Protein AF-A0A9E3TSF6-F1 (afdb_monomer)

Sequence (398 aa):
MAKPGIYRTSDSKWVHYSANKKTAKLFWYQQDEHTLREEKLNLSDSDDKQRHDEFVSDAVKYTIGEVASLGDTLPFDVTRLKRDHHRDEWCDVFLRLTELDRAGQLAIDGRRQEAAAMPSAAVVSDLIPQTRLRRFYETLRMLDAQSLGEAISDYLTNPKRAERLHVLFGESLRHFSRYENPNEPFCPPRKKHSIDAYYGKSQPFAKCLQAFLRRNMTGHQLSLPDDAAAGFSFVDYEISPFRTTGGAAFEDGKVGASGGGGVDLLLRDDGSGLPVVGEIKADTDRDLFLAFVQALTYAVELATPHQLLRLVTHYDALNCHDYGGPVVDIYIIFESGPELPRLYKQTTRLADHLMANAARPIARTIGCVRFIAADYATGRFSFSCRHTAERKDVSEIS

Mean predicted aligned error: 12.46 Å

Solvent-accessible surface area (backbone atoms only — not comparable to full-atom values): 22223 Å² total; per-residue (Å²): 130,87,74,67,46,38,30,37,36,84,89,69,45,54,31,43,38,46,66,62,98,50,37,35,38,42,37,34,62,42,76,96,76,75,38,69,46,76,48,80,32,44,52,81,41,72,65,39,33,48,53,49,51,54,51,60,72,58,30,49,77,41,51,70,67,55,54,58,71,67,51,85,57,51,98,52,46,64,78,54,68,77,43,102,80,52,65,69,55,55,37,55,45,44,50,51,56,52,47,38,50,74,68,45,71,76,52,98,70,90,86,88,86,83,88,80,86,76,79,72,78,88,70,55,50,64,34,40,63,78,31,62,37,48,50,43,38,53,18,60,61,50,42,70,42,70,71,54,56,51,52,50,44,59,54,35,50,38,66,83,50,37,48,53,54,35,52,35,47,44,54,22,29,65,50,39,52,57,39,68,56,50,87,46,64,47,53,76,92,71,71,97,54,73,52,58,77,28,47,73,46,78,70,62,47,63,50,17,48,53,20,44,40,57,74,69,14,65,93,34,81,42,76,46,80,52,104,83,52,64,24,42,29,49,73,51,61,58,32,20,81,81,48,58,82,90,56,38,30,30,73,86,68,48,64,54,59,98,76,82,66,53,42,50,24,36,31,29,35,64,69,82,48,33,43,22,44,27,41,73,31,41,79,88,54,33,56,44,46,61,52,48,48,45,43,53,36,50,44,35,49,45,62,18,70,42,39,45,53,21,43,38,72,77,32,79,90,44,74,68,91,70,75,93,51,44,56,28,31,39,35,44,36,29,48,59,62,102,58,80,55,46,54,44,71,49,36,54,51,31,45,35,58,54,13,58,40,36,89,38,54,51,18,37,39,31,47,38,40,37,38,30,38,35,38,83,55,98,72,41,79,48,60,38,79,77,47,73,27,54,45,33,57,77,85,80,77,118

Foldseek 3Di:
DDDFAWWAFPVGWIWGWDDDPFKIKIWTADDVVLAIDIDIAGCVDPVSVVVVVVRVVRIDGDHPLRLCVLDDAQQAEPVCVNDPPPRVSVSSSRVVSVVSVVVCSNDPDDDDDDDDDDPDPPPPQQAQEDAPLNRRLNRVVRHPDPVNLVSVLVQCLPLVNLVVVLVSLVRRLVRLLSHADLPFFQADDDDPPPLCVLQLPPPPPLSNVQNQLVVPFAPHWDDAPDPPAATKGFFDAFGHLRDDPPFGHHPVRHTDDNPPGGQGTFMARRPQRATEREFEAEPVRQSVSSSLSVSSSNLSSCLHPNNLSSCVVNTVSRPDDDLQAARYAYEYEYEDDPDHGPCPVSNLSSLLSQQAACVGNCVRHYAKYWYKYWYDDPSHIHIHTPHMRGHDYPVVPD

Radius of gyration: 23.92 Å; Cα contacts (8 Å, |Δi|>4): 680; chains: 1; bounding box: 62×60×57 Å

Secondary structure (DSSP, 8-state):
-PPSEEEE-TT--EEEEEE-SSEEEEEEEEGGGTEEEEEEEETTSHHHHHHHHHHHHHPEEE-HHHHHHTSS--SS-TTTTTSTT-HHHHHHHHHHHHHHHHTT-S--S-----PPPPP-TTSGGGSBP--HHHHHHHHHHHH--HHHHHHHHHHHTSHHHHHHHHHHHHHHHHHHTT---TTS-SS----TTTTGGGTT--SSHHHHHHHHHHHHHTT--B--SSTT---EEEEEEEE-TT--TT-PBBTTS-B--TTS--EEEEEEETTT--EEEEEEE-TT---HHHHHHHHHHHHHHHTSHHHHHHHHHH-GGG-----SS--EEEEEEEE--SSPPTTHHHHHHHHHHHHS-TTSHHHHHEEEEEEEEEEEETTEEEEEEEEEEEPPPGGG--

Structure (mmCIF, N/CA/C/O backbone):
data_AF-A0A9E3TSF6-F1
#
_entry.id   AF-A0A9E3TSF6-F1
#
loop_
_atom_site.group_PDB
_atom_site.id
_atom_site.type_symbol
_atom_site.label_atom_id
_atom_site.label_alt_id
_atom_site.label_comp_id
_atom_site.label_asym_id
_atom_site.label_entity_id
_atom_site.label_seq_id
_atom_site.pdbx_PDB_ins_code
_atom_site.Cartn_x
_atom_site.Cartn_y
_atom_site.Cartn_z
_atom_site.occupancy
_atom_site.B_iso_or_equiv
_atom_site.auth_seq_id
_atom_site.auth_comp_id
_atom_site.auth_asym_id
_atom_site.auth_atom_id
_atom_site.pdbx_PDB_model_num
ATOM 1 N N . MET A 1 1 ? -18.489 29.885 25.965 1.00 64.31 1 MET A N 1
ATOM 2 C CA . MET A 1 1 ? -19.031 29.319 24.711 1.00 64.31 1 MET A CA 1
ATOM 3 C C . MET A 1 1 ? -18.305 28.026 24.412 1.00 64.31 1 MET A C 1
ATOM 5 O O . MET A 1 1 ? -17.075 28.023 24.431 1.00 64.31 1 MET A O 1
ATOM 9 N N . ALA A 1 2 ? -19.050 26.947 24.170 1.00 66.00 2 ALA A N 1
ATOM 10 C CA . ALA A 1 2 ? -18.477 25.698 23.692 1.00 66.00 2 ALA A CA 1
A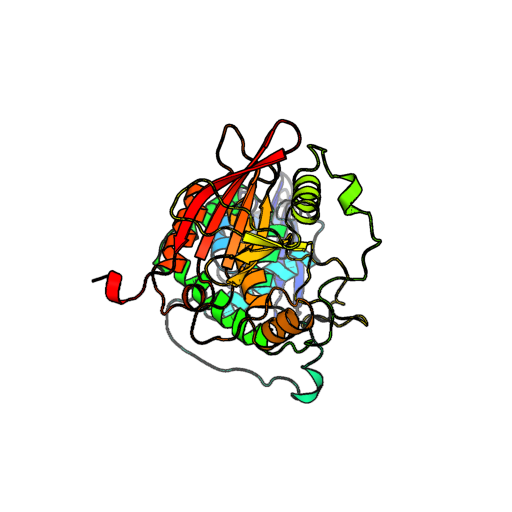TOM 11 C C . ALA A 1 2 ? -17.718 25.930 22.380 1.00 66.00 2 ALA A C 1
ATOM 13 O O . ALA A 1 2 ? -18.134 26.724 21.533 1.00 66.00 2 ALA A O 1
ATOM 14 N N . LYS A 1 3 ? -16.575 25.261 22.228 1.00 73.88 3 LYS A N 1
ATOM 15 C CA . LYS A 1 3 ? -15.804 25.288 20.981 1.00 73.88 3 LYS A CA 1
ATOM 16 C C . LYS A 1 3 ? -16.451 24.306 19.996 1.00 73.88 3 LYS A C 1
ATOM 18 O O . LYS A 1 3 ? -16.708 23.188 20.435 1.00 73.88 3 LYS A O 1
ATOM 23 N N . PRO A 1 4 ? -16.596 24.629 18.700 1.00 71.75 4 PRO A N 1
ATOM 24 C CA . PRO A 1 4 ? -17.055 23.670 17.694 1.00 71.75 4 PRO A CA 1
ATOM 25 C C . PRO A 1 4 ? -16.336 22.317 17.800 1.00 71.75 4 PRO A C 1
ATOM 27 O O . PRO A 1 4 ? -15.145 22.266 18.150 1.00 71.75 4 PRO A O 1
ATOM 30 N N . GLY A 1 5 ? -17.055 21.223 17.573 1.00 73.19 5 GLY A N 1
ATOM 31 C CA . GLY A 1 5 ? -16.511 19.876 17.715 1.00 73.19 5 GLY A CA 1
ATOM 32 C C . GLY A 1 5 ? -17.573 18.792 17.833 1.00 73.19 5 GLY A C 1
ATOM 33 O O . GLY A 1 5 ? -18.757 19.044 17.634 1.00 73.19 5 GLY A O 1
ATOM 34 N N . ILE A 1 6 ? -17.121 17.582 18.148 1.00 72.19 6 ILE A N 1
ATOM 35 C CA . ILE A 1 6 ? -17.973 16.408 18.316 1.00 72.19 6 ILE A CA 1
ATOM 36 C C . ILE A 1 6 ? -18.172 16.178 19.810 1.00 72.19 6 ILE A C 1
ATOM 38 O O . ILE A 1 6 ? -17.249 16.347 20.605 1.00 72.19 6 ILE A O 1
ATOM 42 N N . TYR A 1 7 ? -19.388 15.827 20.185 1.00 80.56 7 TYR A N 1
ATOM 43 C CA . TYR A 1 7 ? -19.824 15.674 21.559 1.00 80.56 7 TYR A CA 1
ATOM 44 C C . TYR A 1 7 ? -20.576 14.353 21.707 1.00 80.56 7 TYR A C 1
ATOM 46 O O . TYR A 1 7 ? -21.242 13.920 20.767 1.00 80.56 7 TYR A O 1
ATOM 54 N N . ARG A 1 8 ? -20.480 13.722 22.878 1.00 78.75 8 ARG A N 1
ATOM 55 C CA . ARG A 1 8 ? -21.340 12.601 23.274 1.00 78.75 8 ARG A CA 1
ATOM 56 C C . ARG A 1 8 ? -22.138 13.019 24.503 1.00 78.75 8 ARG A C 1
ATOM 58 O O . ARG A 1 8 ? -21.544 13.454 25.487 1.00 78.75 8 ARG A O 1
ATOM 65 N N . THR A 1 9 ? -23.457 12.938 24.424 1.00 79.81 9 THR A N 1
ATOM 66 C CA . THR A 1 9 ? -24.378 13.244 25.530 1.00 79.81 9 THR A CA 1
ATOM 67 C C . THR A 1 9 ? -24.485 12.064 26.500 1.00 79.81 9 THR A C 1
ATOM 69 O O . THR A 1 9 ? -24.082 10.943 26.169 1.00 79.81 9 THR A O 1
ATOM 72 N N . SER A 1 10 ? -25.037 12.293 27.696 1.00 77.75 10 SER A N 1
ATOM 73 C CA . SER A 1 10 ? -25.232 11.243 28.711 1.00 77.75 10 SER A CA 1
ATOM 74 C C . SER A 1 10 ? -26.150 10.103 28.243 1.00 77.75 10 SER A C 1
ATOM 76 O O . SER A 1 10 ? -25.940 8.947 28.608 1.00 77.75 10 SER A O 1
ATOM 78 N N . ASP A 1 11 ? -27.100 10.391 27.348 1.00 76.56 11 ASP A N 1
ATOM 79 C CA . ASP A 1 11 ? -27.954 9.404 26.672 1.00 76.56 11 ASP A CA 1
ATOM 80 C C . ASP A 1 11 ? -27.281 8.737 25.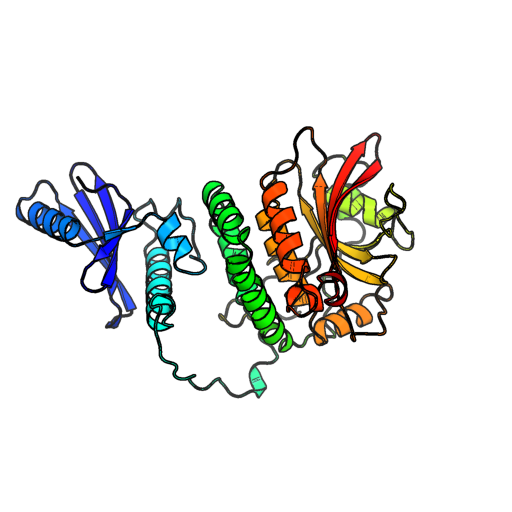453 1.00 76.56 11 ASP A C 1
ATOM 82 O O . ASP A 1 11 ? -27.940 8.088 24.643 1.00 76.56 11 ASP A O 1
ATOM 86 N N . SER A 1 12 ? -25.955 8.865 25.334 1.00 68.56 12 SER A N 1
ATOM 87 C CA . SER A 1 12 ? -25.116 8.250 24.298 1.00 68.56 12 SER A CA 1
ATOM 88 C C . SER A 1 12 ? -25.374 8.719 22.864 1.00 68.56 12 SER A C 1
ATOM 90 O O . SER A 1 12 ? -24.923 8.061 21.922 1.00 68.56 12 SER A O 1
ATOM 92 N N . LYS A 1 13 ? -26.017 9.873 22.659 1.00 72.50 13 LYS A N 1
ATOM 93 C CA . LYS A 1 13 ? -26.123 10.473 21.325 1.00 72.50 13 LYS A CA 1
ATOM 94 C C . LYS A 1 13 ? -24.823 11.166 20.952 1.00 72.50 13 LYS A C 1
ATOM 96 O O . LYS A 1 13 ? -24.240 11.928 21.724 1.00 72.50 13 LYS A O 1
ATOM 101 N N . TRP A 1 14 ? -24.384 10.923 19.726 1.00 67.00 14 TRP A N 1
ATOM 102 C CA . TRP A 1 14 ? -23.298 11.677 19.127 1.00 67.00 14 TRP A CA 1
ATOM 103 C C . TRP A 1 14 ? -23.848 12.936 18.475 1.00 67.00 14 TRP A C 1
ATOM 105 O O . TRP A 1 14 ? -24.805 12.875 17.701 1.00 67.00 14 TRP A O 1
ATOM 115 N N . VAL A 1 15 ? -23.232 14.069 18.797 1.00 73.62 15 VAL A N 1
ATOM 116 C CA . VAL A 1 15 ? -23.669 15.380 18.340 1.00 73.62 15 VAL A CA 1
ATOM 117 C C . VAL A 1 15 ? -22.497 16.147 17.754 1.00 73.62 15 VAL A C 1
ATOM 119 O O . VAL A 1 15 ? -21.480 16.359 18.415 1.00 73.62 15 VAL A O 1
ATOM 122 N N . HIS A 1 16 ? -22.634 16.605 16.515 1.00 74.12 16 HIS A N 1
ATOM 123 C CA . HIS A 1 16 ? -21.747 17.636 15.996 1.00 74.12 16 HIS A CA 1
ATOM 124 C C . HIS A 1 16 ? -22.299 19.000 16.381 1.00 74.12 16 HIS A C 1
ATOM 126 O O . HIS A 1 16 ? -23.444 19.335 16.073 1.00 74.12 16 HIS A O 1
ATOM 132 N N . TYR A 1 17 ? -21.458 19.779 17.045 1.00 73.62 17 TYR A N 1
ATOM 133 C CA . TYR A 1 17 ? -21.767 21.120 17.490 1.00 73.62 17 TYR A CA 1
ATOM 134 C C . TYR A 1 17 ? -20.946 22.132 16.691 1.00 73.62 17 TYR A C 1
ATOM 136 O O . TYR A 1 17 ? -19.710 22.113 16.697 1.00 73.62 17 TYR A O 1
ATOM 144 N N . SER A 1 18 ? -21.650 23.060 16.051 1.00 75.94 18 SER A N 1
ATOM 145 C CA . SER A 1 18 ? -21.078 24.226 15.383 1.00 75.94 18 SER A CA 1
ATOM 146 C C . SER A 1 18 ? -21.784 25.474 15.891 1.00 75.94 18 SER A C 1
ATOM 148 O O . SER A 1 18 ? -23.009 25.501 15.981 1.00 75.94 18 SER A O 1
ATOM 150 N N . ALA A 1 19 ? -21.036 26.521 16.229 1.00 75.81 19 ALA A N 1
ATOM 151 C CA . ALA A 1 19 ? -21.634 27.769 16.681 1.00 75.81 19 ALA A CA 1
ATOM 152 C C . ALA A 1 19 ? -20.845 28.991 16.240 1.00 75.81 19 ALA A C 1
ATOM 154 O O . ALA A 1 19 ? -19.614 28.984 16.159 1.00 75.81 19 ALA A O 1
ATOM 155 N N . ASN A 1 20 ? -21.586 30.068 16.010 1.00 79.94 20 ASN A N 1
ATOM 156 C CA . ASN A 1 20 ? -21.065 31.419 15.870 1.00 79.94 20 ASN A CA 1
ATOM 157 C C . ASN A 1 20 ? -21.634 32.303 16.998 1.00 79.94 20 ASN A C 1
ATOM 159 O O . ASN A 1 20 ? -22.293 31.817 17.913 1.00 79.94 20 ASN A O 1
ATOM 163 N N . LYS A 1 21 ? -21.392 33.619 16.950 1.00 78.00 21 LYS A N 1
ATOM 164 C CA . LYS A 1 21 ? -21.834 34.545 18.010 1.00 78.00 21 LYS A CA 1
ATOM 165 C C . LYS A 1 21 ? -23.357 34.597 18.225 1.00 78.00 21 LYS A C 1
ATOM 167 O O . LYS A 1 21 ? -23.772 35.100 19.260 1.00 78.00 21 LYS A O 1
ATOM 172 N N . LYS A 1 22 ? -24.167 34.165 17.253 1.00 81.19 22 LYS A N 1
ATOM 173 C CA . LYS A 1 22 ? -25.629 34.339 17.244 1.00 81.19 22 LYS A CA 1
ATOM 174 C C . LYS A 1 22 ? -26.414 33.037 17.117 1.00 81.19 22 LYS A C 1
ATOM 176 O O . LYS A 1 22 ? -27.576 33.018 17.491 1.00 81.19 22 LYS A O 1
ATOM 181 N N . THR A 1 23 ? -25.822 31.970 16.591 1.00 82.25 23 THR A N 1
ATOM 182 C CA . THR A 1 23 ? -26.527 30.709 16.332 1.00 82.25 23 THR A CA 1
ATOM 183 C C . THR A 1 23 ? -25.648 29.509 16.653 1.00 82.25 23 THR A C 1
ATOM 185 O O . THR A 1 23 ? -24.459 29.528 16.321 1.00 82.25 23 THR A O 1
ATOM 188 N N . ALA A 1 24 ? -26.249 28.456 17.198 1.00 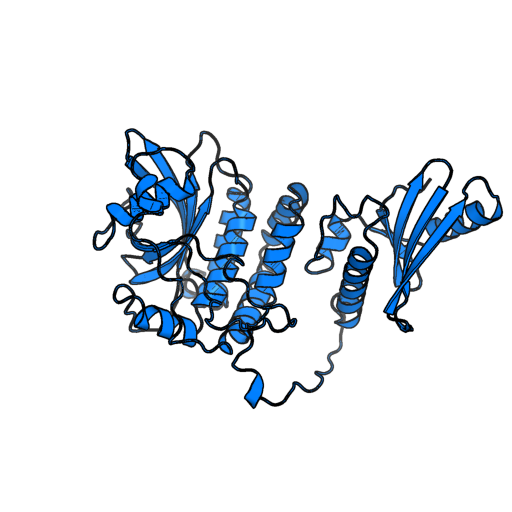80.88 24 ALA A N 1
ATOM 189 C CA . ALA A 1 24 ? -25.665 27.124 17.295 1.00 80.88 24 ALA A CA 1
ATOM 190 C C . ALA A 1 24 ? -26.458 26.135 16.434 1.00 80.88 24 ALA A C 1
ATOM 192 O O . ALA A 1 24 ? -27.665 26.284 16.246 1.00 80.88 24 ALA A O 1
ATOM 193 N N . LYS A 1 25 ? -25.767 25.134 15.897 1.00 78.62 25 LYS A N 1
ATOM 194 C CA . LYS A 1 25 ? -26.355 24.003 15.188 1.00 78.62 25 LYS A CA 1
ATOM 195 C C . LYS A 1 25 ? -25.923 22.713 15.854 1.00 78.62 25 LYS A C 1
ATOM 197 O O . LYS A 1 25 ? -24.734 22.531 16.130 1.00 78.62 25 LYS A O 1
ATOM 202 N N . LEU A 1 26 ? -26.895 21.843 16.075 1.00 78.25 26 LEU A N 1
ATOM 203 C CA . LEU A 1 26 ? -26.724 20.511 16.630 1.00 78.25 26 LEU A CA 1
ATOM 204 C C . LEU A 1 26 ? -27.145 19.507 15.559 1.00 78.25 26 LEU A C 1
ATOM 206 O O . LEU A 1 26 ? -28.268 19.574 15.062 1.00 78.25 26 LEU A O 1
ATOM 210 N N . PHE A 1 27 ? -26.249 18.590 15.204 1.00 72.88 27 PHE A N 1
ATOM 211 C CA . PHE A 1 27 ? -26.556 17.470 14.313 1.00 72.88 27 PHE A CA 1
ATOM 212 C C . PHE A 1 27 ? -26.413 16.170 15.079 1.00 72.88 27 PHE A C 1
ATOM 214 O O . PHE A 1 27 ? -25.345 15.935 15.640 1.00 72.88 27 PHE A O 1
ATOM 221 N N . TRP A 1 28 ? -27.437 15.323 15.068 1.00 72.31 28 TRP A N 1
ATOM 222 C CA . TRP A 1 28 ? -27.373 14.001 15.689 1.00 72.31 28 TRP A CA 1
ATOM 223 C C . TRP A 1 28 ? -28.164 12.974 14.891 1.00 72.31 28 TRP A C 1
ATOM 225 O O . TRP A 1 28 ? -29.066 13.303 14.117 1.00 72.31 28 TRP A O 1
ATOM 235 N N . TYR A 1 29 ? -27.816 11.710 15.083 1.00 65.94 29 TYR A N 1
ATOM 236 C CA . TYR A 1 29 ? -28.483 10.597 14.428 1.00 65.94 29 TYR A CA 1
ATOM 237 C C . TYR A 1 29 ? -29.594 10.029 15.311 1.00 65.94 29 TYR A C 1
ATOM 239 O O . TYR A 1 29 ? -29.354 9.684 16.469 1.00 65.94 29 TYR A O 1
ATOM 247 N N . GLN A 1 30 ? -30.811 9.936 14.773 1.00 70.88 30 GLN A N 1
ATOM 248 C CA . GLN A 1 30 ? -31.932 9.278 15.434 1.00 70.88 30 GLN A CA 1
ATOM 249 C C . GLN A 1 30 ? -32.044 7.844 14.920 1.00 70.88 30 GLN A C 1
ATOM 251 O O . GLN A 1 30 ? -32.425 7.593 13.777 1.00 70.88 30 GLN A O 1
ATOM 256 N N . GLN A 1 31 ? -31.686 6.908 15.793 1.00 58.94 31 GLN A N 1
ATOM 257 C CA . GLN A 1 31 ? -31.453 5.512 15.446 1.00 58.94 31 GLN A CA 1
ATOM 258 C C . GLN A 1 31 ? -32.714 4.784 14.963 1.00 58.94 31 GLN A C 1
ATOM 260 O O . GLN A 1 31 ? -32.642 4.070 13.970 1.00 58.94 31 GLN A O 1
ATOM 265 N N . ASP A 1 32 ? -33.856 5.011 15.615 1.00 70.44 32 ASP A N 1
ATOM 266 C CA . ASP A 1 32 ? -35.116 4.305 15.321 1.00 70.44 32 ASP A CA 1
ATOM 267 C C . ASP A 1 32 ? -35.700 4.656 13.948 1.00 70.44 32 ASP A C 1
ATOM 269 O O . ASP A 1 32 ? -36.424 3.870 13.343 1.00 70.44 32 ASP A O 1
ATOM 273 N N . GLU A 1 33 ? -35.378 5.844 13.442 1.00 67.75 33 GLU A N 1
ATOM 274 C CA . GLU A 1 33 ? -35.895 6.352 12.171 1.00 67.75 33 GLU A CA 1
ATOM 275 C C . GLU A 1 33 ? -34.837 6.349 11.068 1.00 67.75 33 GLU A C 1
ATOM 277 O O . GLU A 1 33 ? -35.127 6.698 9.927 1.00 67.75 33 GLU A O 1
ATOM 282 N N . HIS A 1 34 ? -33.600 5.995 11.410 1.00 59.72 34 HIS A N 1
ATOM 283 C CA . HIS A 1 34 ? -32.439 6.107 10.542 1.00 59.72 34 HIS A CA 1
ATOM 284 C C . HIS A 1 34 ? -32.250 7.496 9.903 1.00 59.72 34 HIS A C 1
ATOM 286 O O . HIS A 1 34 ? -31.766 7.608 8.777 1.00 59.72 34 HIS A O 1
ATOM 292 N N . THR A 1 35 ? -32.603 8.573 10.613 1.00 62.81 35 THR A N 1
ATOM 293 C CA . THR A 1 35 ? -32.528 9.942 10.078 1.00 62.81 35 THR A CA 1
ATOM 294 C C . THR A 1 35 ? -31.538 10.823 10.838 1.00 62.81 35 THR A C 1
ATOM 296 O O . THR A 1 35 ? -31.447 10.779 12.066 1.00 62.81 35 THR A O 1
ATOM 299 N N . LEU A 1 36 ? -30.810 11.684 10.111 1.00 61.88 36 LEU A N 1
ATOM 300 C CA . LEU A 1 36 ? -30.105 12.805 10.735 1.00 61.88 36 LEU A CA 1
ATOM 301 C C . LEU A 1 36 ? -31.114 13.886 11.113 1.00 61.88 36 LEU A C 1
ATOM 303 O O . LEU A 1 36 ? -31.841 14.398 10.249 1.00 61.88 36 LEU A O 1
ATOM 307 N N . ARG A 1 37 ? -31.096 14.285 12.378 1.00 74.88 37 ARG A N 1
ATOM 308 C CA . ARG A 1 37 ? -31.821 15.443 12.886 1.00 74.88 37 ARG A CA 1
ATOM 309 C C . ARG A 1 37 ? -30.869 16.634 12.977 1.00 74.88 37 ARG A C 1
ATOM 311 O O . ARG A 1 37 ? -29.701 16.491 13.337 1.00 74.88 37 ARG A O 1
ATOM 318 N N . GLU A 1 38 ? -31.380 17.799 12.599 1.00 81.00 38 GLU A N 1
ATOM 319 C CA . GLU A 1 38 ? -30.703 19.085 12.747 1.00 81.00 38 GLU A CA 1
ATOM 320 C C . GLU A 1 38 ? -31.587 19.972 13.615 1.00 81.00 38 GLU A C 1
ATOM 322 O O . GLU A 1 38 ? -32.783 20.113 13.349 1.00 81.00 38 GLU A O 1
ATOM 327 N N . GLU A 1 39 ? -30.982 20.609 14.607 1.00 84.81 39 GLU A N 1
ATOM 328 C CA . GLU A 1 39 ? -31.611 21.677 15.366 1.00 84.81 39 GLU A CA 1
ATOM 329 C C . GLU A 1 39 ? -30.769 22.944 15.295 1.00 84.81 39 GLU A C 1
ATOM 331 O O . GLU A 1 39 ? -29.548 22.919 15.475 1.00 84.81 39 GLU A O 1
ATOM 336 N N . LYS A 1 40 ? -31.439 24.064 15.018 1.00 85.50 40 LYS A N 1
ATOM 337 C CA . LYS A 1 40 ? -30.838 25.395 14.996 1.00 85.50 40 LYS A CA 1
ATOM 338 C C . LYS A 1 40 ? -31.317 26.156 16.217 1.00 85.50 40 LYS A C 1
ATOM 340 O O . LYS A 1 40 ? -32.509 26.399 16.341 1.00 85.50 40 LYS A O 1
ATOM 345 N N . LEU A 1 41 ? -30.373 26.567 17.051 1.00 85.25 41 LEU A N 1
ATOM 346 C CA . LEU A 1 41 ? -30.616 27.379 18.2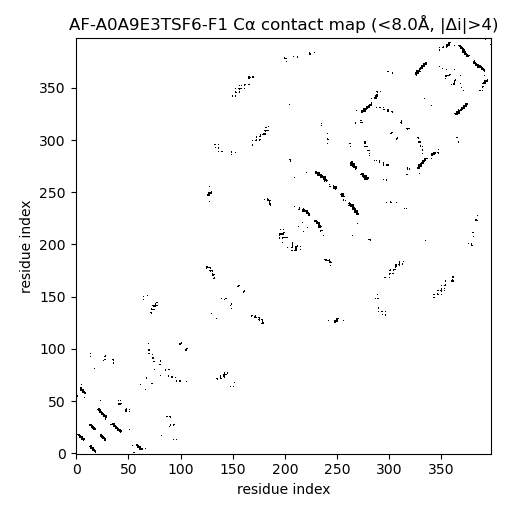34 1.00 85.25 41 LEU A CA 1
ATOM 347 C C . LEU A 1 41 ? -30.173 28.816 17.952 1.00 85.25 41 LEU A C 1
ATOM 349 O O . LEU A 1 41 ? -29.044 29.056 17.507 1.00 85.25 41 LEU A O 1
ATOM 353 N N . ASN A 1 42 ? -31.041 29.785 18.208 1.00 88.44 42 ASN A N 1
ATOM 354 C CA . ASN A 1 42 ? -30.711 31.201 18.204 1.00 88.44 42 ASN A CA 1
ATOM 355 C C . ASN A 1 42 ? -30.170 31.605 19.580 1.00 88.44 42 ASN A C 1
ATOM 357 O O . ASN A 1 42 ? -30.917 31.833 20.516 1.00 88.44 42 ASN A O 1
ATOM 361 N N . LEU A 1 43 ? -28.857 31.792 19.700 1.00 86.69 43 LEU A N 1
ATOM 362 C CA . LEU A 1 43 ? -28.205 32.113 20.979 1.00 86.69 43 LEU A CA 1
ATOM 363 C C . LEU A 1 43 ? -28.514 33.529 21.500 1.00 86.69 43 LEU A C 1
ATOM 365 O O . LEU A 1 43 ? -28.034 33.911 22.569 1.00 86.69 43 LEU A O 1
ATOM 369 N N . SER A 1 44 ? -29.255 34.325 20.723 1.00 87.25 44 SER A N 1
ATOM 370 C CA . SER A 1 44 ? -29.788 35.622 21.159 1.00 87.25 44 SER A CA 1
ATOM 371 C C . SER A 1 44 ? -31.142 35.485 21.863 1.00 87.25 44 SER A C 1
ATOM 373 O O . SER A 1 44 ? -31.561 36.427 22.529 1.00 87.25 44 SER A O 1
ATOM 375 N N . ASP A 1 45 ? -31.813 34.345 21.696 1.00 94.12 45 ASP A N 1
ATOM 376 C CA . ASP A 1 45 ? -33.041 33.976 22.391 1.00 94.12 45 ASP A CA 1
ATOM 377 C C . ASP A 1 45 ? -32.700 33.285 23.724 1.00 94.12 45 ASP A C 1
ATOM 379 O O . ASP A 1 45 ? -31.724 32.534 23.814 1.00 94.12 45 ASP A O 1
ATOM 383 N N . SER A 1 46 ? -33.441 33.600 24.790 1.00 88.25 46 SER A N 1
ATOM 384 C CA . SER A 1 46 ? -33.129 33.110 26.139 1.00 88.25 46 SER A CA 1
ATOM 385 C C . SER A 1 46 ? -33.317 31.606 26.276 1.00 88.25 46 SER A C 1
ATOM 387 O O . SER A 1 46 ? -32.511 30.962 26.950 1.00 88.25 46 SER A O 1
ATOM 389 N N . ASP A 1 47 ? -34.332 31.053 25.617 1.00 90.56 47 ASP A N 1
ATOM 390 C CA . ASP A 1 47 ? -34.728 29.658 25.773 1.00 90.56 47 ASP A CA 1
ATOM 391 C C . ASP A 1 47 ? -33.768 28.773 24.974 1.00 90.56 47 ASP A C 1
ATOM 393 O O . ASP A 1 47 ? -33.213 27.805 25.495 1.00 90.56 47 ASP A O 1
ATOM 397 N N . ASP A 1 48 ? -33.454 29.170 23.739 1.00 88.44 48 ASP A N 1
ATOM 398 C CA . ASP A 1 48 ? -32.450 28.492 22.913 1.00 88.44 48 ASP A CA 1
ATOM 399 C C . ASP A 1 48 ? -31.047 28.550 23.530 1.00 88.44 48 ASP A C 1
ATOM 401 O O . ASP A 1 48 ? -30.276 27.589 23.437 1.00 88.44 48 ASP A O 1
ATOM 405 N N . LYS A 1 49 ? -30.697 29.660 24.190 1.00 84.75 49 LYS A N 1
ATOM 406 C CA . LYS A 1 49 ? -29.429 29.778 24.916 1.00 84.75 49 LYS A CA 1
ATOM 407 C C . LYS A 1 49 ? -29.387 28.865 26.142 1.00 84.75 49 LYS A C 1
ATOM 409 O O . LYS A 1 49 ? -28.357 28.235 26.374 1.00 84.75 49 LYS A O 1
ATOM 414 N N . GLN A 1 50 ? -30.483 28.763 26.894 1.00 87.94 50 GLN A N 1
ATOM 415 C CA . GLN A 1 50 ? -30.575 27.836 28.020 1.00 87.94 50 GLN A CA 1
ATOM 416 C C . GLN A 1 50 ? -30.413 26.384 27.547 1.00 87.94 50 GLN A C 1
ATOM 418 O O . GLN A 1 50 ? -29.581 25.661 28.087 1.00 87.94 50 GLN A O 1
ATOM 423 N N . ARG A 1 51 ? -31.118 25.983 26.483 1.00 84.94 51 ARG A N 1
ATOM 424 C CA . ARG A 1 51 ? -31.010 24.635 25.893 1.00 84.94 51 ARG A CA 1
ATOM 425 C C . ARG A 1 51 ? -29.605 24.332 25.376 1.00 84.94 51 ARG A C 1
ATOM 427 O O . ARG A 1 51 ? -29.100 23.223 25.541 1.00 84.94 51 ARG A O 1
ATOM 434 N N . HIS A 1 52 ? -28.951 25.324 24.771 1.00 86.88 52 HIS A N 1
ATOM 435 C CA . HIS A 1 52 ? -27.544 25.232 24.393 1.00 86.88 52 HIS A CA 1
ATOM 436 C C . HIS A 1 52 ? -26.646 24.977 25.615 1.00 86.88 52 HIS A C 1
ATOM 438 O O . HIS A 1 52 ? -25.784 24.100 25.571 1.00 86.88 52 HIS A O 1
ATOM 444 N N . ASP A 1 53 ? -26.818 25.751 26.687 1.00 83.62 53 ASP A N 1
ATOM 445 C CA . ASP A 1 53 ? -25.971 25.657 27.877 1.00 83.62 53 ASP A CA 1
ATOM 446 C C . ASP A 1 53 ? -26.187 24.320 28.615 1.00 83.62 53 ASP A C 1
ATOM 448 O O . ASP A 1 53 ? -25.210 23.694 29.028 1.00 83.62 53 ASP A O 1
ATOM 452 N N . GLU A 1 54 ? -27.430 23.831 28.681 1.00 85.69 54 GLU A N 1
ATOM 453 C CA . GLU A 1 54 ? -27.786 22.489 29.167 1.00 85.69 54 GLU A CA 1
ATOM 454 C C . GLU A 1 54 ? -27.091 21.386 28.353 1.00 85.69 54 GLU A C 1
ATOM 456 O O . GLU A 1 54 ? -26.385 20.559 28.936 1.00 85.69 54 GLU A O 1
ATOM 461 N N . PHE A 1 55 ? -27.189 21.421 27.016 1.00 83.25 55 PHE A N 1
ATOM 462 C CA . PHE A 1 55 ? -26.491 20.480 26.130 1.00 83.25 55 PHE A CA 1
ATOM 463 C C . PHE A 1 55 ? -24.977 20.478 26.370 1.00 83.25 55 PHE A C 1
ATOM 465 O O . PHE A 1 55 ? -24.364 19.424 26.523 1.00 83.25 55 PHE A O 1
ATOM 472 N N . VAL A 1 56 ? -24.357 21.659 26.419 1.00 79.94 56 VAL A N 1
ATOM 473 C CA . VAL A 1 56 ? -22.906 21.781 26.608 1.00 79.94 56 VAL A CA 1
ATOM 474 C C . VAL A 1 56 ? -22.474 21.273 27.984 1.00 79.94 56 VAL A C 1
ATOM 476 O O . VAL A 1 56 ? -21.374 20.736 28.099 1.00 79.94 56 VAL A O 1
ATOM 479 N N . SER A 1 57 ? -23.304 21.455 29.015 1.00 82.75 57 SER A N 1
ATOM 480 C CA . SER A 1 57 ? -22.987 21.019 30.379 1.00 82.75 57 SER A CA 1
ATOM 481 C C . SER A 1 57 ? -23.009 19.500 30.561 1.00 82.75 57 SER A C 1
ATOM 483 O O . SER A 1 57 ? -22.202 18.982 31.330 1.00 82.75 57 SER A O 1
ATOM 485 N N . ASP A 1 58 ? -23.884 18.799 29.837 1.00 84.12 58 ASP A N 1
ATOM 486 C CA . ASP A 1 58 ? -24.066 17.348 29.954 1.00 84.12 58 ASP A CA 1
ATOM 487 C C . ASP A 1 58 ? -23.207 16.557 28.950 1.00 84.12 58 ASP A C 1
ATOM 489 O O . ASP A 1 58 ? -22.964 15.360 29.108 1.00 84.12 58 ASP A O 1
ATOM 493 N N . ALA A 1 59 ? -22.714 17.223 27.904 1.00 82.25 59 ALA A N 1
ATOM 494 C CA . ALA A 1 59 ? -21.999 16.565 26.826 1.00 82.25 59 ALA A CA 1
ATOM 495 C C . ALA A 1 59 ? -20.476 16.537 27.027 1.00 82.25 59 ALA A C 1
ATOM 497 O O . ALA A 1 59 ? -19.810 17.556 27.230 1.00 82.25 59 ALA A O 1
ATOM 498 N N . VAL A 1 60 ? -19.886 15.356 26.850 1.00 82.12 60 VAL A N 1
ATOM 499 C CA . VAL A 1 60 ? -18.433 15.177 26.824 1.00 82.12 60 VAL A CA 1
ATOM 500 C C . VAL A 1 60 ? -17.921 15.530 25.435 1.00 82.12 60 VAL A C 1
ATOM 502 O O . VAL A 1 60 ? -18.358 14.962 24.432 1.00 82.12 60 VAL A O 1
ATOM 505 N N . LYS A 1 61 ? -16.984 16.478 25.359 1.00 79.25 61 LYS A N 1
ATOM 506 C CA . LYS A 1 61 ? -16.351 16.858 24.096 1.00 79.25 61 LYS A CA 1
ATOM 507 C C . LYS A 1 61 ? -15.296 15.831 23.691 1.00 79.25 61 LYS A C 1
ATOM 509 O O . LYS A 1 61 ? -14.395 15.548 24.471 1.00 79.25 61 LYS A O 1
ATOM 514 N N . TYR A 1 62 ? -15.342 15.407 22.434 1.00 68.94 62 TYR A N 1
ATOM 515 C CA . TYR A 1 62 ? -14.306 14.619 21.784 1.00 68.94 62 TYR A CA 1
ATOM 516 C C . TYR A 1 62 ? -13.634 15.443 20.683 1.00 68.94 62 TYR A C 1
ATOM 518 O O . TYR A 1 62 ? -14.261 16.159 19.892 1.00 68.94 62 TYR A O 1
ATOM 526 N N . THR A 1 63 ? -12.316 15.358 20.622 1.00 64.75 63 THR A N 1
ATOM 527 C CA . THR A 1 63 ? -11.537 15.779 19.465 1.00 64.75 63 THR A CA 1
ATOM 528 C C . THR A 1 63 ? -11.757 14.799 18.319 1.00 64.75 63 THR A C 1
ATOM 530 O O . THR A 1 63 ? -12.065 13.630 18.521 1.00 64.75 63 THR A O 1
ATOM 533 N N . ILE A 1 64 ? -11.555 15.258 17.087 1.00 53.72 64 ILE A N 1
ATOM 534 C CA . ILE A 1 64 ? -11.635 14.379 15.914 1.00 53.72 64 ILE A CA 1
ATOM 535 C C . ILE A 1 64 ? -10.589 13.258 16.001 1.00 53.72 64 ILE A C 1
ATOM 537 O O . ILE A 1 64 ? -10.865 12.150 15.568 1.00 53.72 64 ILE A O 1
ATOM 541 N N . GLY A 1 65 ? -9.428 13.519 16.615 1.00 51.53 65 GLY A N 1
ATOM 542 C CA . GLY A 1 65 ? -8.426 12.491 16.903 1.00 51.53 65 GLY A CA 1
ATOM 543 C C . GLY A 1 65 ? -8.910 11.456 17.921 1.00 51.53 65 GLY A C 1
ATOM 544 O O . GLY A 1 65 ? -8.692 10.269 17.715 1.00 51.53 65 GLY A O 1
ATOM 545 N N . GLU A 1 66 ? -9.628 11.874 18.968 1.00 61.53 66 GLU A N 1
ATOM 546 C CA . GLU A 1 66 ? -10.266 10.948 19.909 1.00 61.53 66 GLU A CA 1
ATOM 547 C C . GLU A 1 66 ? -11.360 10.135 19.212 1.00 61.53 66 GLU A C 1
ATOM 549 O O . GLU A 1 66 ? -11.335 8.917 19.306 1.00 61.53 66 GLU A O 1
ATOM 554 N N . VAL A 1 67 ? -12.235 10.757 18.417 1.00 56.50 67 VAL A N 1
ATOM 555 C CA . VAL A 1 67 ? -13.264 10.044 17.633 1.00 56.50 67 VAL A CA 1
ATOM 556 C C . VAL A 1 67 ? -12.639 9.059 16.639 1.00 56.50 67 VAL A C 1
ATOM 558 O O . VAL A 1 67 ? -13.057 7.908 16.574 1.00 56.50 67 VAL A O 1
ATOM 561 N N . ALA A 1 68 ? -11.592 9.467 15.922 1.00 51.09 68 ALA A N 1
ATOM 562 C CA . ALA A 1 68 ? -10.857 8.602 15.000 1.00 51.09 68 ALA A CA 1
ATOM 563 C C . ALA A 1 68 ? -10.083 7.478 15.715 1.00 51.09 68 ALA A C 1
ATOM 565 O O . ALA A 1 68 ? -9.847 6.425 15.131 1.00 51.09 68 ALA A O 1
ATOM 566 N N . SER A 1 69 ? -9.707 7.670 16.984 1.00 49.88 69 SER A N 1
ATOM 567 C CA . SER A 1 69 ? -9.055 6.645 17.811 1.00 49.88 69 SER A CA 1
ATOM 568 C C . SER A 1 69 ? -10.026 5.614 18.409 1.00 49.88 69 SER A C 1
ATOM 570 O O . SER A 1 69 ? -9.577 4.587 18.925 1.00 49.88 69 SER A O 1
ATOM 572 N N . LEU A 1 70 ? -11.341 5.866 18.325 1.00 52.56 70 LEU A N 1
ATOM 573 C CA . LEU A 1 70 ? -12.401 4.997 18.848 1.00 52.56 70 LEU A CA 1
ATOM 574 C C . LEU A 1 70 ? -12.858 3.907 17.859 1.00 52.56 70 LEU A C 1
ATOM 576 O O . LEU A 1 70 ? -13.518 2.963 18.284 1.00 52.56 70 LEU A O 1
ATOM 580 N N . GLY A 1 71 ? -12.468 3.966 16.581 1.00 40.88 71 GLY A N 1
ATOM 581 C CA . GLY A 1 71 ? -12.678 2.881 15.619 1.00 40.88 71 GLY A CA 1
ATOM 582 C C . GLY A 1 71 ? -12.699 3.340 14.164 1.00 40.88 71 GLY A C 1
ATOM 583 O O . GLY A 1 71 ? -12.869 4.519 13.860 1.00 40.88 71 GLY A O 1
ATOM 584 N N . ASP A 1 72 ? -12.468 2.380 13.272 1.00 42.19 72 ASP A N 1
ATOM 585 C CA . ASP A 1 72 ? -12.071 2.618 11.893 1.00 42.19 72 ASP A CA 1
ATOM 586 C C . ASP A 1 72 ? -13.117 3.402 11.085 1.00 42.19 72 ASP A C 1
ATOM 588 O O . ASP A 1 72 ? -14.207 2.924 10.775 1.00 42.19 72 ASP A O 1
ATOM 592 N N . THR A 1 73 ? -12.630 4.528 10.556 1.00 48.91 73 THR A N 1
ATOM 593 C CA . THR A 1 73 ? -12.844 4.921 9.167 1.00 48.91 73 THR A CA 1
ATOM 594 C C . THR A 1 73 ? -14.159 5.669 8.880 1.00 48.91 73 THR A C 1
ATOM 596 O O . THR A 1 73 ? -15.206 5.083 8.672 1.00 48.91 73 THR A O 1
ATOM 599 N N . LEU A 1 74 ? -14.112 7.008 8.868 1.00 41.41 74 LEU A N 1
ATOM 600 C CA . LEU A 1 74 ? -15.182 7.910 8.426 1.00 41.41 74 LEU A CA 1
ATOM 601 C C . LEU A 1 74 ? -15.066 8.224 6.913 1.00 41.41 74 LEU A C 1
ATOM 603 O O . LEU A 1 74 ? -14.006 8.675 6.482 1.00 41.41 74 LEU A O 1
ATOM 607 N N . PRO A 1 75 ? -16.111 7.999 6.093 1.00 39.09 75 PRO A N 1
ATOM 608 C CA . PRO A 1 75 ? -16.008 7.981 4.631 1.00 39.09 75 PRO A CA 1
ATOM 609 C C . PRO A 1 75 ? -16.027 9.358 3.936 1.00 39.09 75 PRO A C 1
ATOM 611 O O . PRO A 1 75 ? -16.432 9.462 2.781 1.00 39.09 75 PRO A O 1
ATOM 614 N N . PHE A 1 76 ? -15.618 10.430 4.615 1.00 41.69 76 PHE A N 1
ATOM 615 C CA . PHE A 1 76 ? -15.687 11.788 4.072 1.00 41.69 76 PHE A CA 1
ATOM 616 C C . PHE A 1 76 ? -14.662 12.739 4.686 1.00 41.69 76 PHE A C 1
ATOM 618 O O . PHE A 1 76 ? -14.125 12.528 5.772 1.00 41.69 76 PHE A O 1
ATOM 625 N N . ASP A 1 77 ? -14.417 13.818 3.951 1.00 42.53 77 ASP A N 1
ATOM 626 C CA . ASP A 1 77 ? -13.440 14.863 4.235 1.00 42.53 77 ASP A CA 1
ATOM 627 C C . ASP A 1 77 ? -13.775 15.626 5.538 1.00 42.53 77 ASP A C 1
ATOM 629 O O . ASP A 1 77 ? -14.796 16.306 5.680 1.00 42.53 77 ASP A O 1
ATOM 633 N N . VAL A 1 78 ? -12.859 15.560 6.506 1.00 42.03 78 VAL A N 1
ATOM 634 C CA . VAL A 1 78 ? -12.978 16.193 7.833 1.00 42.03 78 VAL A CA 1
ATOM 635 C C . VAL A 1 78 ? -13.027 17.724 7.757 1.00 42.03 78 VAL A C 1
ATOM 637 O O . VAL A 1 78 ? -13.597 18.405 8.614 1.00 42.03 78 VAL A O 1
ATOM 640 N N . THR A 1 79 ? -12.419 18.303 6.728 1.00 37.94 79 THR A N 1
ATOM 641 C CA . THR A 1 79 ? -12.475 19.734 6.422 1.00 37.94 79 THR A CA 1
ATOM 642 C C . THR A 1 79 ? -13.789 20.138 5.749 1.00 37.94 79 THR A C 1
ATOM 644 O O . THR A 1 79 ? -14.213 21.285 5.929 1.00 37.94 79 THR A O 1
ATOM 647 N N . ARG A 1 80 ? -14.485 19.215 5.069 1.00 41.03 80 ARG A N 1
ATOM 648 C CA . ARG A 1 80 ? -15.864 19.386 4.564 1.00 41.03 80 ARG A CA 1
ATOM 649 C C . ARG A 1 80 ? -16.927 19.274 5.653 1.00 41.03 80 ARG A C 1
ATOM 651 O O . ARG A 1 80 ? -17.881 20.045 5.619 1.00 41.03 80 ARG A O 1
ATOM 658 N N . LEU A 1 81 ? -16.707 18.461 6.687 1.00 45.53 81 LEU A N 1
ATOM 659 C CA . LEU A 1 81 ? -17.582 18.390 7.871 1.00 45.53 81 LEU A CA 1
ATOM 660 C C . LEU A 1 81 ? -17.725 19.695 8.650 1.00 45.53 81 LEU A C 1
ATOM 662 O O . LEU A 1 81 ? -18.716 19.908 9.348 1.00 45.53 81 LEU A O 1
ATOM 666 N N . LYS A 1 82 ? -16.733 20.582 8.531 1.00 43.81 82 LYS A N 1
ATOM 667 C CA . LYS A 1 82 ? -16.767 21.923 9.127 1.00 43.81 82 LYS A CA 1
ATOM 668 C C . LYS A 1 82 ? -17.787 22.847 8.447 1.00 43.81 82 LYS A C 1
ATOM 670 O O . LYS A 1 82 ? -18.007 23.950 8.942 1.00 43.81 82 LYS A O 1
ATOM 675 N N . ARG A 1 83 ? -18.369 22.446 7.310 1.00 49.16 83 ARG A N 1
ATOM 676 C CA . ARG A 1 83 ? -19.378 23.204 6.558 1.00 49.16 83 ARG A CA 1
ATOM 677 C C . ARG A 1 83 ? -20.743 22.528 6.715 1.00 49.16 83 ARG A C 1
ATOM 679 O O . ARG A 1 83 ? -20.867 21.326 6.520 1.00 49.16 83 ARG A O 1
ATOM 686 N N . ASP A 1 84 ? -21.777 23.315 7.008 1.00 50.12 84 ASP A N 1
ATOM 687 C CA . ASP A 1 84 ? -23.141 22.878 7.372 1.00 50.12 84 ASP A CA 1
ATOM 688 C C . ASP A 1 84 ? -23.943 22.134 6.268 1.00 50.12 84 ASP A C 1
ATOM 690 O O . ASP A 1 84 ? -25.168 22.060 6.347 1.00 50.12 84 ASP A O 1
ATOM 694 N N . HIS A 1 85 ? -23.311 21.629 5.203 1.00 48.56 85 HIS A N 1
ATOM 695 C CA . HIS A 1 85 ? -23.997 21.182 3.977 1.00 48.56 85 HIS A CA 1
ATOM 696 C C . HIS A 1 85 ? -23.826 19.698 3.621 1.00 48.56 85 HIS A C 1
ATOM 698 O O . HIS A 1 85 ? -24.310 19.274 2.578 1.00 48.56 85 HIS A O 1
ATOM 704 N N . HIS A 1 86 ? -23.207 18.894 4.486 1.00 58.38 86 HIS A N 1
ATOM 705 C CA . HIS A 1 86 ? -22.933 17.475 4.227 1.00 58.38 86 HIS A CA 1
ATOM 706 C C . HIS A 1 86 ? -23.728 16.563 5.181 1.00 58.38 86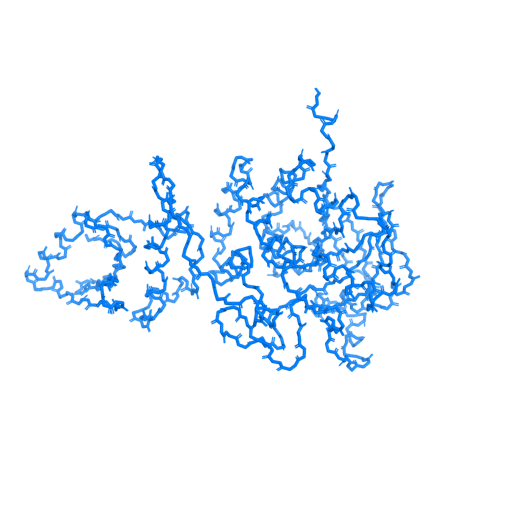 HIS A C 1
ATOM 708 O O . HIS A 1 86 ? -23.174 15.899 6.054 1.00 58.38 86 HIS A O 1
ATOM 714 N N . ARG A 1 87 ? -25.062 16.593 5.053 1.00 52.09 87 ARG A N 1
ATOM 715 C CA . ARG A 1 87 ? -26.008 15.875 5.932 1.00 52.09 87 ARG A CA 1
ATOM 716 C C . ARG A 1 87 ? -25.817 14.353 5.886 1.00 52.09 87 ARG A C 1
ATOM 718 O O . ARG A 1 87 ? -25.746 13.715 6.931 1.00 52.09 87 ARG A O 1
ATOM 725 N N . ASP A 1 88 ? -25.703 13.796 4.687 1.00 51.44 88 ASP A N 1
ATOM 726 C CA . ASP A 1 88 ? -25.618 12.343 4.486 1.00 51.44 88 ASP A CA 1
ATOM 727 C C . ASP A 1 88 ? -24.271 11.785 4.976 1.00 51.44 88 ASP A C 1
ATOM 729 O O . ASP A 1 88 ? -24.211 10.702 5.548 1.00 51.44 88 ASP A O 1
ATOM 733 N N . GLU A 1 89 ? -23.209 12.590 4.877 1.00 56.34 89 GLU A N 1
ATOM 734 C CA . GLU A 1 89 ? -21.891 12.287 5.433 1.00 56.34 89 GLU A CA 1
ATOM 735 C C . GLU A 1 89 ? -21.969 12.194 6.972 1.00 56.34 89 GLU A C 1
ATOM 737 O O . GLU A 1 89 ? -21.685 11.145 7.540 1.00 56.34 89 GLU A O 1
ATOM 742 N N . TRP A 1 90 ? -22.478 13.207 7.687 1.00 56.12 90 TRP A N 1
ATOM 743 C CA . TRP A 1 90 ? -22.638 13.112 9.154 1.00 56.12 90 TRP A CA 1
ATOM 744 C C . TRP A 1 90 ? -23.436 11.877 9.609 1.00 56.12 90 TRP A C 1
ATOM 746 O O . TRP A 1 90 ? -23.098 11.269 10.626 1.00 56.12 90 TRP A O 1
ATOM 756 N N . CYS A 1 91 ? -24.449 11.479 8.836 1.00 51.75 91 CYS A N 1
ATOM 757 C CA . CYS A 1 91 ? -25.218 10.254 9.053 1.00 51.75 91 CYS A CA 1
ATOM 758 C C . CYS A 1 91 ? -24.328 9.000 9.101 1.00 51.75 91 CYS A C 1
ATOM 760 O O . CYS A 1 91 ? -24.435 8.216 10.044 1.00 51.75 91 CYS A O 1
ATOM 762 N N . ASP A 1 92 ? -23.412 8.852 8.143 1.00 52.25 92 ASP A N 1
ATOM 763 C CA . ASP A 1 92 ? -22.487 7.718 8.049 1.00 52.25 92 ASP A CA 1
ATOM 764 C C . ASP A 1 92 ? -21.447 7.696 9.184 1.00 52.25 92 ASP A C 1
ATOM 766 O O . ASP A 1 92 ? -21.102 6.621 9.677 1.00 52.25 92 ASP A O 1
ATOM 770 N N . VAL A 1 93 ? -20.969 8.861 9.652 1.00 56.03 93 VAL A N 1
ATOM 771 C CA . VAL A 1 93 ? -20.124 8.938 10.867 1.00 56.03 93 VAL A CA 1
ATOM 772 C C . VAL A 1 93 ? -20.861 8.396 12.073 1.00 56.03 93 VAL A C 1
ATOM 774 O O . VAL A 1 93 ? -20.323 7.567 12.807 1.00 56.03 93 VAL A O 1
ATOM 777 N N . PHE A 1 94 ? -22.077 8.884 12.302 1.00 53.66 94 PHE A N 1
ATOM 778 C CA . PHE A 1 94 ? -22.807 8.552 13.515 1.00 53.66 94 PHE A CA 1
ATOM 779 C C . PHE A 1 94 ? -23.266 7.098 13.508 1.00 53.66 94 PHE A C 1
ATOM 781 O O . PHE A 1 94 ? -23.130 6.429 14.528 1.00 53.66 94 PHE A O 1
ATOM 788 N N . LEU A 1 95 ? -23.690 6.578 12.354 1.00 55.16 95 LEU A N 1
ATOM 789 C CA . LEU A 1 95 ? -23.963 5.157 12.161 1.00 55.16 95 LEU A CA 1
ATOM 790 C C . LEU A 1 95 ? -22.764 4.286 12.543 1.00 55.16 95 LEU A C 1
ATOM 792 O O . LEU A 1 95 ? -22.916 3.375 13.354 1.00 55.16 95 LEU A O 1
ATOM 796 N N . ARG A 1 96 ? -21.561 4.610 12.055 1.00 55.69 96 ARG A N 1
ATOM 797 C CA . ARG A 1 96 ? -20.341 3.848 12.371 1.00 55.69 96 ARG A CA 1
ATOM 798 C C . ARG A 1 96 ? -19.956 3.930 13.844 1.00 55.69 96 ARG A C 1
ATOM 800 O O . ARG A 1 96 ? -19.595 2.920 14.438 1.00 55.69 96 ARG A O 1
ATOM 807 N N . LEU A 1 97 ? -20.067 5.104 14.464 1.00 51.91 97 LEU A N 1
ATOM 808 C CA . LEU A 1 97 ? -19.804 5.261 15.898 1.00 51.91 97 LEU A CA 1
ATOM 809 C C . LEU A 1 97 ? -20.790 4.455 16.754 1.00 51.91 97 LEU A C 1
ATOM 811 O O . LEU A 1 97 ? -20.398 3.859 17.755 1.00 51.91 97 LEU A O 1
ATOM 815 N N . THR A 1 98 ? -22.054 4.391 16.342 1.00 52.47 98 THR A N 1
ATOM 816 C CA . THR A 1 98 ? -23.085 3.571 16.982 1.00 52.47 98 THR A CA 1
ATOM 817 C C . THR A 1 98 ? -22.884 2.070 16.729 1.00 52.47 98 THR A C 1
ATOM 819 O O . THR A 1 98 ? -23.144 1.257 17.614 1.00 52.47 98 THR A O 1
ATOM 822 N N . GLU A 1 99 ? -22.390 1.673 15.556 1.00 53.34 99 GLU A N 1
ATOM 823 C CA . GLU A 1 99 ? -22.014 0.287 15.248 1.00 53.34 99 GLU A CA 1
ATOM 824 C C . GLU A 1 99 ? -20.797 -0.183 16.054 1.00 53.34 99 GLU A C 1
ATOM 826 O O . GLU A 1 99 ? -20.794 -1.315 16.527 1.00 53.34 99 GLU A O 1
ATOM 831 N N . LEU A 1 100 ? -19.803 0.680 16.282 1.00 49.22 100 LEU A N 1
ATOM 832 C CA . LEU A 1 100 ? -18.650 0.402 17.151 1.00 49.22 100 LEU A CA 1
ATOM 833 C C . LEU A 1 100 ? -19.063 0.199 18.620 1.00 49.22 100 LEU A C 1
ATOM 835 O O . LEU A 1 100 ? -18.505 -0.656 19.314 1.00 49.22 100 LEU A O 1
ATOM 839 N N . ASP A 1 101 ? -20.078 0.941 19.072 1.00 46.91 101 ASP A N 1
ATOM 840 C CA . ASP A 1 101 ? -20.711 0.788 20.388 1.00 46.91 101 ASP A CA 1
ATOM 841 C C . ASP A 1 101 ? -21.468 -0.553 20.483 1.00 46.91 101 ASP A C 1
ATOM 843 O O . ASP A 1 101 ? -21.241 -1.338 21.403 1.00 46.91 101 ASP A O 1
ATOM 847 N N . ARG A 1 102 ? -22.286 -0.884 19.468 1.00 47.97 102 ARG A N 1
ATOM 848 C CA . ARG A 1 102 ? -23.030 -2.160 19.364 1.00 47.97 102 ARG A CA 1
ATOM 849 C C . ARG A 1 102 ? -22.125 -3.385 19.213 1.00 47.97 102 ARG A C 1
ATOM 851 O O . ARG A 1 102 ? -22.451 -4.447 19.733 1.00 47.97 102 ARG A O 1
ATOM 858 N N . ALA A 1 103 ? -20.991 -3.247 18.529 1.00 45.16 103 ALA A N 1
ATOM 859 C CA . ALA A 1 103 ? -19.981 -4.294 18.383 1.00 45.16 103 ALA A CA 1
ATOM 860 C C . ALA A 1 103 ? -19.187 -4.546 19.681 1.00 45.16 103 ALA A C 1
ATOM 862 O O . ALA A 1 103 ? -18.262 -5.361 19.683 1.00 45.16 103 ALA A O 1
ATOM 863 N N . GLY A 1 104 ? -19.514 -3.842 20.773 1.00 38.62 104 GLY A N 1
ATOM 864 C CA . GLY A 1 104 ? -18.876 -3.999 22.078 1.00 38.62 104 GLY A CA 1
ATOM 865 C C . GLY A 1 104 ? -17.423 -3.526 22.109 1.00 38.62 104 GLY A C 1
ATOM 866 O O . GLY A 1 104 ? -16.694 -3.862 23.035 1.00 38.62 104 GLY A O 1
ATOM 867 N N . GLN A 1 105 ? -16.968 -2.762 21.110 1.00 47.44 105 GLN A N 1
ATOM 868 C CA . GLN A 1 105 ? -15.564 -2.343 20.998 1.00 47.44 105 GLN A CA 1
ATOM 869 C C . GLN A 1 105 ? -15.235 -1.115 21.859 1.00 47.44 105 GLN A C 1
ATOM 871 O O . GLN A 1 105 ? -14.062 -0.851 22.120 1.00 47.44 105 GLN A O 1
ATOM 876 N N . LEU A 1 106 ? -16.258 -0.406 22.350 1.00 41.34 106 LEU A N 1
ATOM 877 C CA . LEU A 1 106 ? -16.123 0.705 23.298 1.00 41.34 106 LEU A CA 1
ATOM 878 C C . LEU A 1 106 ? -16.184 0.273 24.773 1.00 41.34 106 LEU A C 1
ATOM 880 O O . LEU A 1 106 ? -15.828 1.060 25.648 1.00 41.34 106 LEU A O 1
ATOM 884 N N . ALA A 1 107 ? -16.553 -0.980 25.053 1.00 31.94 107 ALA A N 1
ATOM 885 C CA . ALA A 1 107 ? -16.569 -1.548 26.394 1.00 31.94 107 ALA A CA 1
ATOM 886 C C . ALA A 1 107 ? -15.472 -2.616 26.531 1.00 31.94 107 ALA A C 1
ATOM 888 O O . ALA A 1 107 ? -15.610 -3.749 26.072 1.00 31.94 107 ALA A O 1
ATOM 889 N N . ILE A 1 108 ? -14.380 -2.278 27.220 1.00 36.72 108 ILE A N 1
ATOM 890 C CA . ILE A 1 108 ? -13.590 -3.293 27.924 1.00 36.72 108 ILE A CA 1
ATOM 891 C C . ILE A 1 108 ? -14.477 -3.802 29.070 1.00 36.72 108 ILE A C 1
ATOM 893 O O . ILE A 1 108 ? -14.497 -3.196 30.131 1.00 36.72 108 ILE A O 1
ATOM 897 N N . ASP A 1 109 ? -15.307 -4.812 28.794 1.00 32.06 109 ASP A N 1
ATOM 898 C CA . ASP A 1 109 ? -15.450 -6.047 29.581 1.00 32.06 109 ASP A CA 1
ATOM 899 C C . ASP A 1 109 ? -16.655 -6.889 29.114 1.00 32.06 109 ASP A C 1
ATOM 901 O O . ASP A 1 109 ? -17.806 -6.468 29.142 1.00 32.06 109 ASP A O 1
ATOM 905 N N . GLY A 1 110 ? -16.342 -8.125 28.711 1.00 33.47 110 GLY A N 1
ATOM 906 C CA . GLY A 1 110 ? -17.171 -9.334 28.780 1.00 33.47 110 GLY A CA 1
ATOM 907 C C . GLY A 1 110 ? -18.631 -9.313 28.302 1.00 33.47 110 GLY A C 1
ATOM 908 O O . GLY A 1 110 ? -19.534 -9.164 29.116 1.00 33.47 110 GLY A O 1
ATOM 909 N N . ARG A 1 111 ? -18.879 -9.754 27.059 1.00 30.92 111 ARG A N 1
ATOM 910 C CA . ARG A 1 111 ? -19.571 -11.022 26.697 1.00 30.92 111 ARG A CA 1
ATOM 911 C C . ARG A 1 111 ? -19.961 -11.030 25.215 1.00 30.92 111 ARG A C 1
ATOM 913 O O . ARG A 1 111 ? -20.252 -10.015 24.604 1.00 30.92 111 ARG A O 1
ATOM 920 N N . ARG A 1 112 ? -19.902 -12.237 24.660 1.00 44.72 112 ARG A N 1
ATOM 921 C CA . ARG A 1 112 ? -19.972 -12.625 23.247 1.00 44.72 112 ARG A CA 1
ATOM 922 C C . ARG A 1 112 ? -21.407 -13.015 22.869 1.00 44.72 112 ARG A C 1
ATOM 924 O O . ARG A 1 112 ? -21.996 -13.747 23.653 1.00 44.72 112 ARG A O 1
ATOM 931 N N . GLN A 1 113 ? -21.893 -12.618 21.686 1.00 38.12 113 GLN A N 1
ATOM 932 C CA . GLN A 1 113 ? -22.997 -13.218 20.890 1.00 38.12 113 GLN A CA 1
ATOM 933 C C . GLN A 1 113 ? -23.242 -12.336 19.644 1.00 38.12 113 GLN A C 1
ATOM 935 O O . GLN A 1 113 ? -22.976 -11.145 19.718 1.00 38.12 113 GLN A O 1
ATOM 940 N N . GLU A 1 114 ? -23.759 -12.747 18.485 1.00 32.22 114 GLU A N 1
ATOM 941 C CA . GLU A 1 114 ? -23.935 -14.004 17.736 1.00 32.22 114 GLU A CA 1
ATOM 942 C C . GLU A 1 114 ? -24.288 -13.537 16.295 1.00 32.22 114 GLU A C 1
ATOM 944 O O . GLU A 1 114 ? -24.928 -12.498 16.126 1.00 32.22 114 GLU A O 1
ATOM 949 N N . ALA A 1 115 ? -23.808 -14.219 15.250 1.00 34.19 115 ALA A N 1
ATOM 950 C CA . ALA A 1 115 ? -23.873 -13.742 13.861 1.00 34.19 115 ALA A CA 1
ATOM 951 C C . ALA A 1 115 ? -25.202 -14.091 13.162 1.00 34.19 115 ALA A C 1
ATOM 953 O O . ALA A 1 115 ? -25.630 -15.243 13.181 1.00 34.19 115 ALA A O 1
ATOM 954 N N . ALA A 1 116 ? -25.810 -13.110 12.487 1.00 34.75 116 ALA A N 1
ATOM 955 C CA . ALA A 1 116 ? -26.987 -13.301 11.640 1.00 34.75 116 ALA A CA 1
ATOM 956 C C . ALA A 1 116 ? -26.623 -13.874 10.255 1.00 34.75 116 ALA A C 1
ATOM 958 O O . ALA A 1 116 ? -25.549 -13.611 9.711 1.00 34.75 116 ALA A O 1
ATOM 959 N N . ALA A 1 117 ? -27.539 -14.678 9.710 1.00 37.44 117 ALA A N 1
ATOM 960 C CA . ALA A 1 117 ? -27.351 -15.537 8.545 1.00 37.44 117 ALA A CA 1
ATOM 961 C C . ALA A 1 117 ? -27.021 -14.777 7.247 1.00 37.44 117 ALA A C 1
ATOM 963 O O . ALA A 1 117 ? -27.728 -13.853 6.846 1.00 37.44 117 ALA A O 1
ATOM 964 N N . MET A 1 118 ? -25.954 -15.228 6.580 1.00 37.84 118 MET A N 1
ATOM 965 C CA . MET A 1 118 ? -25.528 -14.751 5.265 1.00 37.84 118 MET A CA 1
ATOM 966 C C . MET A 1 118 ? -26.409 -15.312 4.133 1.00 37.84 118 MET A C 1
ATOM 968 O O . MET A 1 118 ? -26.978 -16.398 4.282 1.00 37.84 118 MET A O 1
ATOM 972 N N . PRO A 1 119 ? -26.507 -14.604 2.991 1.00 37.09 119 PRO A N 1
ATOM 973 C CA . PRO A 1 119 ? -27.225 -15.091 1.819 1.00 37.09 119 PRO A CA 1
ATOM 974 C C . PRO A 1 119 ? -26.619 -16.391 1.263 1.00 37.09 119 PRO A C 1
ATOM 976 O O . PRO A 1 119 ? -25.443 -16.691 1.467 1.00 37.09 119 PRO A O 1
ATOM 979 N N . SER A 1 120 ? -27.449 -17.149 0.541 1.00 38.31 120 SER A N 1
ATOM 980 C CA . SER A 1 120 ? -27.111 -18.415 -0.126 1.00 38.31 120 SER A CA 1
ATOM 981 C C . SER A 1 120 ? -25.785 -18.352 -0.903 1.00 38.31 120 SER A C 1
ATOM 983 O O . SER A 1 120 ? -25.585 -17.473 -1.741 1.00 38.31 120 SER A O 1
ATOM 985 N N . ALA A 1 121 ? -24.905 -19.327 -0.652 1.00 46.34 121 ALA A N 1
ATOM 986 C CA . ALA A 1 121 ? -23.511 -19.383 -1.107 1.00 46.34 121 ALA A CA 1
ATOM 987 C C . ALA A 1 121 ? -23.299 -19.373 -2.637 1.00 46.34 121 ALA A C 1
ATOM 989 O O . ALA A 1 121 ? -22.178 -19.172 -3.089 1.00 46.34 121 ALA A O 1
ATOM 990 N N . ALA A 1 122 ? -24.347 -19.572 -3.440 1.00 42.31 122 ALA A N 1
ATOM 991 C CA . ALA A 1 122 ? -24.227 -19.746 -4.890 1.00 42.31 122 ALA A CA 1
ATOM 992 C C . ALA A 1 122 ? -24.149 -18.435 -5.704 1.00 42.31 122 ALA A C 1
ATOM 994 O O . ALA A 1 122 ? -23.879 -18.498 -6.896 1.00 42.31 122 ALA A O 1
ATOM 995 N N . VAL A 1 123 ? -24.387 -17.264 -5.095 1.00 50.19 123 VAL A N 1
ATOM 996 C CA . VAL A 1 123 ? -24.346 -15.945 -5.781 1.00 50.19 123 VAL A CA 1
ATOM 997 C C . VAL A 1 123 ? -23.164 -15.081 -5.303 1.00 50.19 123 VAL A C 1
ATOM 999 O O . VAL A 1 123 ? -22.925 -13.991 -5.809 1.00 50.19 123 VAL A O 1
ATOM 1002 N N . VAL A 1 124 ? -22.396 -15.556 -4.317 1.00 53.78 124 VAL A N 1
ATOM 1003 C CA . VAL A 1 124 ? -21.366 -14.756 -3.627 1.00 53.78 124 VAL A CA 1
ATOM 1004 C C . VAL A 1 124 ? -20.010 -14.773 -4.354 1.00 53.78 124 VAL A C 1
ATOM 1006 O O . VAL A 1 124 ? -19.175 -13.921 -4.067 1.00 53.78 124 VAL A O 1
ATOM 1009 N N . SER A 1 125 ? -19.784 -15.681 -5.315 1.00 59.53 125 SER A N 1
ATOM 1010 C CA . SER A 1 125 ? -18.493 -15.801 -6.023 1.00 59.53 125 SER A CA 1
ATOM 1011 C C . SER A 1 125 ? -18.139 -14.591 -6.889 1.00 59.53 125 SER A C 1
ATOM 1013 O O . SER A 1 125 ? -16.961 -14.346 -7.135 1.00 59.53 125 SER A O 1
ATOM 1015 N N . ASP A 1 126 ? -19.139 -13.822 -7.324 1.00 73.19 126 ASP A N 1
ATOM 1016 C CA . ASP A 1 126 ? -18.951 -12.776 -8.337 1.00 73.19 126 ASP A CA 1
ATOM 1017 C C . ASP A 1 126 ? -18.769 -11.378 -7.725 1.00 73.19 126 ASP A C 1
ATOM 1019 O O . ASP A 1 126 ? -18.493 -10.410 -8.439 1.00 73.19 126 ASP A O 1
ATOM 1023 N N . LEU A 1 127 ? -18.929 -11.249 -6.402 1.00 89.12 127 LEU A N 1
ATOM 1024 C CA . LEU A 1 127 ? -18.778 -9.972 -5.712 1.00 89.12 127 LEU A CA 1
ATOM 1025 C C . LEU A 1 127 ? -17.331 -9.745 -5.287 1.00 89.12 127 LEU A C 1
ATOM 1027 O O . LEU A 1 127 ? -16.699 -10.607 -4.680 1.00 89.12 127 LEU A O 1
ATOM 1031 N N . ILE A 1 128 ? -16.832 -8.537 -5.543 1.00 89.75 128 ILE A N 1
ATOM 1032 C CA . ILE A 1 128 ? -15.516 -8.107 -5.075 1.00 89.75 128 ILE A CA 1
ATOM 1033 C C . ILE A 1 128 ? -15.586 -7.874 -3.555 1.00 89.75 128 ILE A C 1
ATOM 1035 O O . ILE A 1 128 ? -16.318 -6.972 -3.118 1.00 89.75 128 ILE A O 1
ATOM 1039 N N . PRO A 1 129 ? -14.809 -8.609 -2.733 1.00 91.56 129 PRO A N 1
ATOM 1040 C CA . PRO A 1 129 ? -14.860 -8.453 -1.287 1.00 91.56 129 PRO A CA 1
ATOM 1041 C C . PRO A 1 129 ? -14.381 -7.076 -0.840 1.00 91.56 129 PRO A C 1
ATOM 1043 O O . PRO A 1 129 ? -13.303 -6.616 -1.225 1.00 91.56 129 PRO A O 1
ATOM 1046 N N . GLN A 1 130 ? -15.148 -6.434 0.040 1.00 88.62 130 GLN A N 1
ATOM 1047 C CA . GLN A 1 130 ? -14.718 -5.208 0.699 1.00 88.62 130 GLN A CA 1
ATOM 1048 C C . GLN A 1 130 ? -14.113 -5.518 2.059 1.00 88.62 130 GLN A C 1
ATOM 1050 O O . GLN A 1 130 ? -14.777 -5.482 3.099 1.00 88.62 130 GLN A O 1
ATOM 1055 N N . THR A 1 131 ? -12.815 -5.792 2.039 1.00 90.19 131 THR A N 1
ATOM 1056 C CA . THR A 1 131 ? -12.084 -6.162 3.245 1.00 90.19 131 THR A CA 1
ATOM 1057 C C . THR A 1 131 ? -11.979 -5.006 4.238 1.00 90.19 131 THR A C 1
ATOM 1059 O O . THR A 1 131 ? -11.970 -3.822 3.879 1.00 90.19 131 THR A O 1
ATOM 1062 N N . ARG A 1 132 ? -11.843 -5.345 5.525 1.00 88.00 132 ARG A N 1
ATOM 1063 C CA . ARG A 1 132 ? -11.645 -4.349 6.586 1.00 88.00 132 ARG A CA 1
ATOM 1064 C C . ARG A 1 132 ? -10.363 -3.545 6.382 1.00 88.00 132 ARG A C 1
ATOM 1066 O O . ARG A 1 132 ? -10.387 -2.340 6.599 1.00 88.00 132 ARG A O 1
ATOM 1073 N N . LEU A 1 133 ? -9.277 -4.179 5.932 1.00 91.31 133 LEU A N 1
ATOM 1074 C CA . LEU A 1 133 ? -8.010 -3.492 5.684 1.00 91.31 133 LEU A CA 1
ATOM 1075 C C . LEU A 1 133 ? -8.115 -2.508 4.512 1.00 91.31 133 LEU A C 1
ATOM 1077 O O . LEU A 1 133 ? -7.611 -1.394 4.628 1.00 91.31 133 LEU A O 1
ATOM 1081 N N . ARG A 1 134 ? -8.845 -2.842 3.437 1.00 90.88 134 ARG A N 1
ATOM 1082 C CA . ARG A 1 134 ? -9.114 -1.860 2.377 1.00 90.88 134 ARG A CA 1
ATOM 1083 C C . ARG A 1 134 ? -9.940 -0.695 2.894 1.00 90.88 134 ARG A C 1
ATOM 1085 O O . ARG A 1 134 ? -9.585 0.448 2.644 1.00 90.88 134 ARG A O 1
ATOM 1092 N N . ARG A 1 135 ? -11.004 -0.951 3.659 1.00 85.56 135 ARG A N 1
ATOM 1093 C CA . ARG A 1 135 ? -11.787 0.133 4.277 1.00 85.56 135 ARG A CA 1
ATOM 1094 C C . ARG A 1 135 ? -10.941 0.989 5.217 1.00 85.56 135 ARG A C 1
ATOM 1096 O O . ARG A 1 135 ? -11.182 2.191 5.275 1.00 85.56 135 ARG A O 1
ATOM 1103 N N . PHE A 1 136 ? -9.979 0.385 5.925 1.00 83.31 136 PHE A N 1
ATOM 1104 C CA . PHE A 1 136 ? -8.982 1.083 6.738 1.00 83.31 136 PHE A CA 1
ATOM 1105 C C . PHE A 1 136 ? -8.144 2.040 5.881 1.00 83.31 136 PHE A C 1
ATOM 1107 O O . PHE A 1 136 ? -8.178 3.252 6.093 1.00 83.31 136 PHE A O 1
ATOM 1114 N N . TYR A 1 137 ? -7.481 1.501 4.855 1.00 89.69 137 TYR A N 1
ATOM 1115 C CA . TYR A 1 137 ? -6.685 2.257 3.888 1.00 89.69 137 TYR A CA 1
ATOM 1116 C C . TYR A 1 137 ? -7.471 3.391 3.219 1.00 89.69 137 TYR A C 1
ATOM 1118 O O . TYR A 1 137 ? -7.029 4.538 3.248 1.00 89.69 137 TYR A O 1
ATOM 1126 N N . GLU A 1 138 ? -8.637 3.090 2.641 1.00 83.75 138 GLU A N 1
ATOM 1127 C CA . GLU A 1 138 ? -9.425 4.064 1.879 1.00 83.75 138 GLU A CA 1
ATOM 1128 C C . GLU A 1 138 ? -9.774 5.277 2.718 1.00 83.75 138 GLU A C 1
ATOM 1130 O O . GLU A 1 138 ? -9.806 6.396 2.220 1.00 83.75 138 GLU A O 1
ATOM 1135 N N . THR A 1 139 ? -9.987 5.089 4.010 1.00 75.94 139 THR A N 1
ATOM 1136 C CA . THR A 1 139 ? -10.274 6.226 4.862 1.00 75.94 139 THR A CA 1
ATOM 1137 C C . THR A 1 139 ? -9.043 6.952 5.338 1.00 75.94 139 THR A C 1
ATOM 1139 O O . THR A 1 139 ? -9.093 8.174 5.412 1.00 75.94 139 THR A O 1
ATOM 1142 N N . LEU A 1 140 ? -7.921 6.277 5.598 1.00 76.12 140 LEU A N 1
ATOM 1143 C CA . LEU A 1 140 ? -6.670 7.018 5.777 1.00 76.12 140 LEU A CA 1
ATOM 1144 C C . LEU A 1 140 ? -6.414 7.930 4.566 1.00 76.12 140 LEU A C 1
ATOM 1146 O O . LEU A 1 140 ? -6.082 9.099 4.741 1.00 76.12 140 LEU A O 1
ATOM 1150 N N . ARG A 1 141 ? -6.677 7.417 3.357 1.00 80.25 141 ARG A N 1
ATOM 1151 C CA . ARG A 1 141 ? -6.601 8.165 2.101 1.00 80.25 141 ARG A CA 1
ATOM 1152 C C . ARG A 1 141 ? -7.627 9.300 2.013 1.00 80.25 141 ARG A C 1
ATOM 1154 O O . ARG A 1 141 ? -7.265 10.398 1.614 1.00 80.25 141 ARG A O 1
ATOM 1161 N N . MET A 1 142 ? -8.891 9.066 2.372 1.00 69.06 142 MET A N 1
ATOM 1162 C CA . MET A 1 142 ? -9.951 10.088 2.300 1.00 69.06 142 MET A CA 1
ATOM 1163 C C . MET A 1 142 ? -9.779 11.214 3.314 1.00 69.06 142 MET A C 1
ATOM 1165 O O . MET A 1 142 ? -10.193 12.340 3.045 1.00 69.06 142 MET A O 1
ATOM 1169 N N . LEU A 1 143 ? -9.233 10.916 4.493 1.00 59.38 143 LEU A N 1
ATOM 1170 C CA . LEU A 1 143 ? -9.110 11.921 5.540 1.00 59.38 143 LEU A CA 1
ATOM 1171 C C . LEU A 1 143 ? -8.008 12.928 5.215 1.00 59.38 143 LEU A C 1
ATOM 1173 O O . LEU A 1 143 ? -8.108 14.041 5.726 1.00 59.38 143 LEU A O 1
ATOM 1177 N N . ASP A 1 144 ? -7.006 12.543 4.403 1.00 64.81 144 ASP A N 1
ATOM 1178 C CA . ASP A 1 144 ? -5.867 13.351 3.908 1.00 64.81 144 ASP A CA 1
ATOM 1179 C C . ASP A 1 144 ? -5.333 14.367 4.938 1.00 64.81 144 ASP A C 1
ATOM 1181 O O . ASP A 1 144 ? -4.900 15.485 4.657 1.00 64.81 144 ASP A O 1
ATOM 1185 N N . ALA A 1 145 ? -5.438 13.990 6.210 1.00 63.44 145 ALA A N 1
ATOM 1186 C CA . ALA A 1 145 ? -5.161 14.854 7.329 1.00 63.44 145 ALA A CA 1
ATOM 1187 C C . ALA A 1 145 ? -3.781 14.462 7.807 1.00 63.44 145 ALA A C 1
ATOM 1189 O O . ALA A 1 145 ? -3.617 13.493 8.546 1.00 63.44 145 ALA A O 1
ATOM 1190 N N . GLN A 1 146 ? -2.792 15.247 7.392 1.00 69.75 146 GLN A N 1
ATOM 1191 C CA . GLN A 1 146 ? -1.398 15.106 7.801 1.00 69.75 146 GLN A CA 1
ATOM 1192 C C . GLN A 1 146 ? -1.263 14.769 9.299 1.00 69.75 146 GLN A C 1
ATOM 1194 O O . GLN A 1 146 ? -0.599 13.794 9.646 1.00 69.75 146 GLN A O 1
ATOM 1199 N N . SER A 1 147 ? -1.938 15.509 10.179 1.00 67.06 147 SER A N 1
ATOM 1200 C CA . SER A 1 147 ? -1.890 15.279 11.630 1.00 67.06 147 SER A CA 1
ATOM 1201 C C . SER A 1 147 ? -2.525 13.959 12.080 1.00 67.06 147 SER A C 1
ATOM 1203 O O . SER A 1 147 ? -2.135 13.408 13.107 1.00 67.06 147 SER A O 1
ATOM 1205 N N . LEU A 1 148 ? -3.494 13.433 11.329 1.00 67.88 148 LEU A N 1
ATOM 1206 C CA . LEU A 1 148 ? -4.111 12.145 11.615 1.00 67.88 148 LEU A CA 1
ATOM 1207 C C . LEU A 1 148 ? -3.188 10.985 11.232 1.00 67.88 148 LEU A C 1
ATOM 1209 O O . LEU A 1 148 ? -3.045 10.060 12.026 1.00 67.88 148 LEU A O 1
ATOM 1213 N N . GLY A 1 149 ? -2.535 11.050 10.067 1.00 68.75 149 GLY A N 1
ATOM 1214 C CA . GLY A 1 149 ? -1.534 10.055 9.662 1.00 68.75 149 GLY A CA 1
ATOM 1215 C C . GLY A 1 149 ? -0.403 9.941 10.688 1.00 68.75 149 GLY A C 1
ATOM 1216 O O . GLY A 1 149 ? -0.059 8.841 11.111 1.00 68.75 149 GLY A O 1
ATOM 1217 N N . GLU A 1 150 ? 0.084 11.082 11.189 1.00 76.44 150 GLU A N 1
ATOM 1218 C CA . GLU A 1 150 ? 1.043 11.149 12.302 1.00 76.44 150 GLU A CA 1
ATOM 1219 C C . GLU A 1 150 ? 0.516 10.471 13.569 1.00 76.44 150 GLU A C 1
ATOM 1221 O O . GLU A 1 150 ? 1.159 9.562 14.093 1.00 76.44 150 GLU A O 1
ATOM 1226 N N . ALA A 1 151 ? -0.676 10.856 14.034 1.00 73.00 151 ALA A N 1
ATOM 1227 C CA . ALA A 1 151 ? -1.251 10.309 15.259 1.00 73.00 151 ALA A CA 1
ATOM 1228 C C . ALA A 1 151 ? -1.498 8.793 15.174 1.00 73.00 151 ALA A C 1
ATOM 1230 O O . ALA A 1 151 ? -1.239 8.069 16.138 1.00 73.00 151 ALA A O 1
ATOM 1231 N N . ILE A 1 152 ? -1.985 8.301 14.031 1.00 73.12 152 ILE A N 1
ATOM 1232 C CA . ILE A 1 152 ? -2.237 6.872 13.807 1.00 73.12 152 ILE A CA 1
ATOM 1233 C C . ILE A 1 152 ? -0.917 6.110 13.697 1.00 73.12 152 ILE A C 1
ATOM 1235 O O . ILE A 1 152 ? -0.769 5.064 14.329 1.00 73.12 152 ILE A O 1
ATOM 1239 N N . SER A 1 153 ? 0.054 6.636 12.950 1.00 78.69 153 SER A N 1
ATOM 1240 C CA . SER A 1 153 ? 1.381 6.035 12.837 1.00 78.69 153 SER A CA 1
ATOM 1241 C C . SER A 1 153 ? 2.042 5.921 14.213 1.00 78.69 153 SER A C 1
ATOM 1243 O O . SER A 1 153 ? 2.473 4.836 14.604 1.00 78.69 153 SER A O 1
ATOM 1245 N N . ASP A 1 154 ? 2.050 7.000 15.000 1.00 77.50 154 ASP A N 1
ATOM 1246 C CA . ASP A 1 154 ? 2.578 7.001 16.366 1.00 77.50 154 ASP A CA 1
ATOM 1247 C C . ASP A 1 154 ? 1.817 6.013 17.263 1.00 77.50 154 ASP A C 1
ATOM 1249 O O . ASP A 1 154 ? 2.437 5.231 17.992 1.00 77.50 154 ASP A O 1
ATOM 1253 N N . TYR A 1 155 ? 0.482 5.973 17.172 1.00 76.44 155 TYR A N 1
ATOM 1254 C CA . TYR A 1 155 ? -0.349 5.016 17.902 1.00 76.44 155 TYR A CA 1
ATOM 1255 C C . TYR A 1 155 ? 0.032 3.565 17.583 1.00 76.44 155 TYR A C 1
ATOM 1257 O O . TYR A 1 155 ? 0.179 2.758 18.507 1.00 76.44 155 TYR A O 1
ATOM 1265 N N . LEU A 1 156 ? 0.210 3.235 16.302 1.00 80.62 156 LEU A N 1
ATOM 1266 C CA . LEU A 1 156 ? 0.512 1.884 15.831 1.00 80.62 156 LEU A CA 1
ATOM 1267 C C . LEU A 1 156 ? 1.972 1.482 16.049 1.00 80.62 156 LEU A C 1
ATOM 1269 O O . LEU A 1 156 ? 2.243 0.289 16.149 1.00 80.62 156 LEU A O 1
ATOM 1273 N N . THR A 1 157 ? 2.905 2.425 16.229 1.00 84.81 157 THR A N 1
ATOM 1274 C CA . THR A 1 157 ? 4.300 2.080 16.568 1.00 84.81 157 THR A CA 1
ATOM 1275 C C . THR A 1 157 ? 4.444 1.362 17.914 1.00 84.81 157 THR A C 1
ATOM 1277 O O . THR A 1 157 ? 5.489 0.776 18.183 1.00 84.81 157 THR A O 1
ATOM 1280 N N . ASN A 1 158 ? 3.423 1.352 18.774 1.00 83.56 158 ASN A N 1
ATOM 1281 C CA . ASN A 1 158 ? 3.415 0.506 19.965 1.00 83.56 158 ASN A CA 1
ATOM 1282 C C . ASN A 1 158 ? 3.151 -0.968 19.581 1.00 83.56 158 ASN A C 1
ATOM 1284 O O . ASN A 1 158 ? 2.087 -1.247 19.027 1.00 83.56 158 ASN A O 1
ATOM 1288 N N . PRO A 1 159 ? 4.014 -1.935 19.956 1.00 87.00 159 PRO A N 1
ATOM 1289 C CA . PRO A 1 159 ? 3.850 -3.343 19.570 1.00 87.00 159 PRO A CA 1
ATOM 1290 C C . PRO A 1 159 ? 2.484 -3.954 19.915 1.00 87.00 159 PRO A C 1
ATOM 1292 O O . PRO A 1 159 ? 1.910 -4.690 19.117 1.00 87.00 159 PRO A O 1
ATOM 1295 N N . LYS A 1 160 ? 1.906 -3.614 21.079 1.00 79.06 160 LYS A N 1
ATOM 1296 C CA . LYS A 1 160 ? 0.583 -4.128 21.481 1.00 79.06 160 LYS A CA 1
ATOM 1297 C C . LYS A 1 160 ? -0.539 -3.600 20.587 1.00 79.06 160 LYS A C 1
ATOM 1299 O O . LYS A 1 160 ? -1.567 -4.252 20.449 1.00 79.06 160 LYS A O 1
ATOM 1304 N N . ARG A 1 161 ? -0.366 -2.405 20.019 1.00 79.25 161 ARG A N 1
ATOM 1305 C CA . ARG A 1 161 ? -1.342 -1.761 19.131 1.00 79.25 161 ARG A CA 1
ATOM 1306 C C . ARG A 1 161 ? -1.136 -2.181 17.678 1.00 79.25 161 ARG A C 1
ATOM 1308 O O . ARG A 1 161 ? -2.133 -2.376 16.989 1.00 79.25 161 ARG A O 1
ATOM 1315 N N . ALA A 1 162 ? 0.110 -2.410 17.256 1.00 85.94 162 ALA A N 1
ATOM 1316 C CA . ALA A 1 162 ? 0.448 -3.006 15.961 1.00 85.94 162 ALA A CA 1
ATOM 1317 C C . ALA A 1 162 ? -0.256 -4.359 15.740 1.00 85.94 162 ALA A C 1
ATOM 1319 O O . ALA A 1 162 ? -0.639 -4.676 14.619 1.00 85.94 162 ALA A O 1
ATOM 1320 N N . GLU A 1 163 ? -0.538 -5.108 16.814 1.00 85.75 163 GLU A N 1
ATOM 1321 C CA . GLU A 1 163 ? -1.330 -6.346 16.759 1.00 85.75 163 GLU A CA 1
ATOM 1322 C C . GLU A 1 163 ? -2.695 -6.169 16.072 1.00 85.75 163 GLU A C 1
ATOM 1324 O O . GLU A 1 163 ? -3.186 -7.083 15.411 1.00 85.75 163 GLU A O 1
ATOM 1329 N N . ARG A 1 164 ? -3.304 -4.980 16.155 1.00 85.69 164 ARG A N 1
ATOM 1330 C CA . ARG A 1 164 ? -4.564 -4.702 15.453 1.00 85.69 164 ARG A CA 1
ATOM 1331 C C . ARG A 1 164 ? -4.412 -4.832 13.936 1.00 85.69 164 ARG A C 1
ATOM 1333 O O . ARG A 1 164 ? -5.327 -5.338 13.293 1.00 85.69 164 ARG A O 1
ATOM 1340 N N . LEU A 1 165 ? -3.260 -4.457 13.373 1.00 88.69 165 LEU A N 1
ATOM 1341 C CA . LEU A 1 165 ? -2.985 -4.646 11.947 1.00 88.69 165 LEU A CA 1
ATOM 1342 C C . LEU A 1 165 ? -2.834 -6.124 11.584 1.00 88.69 165 LEU A C 1
ATOM 1344 O O . LEU A 1 165 ? -3.304 -6.519 10.524 1.00 88.69 165 LEU A O 1
ATOM 1348 N N . HIS A 1 166 ? -2.267 -6.966 12.453 1.00 93.88 166 HIS A N 1
ATOM 1349 C CA . HIS A 1 166 ? -2.252 -8.414 12.221 1.00 93.88 166 HIS A CA 1
ATOM 1350 C C . HIS A 1 166 ? -3.659 -9.008 12.154 1.00 93.88 166 HIS A C 1
ATOM 1352 O O . HIS A 1 166 ? -3.938 -9.822 11.270 1.00 93.88 166 HIS A O 1
ATOM 1358 N N . VAL A 1 167 ? -4.543 -8.594 13.066 1.00 88.44 167 VAL A N 1
ATOM 1359 C CA . VAL A 1 167 ? -5.946 -9.029 13.078 1.00 88.44 167 VAL A CA 1
ATOM 1360 C C . VAL A 1 167 ? -6.656 -8.566 11.807 1.00 88.44 167 VAL A C 1
ATOM 1362 O O . VAL A 1 167 ? -7.216 -9.399 11.095 1.00 88.44 167 VAL A O 1
ATOM 1365 N N . LEU A 1 168 ? -6.565 -7.271 11.476 1.00 89.50 168 LEU A N 1
ATOM 1366 C CA . LEU A 1 168 ? -7.162 -6.705 10.263 1.00 89.50 168 LEU A CA 1
ATOM 1367 C C . LEU A 1 168 ? -6.646 -7.396 8.998 1.00 89.50 168 LEU A C 1
ATOM 1369 O O . LEU A 1 168 ? -7.446 -7.754 8.136 1.00 89.50 168 LEU A O 1
ATOM 1373 N N . PHE A 1 169 ? -5.337 -7.626 8.898 1.00 97.06 169 PHE A N 1
ATOM 1374 C CA . PHE A 1 169 ? -4.713 -8.310 7.767 1.00 97.06 169 PHE A CA 1
ATOM 1375 C C . PHE A 1 169 ? -5.219 -9.749 7.637 1.00 97.06 169 PHE A C 1
ATOM 1377 O O . PHE A 1 169 ? -5.683 -10.144 6.572 1.00 97.06 169 PHE A O 1
ATOM 1384 N N . GLY A 1 170 ? -5.198 -10.529 8.723 1.00 96.25 170 GLY A N 1
ATOM 1385 C CA . GLY A 1 170 ? -5.629 -11.928 8.702 1.00 96.25 170 GLY A CA 1
ATOM 1386 C C . GLY A 1 170 ? -7.121 -12.105 8.400 1.00 96.25 170 GLY A C 1
ATOM 1387 O O . GLY A 1 170 ? -7.501 -13.029 7.682 1.00 96.25 170 GLY A O 1
ATOM 1388 N N . GLU A 1 171 ? -7.979 -11.225 8.921 1.00 93.62 171 GLU A N 1
ATOM 1389 C CA . GLU A 1 171 ? -9.404 -11.200 8.569 1.00 93.62 171 GLU A CA 1
ATOM 1390 C C . GLU A 1 171 ? -9.620 -10.826 7.105 1.00 93.62 171 GLU A C 1
ATOM 1392 O O . GLU A 1 171 ? -10.393 -11.487 6.415 1.00 93.62 171 GLU A O 1
ATOM 1397 N N . SER A 1 172 ? -8.901 -9.811 6.627 1.00 95.62 172 SER A N 1
ATOM 1398 C CA . SER A 1 172 ? -9.005 -9.332 5.250 1.00 95.62 172 SER A CA 1
ATOM 1399 C C . SER A 1 172 ? -8.527 -10.379 4.247 1.00 95.62 172 SER A C 1
ATOM 1401 O O . SER A 1 172 ? -9.198 -10.588 3.244 1.00 95.62 172 SER A O 1
ATOM 1403 N N . LEU A 1 173 ? -7.449 -11.107 4.552 1.00 97.12 173 LEU A N 1
ATOM 1404 C CA . LEU A 1 173 ? -6.954 -12.217 3.734 1.00 97.12 173 LEU A CA 1
ATOM 1405 C C . LEU A 1 173 ? -7.981 -13.349 3.624 1.00 97.12 173 LEU A C 1
ATOM 1407 O O . LEU A 1 173 ? -8.282 -13.798 2.521 1.00 97.12 173 LEU A O 1
ATOM 1411 N N . ARG A 1 174 ? -8.582 -13.770 4.746 1.00 95.94 174 ARG A N 1
ATOM 1412 C CA . ARG A 1 174 ? -9.651 -14.790 4.747 1.00 95.94 174 ARG A CA 1
ATOM 1413 C C . ARG A 1 174 ? -10.922 -14.337 4.031 1.00 95.94 174 ARG A C 1
ATOM 1415 O O . ARG A 1 174 ? -11.683 -15.165 3.540 1.00 95.94 174 ARG A O 1
ATOM 1422 N N . HIS A 1 175 ? -11.211 -13.041 4.052 1.00 94.81 175 HIS A N 1
ATOM 1423 C CA . HIS A 1 175 ? -12.378 -12.485 3.377 1.00 94.81 175 HIS A CA 1
ATOM 1424 C C . HIS A 1 175 ? -12.138 -12.407 1.869 1.00 94.81 175 HIS A C 1
ATOM 1426 O O . HIS A 1 175 ? -12.955 -12.909 1.101 1.00 94.81 175 HIS A O 1
ATOM 1432 N N . PHE A 1 176 ? -10.986 -11.875 1.452 1.00 95.06 176 PHE A N 1
ATOM 1433 C CA . PHE A 1 176 ? -10.627 -11.754 0.041 1.00 95.06 176 PHE A CA 1
ATOM 1434 C C . PHE A 1 176 ? -10.382 -13.108 -0.631 1.00 95.06 176 PHE A C 1
ATOM 1436 O O . PHE A 1 176 ? -10.601 -13.235 -1.828 1.00 95.06 176 PHE A O 1
ATOM 1443 N N . SER A 1 177 ? -10.006 -14.151 0.119 1.00 94.75 177 SER A N 1
ATOM 1444 C CA . SER A 1 177 ? -9.790 -15.493 -0.441 1.00 94.75 177 SER A CA 1
ATOM 1445 C C . SER A 1 177 ? -11.046 -16.147 -1.019 1.00 94.75 177 SER A C 1
ATOM 1447 O O . SER A 1 177 ? -10.940 -17.218 -1.597 1.00 94.75 177 SER A O 1
ATOM 1449 N N . ARG A 1 178 ? -12.225 -15.545 -0.831 1.00 93.50 178 ARG A N 1
ATOM 1450 C CA . ARG A 1 178 ? -13.489 -15.975 -1.449 1.00 93.50 178 ARG A CA 1
ATOM 1451 C C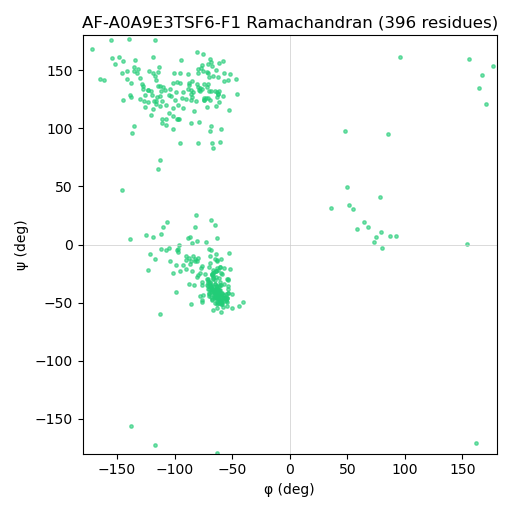 . ARG A 1 178 ? -13.653 -15.460 -2.879 1.00 93.50 178 ARG A C 1
ATOM 1453 O O . ARG A 1 178 ? -14.577 -15.879 -3.561 1.00 93.50 178 ARG A O 1
ATOM 1460 N N . TYR A 1 179 ? -12.816 -14.509 -3.290 1.00 92.19 179 TYR A N 1
ATOM 1461 C CA . TYR A 1 179 ? -12.888 -13.903 -4.606 1.00 92.19 179 TYR A CA 1
ATOM 1462 C C . TYR A 1 179 ? -12.168 -14.767 -5.632 1.00 92.19 179 TYR A C 1
ATOM 1464 O O . TYR A 1 179 ? -10.945 -14.936 -5.577 1.00 92.19 179 TYR A O 1
ATOM 1472 N N . GLU A 1 180 ? -12.934 -15.295 -6.580 1.00 91.62 180 GLU A N 1
ATOM 1473 C CA . GLU A 1 180 ? -12.439 -16.206 -7.602 1.00 91.62 180 GLU A CA 1
ATOM 1474 C C . GLU A 1 180 ? -12.462 -15.534 -8.974 1.00 91.62 180 GLU A C 1
ATOM 1476 O O . GLU A 1 180 ? -13.508 -15.340 -9.583 1.00 91.62 180 GLU A O 1
ATOM 1481 N N . ASN A 1 181 ? -11.287 -15.193 -9.495 1.00 91.19 181 ASN A N 1
ATOM 1482 C CA . ASN A 1 181 ? -11.145 -14.651 -10.848 1.00 91.19 181 ASN A CA 1
ATOM 1483 C C . ASN A 1 181 ? -9.832 -15.094 -11.536 1.00 91.19 181 ASN A C 1
ATOM 1485 O O . ASN A 1 181 ? -9.138 -14.266 -12.131 1.00 91.19 181 ASN A O 1
ATOM 1489 N N . PRO A 1 182 ? -9.464 -16.391 -11.491 1.00 90.88 182 PRO A N 1
ATOM 1490 C CA . PRO A 1 182 ? -8.148 -16.861 -11.938 1.00 90.88 182 PRO A CA 1
ATOM 1491 C C . PRO A 1 182 ? -7.863 -16.630 -13.430 1.00 90.88 182 PRO A C 1
ATOM 1493 O O . PRO A 1 182 ? -6.702 -16.586 -13.818 1.00 90.88 182 PRO A O 1
ATOM 1496 N N . ASN A 1 183 ? -8.904 -16.461 -14.252 1.00 91.44 183 ASN A N 1
ATOM 1497 C CA . ASN A 1 183 ? -8.789 -16.272 -15.703 1.00 91.44 183 ASN A CA 1
ATOM 1498 C C . ASN A 1 183 ? -8.829 -14.796 -16.140 1.00 91.44 183 ASN A C 1
ATOM 1500 O O . ASN A 1 183 ? -8.735 -14.494 -17.330 1.00 91.44 183 ASN A O 1
ATOM 1504 N N . GLU A 1 184 ? -9.046 -13.871 -15.205 1.00 90.44 184 GLU A N 1
ATOM 1505 C CA . GLU A 1 184 ? -9.155 -12.446 -15.509 1.00 90.44 184 GLU A CA 1
ATOM 1506 C C . GLU A 1 184 ? -7.767 -11.807 -15.577 1.00 90.44 184 GLU A C 1
ATOM 1508 O O . GLU A 1 184 ? -7.014 -11.916 -14.618 1.00 90.44 184 GLU A O 1
ATOM 1513 N N . PRO A 1 185 ? -7.395 -11.023 -16.597 1.00 91.75 185 PRO A N 1
ATOM 1514 C CA . PRO A 1 185 ? -6.118 -10.321 -16.552 1.00 91.75 185 PRO A CA 1
ATOM 1515 C C . PRO A 1 185 ? -6.151 -9.199 -15.501 1.00 91.75 185 PRO A C 1
ATOM 1517 O O . PRO A 1 185 ? -7.174 -8.527 -15.322 1.00 91.75 185 PRO A O 1
ATOM 1520 N N . PHE A 1 186 ? -5.030 -8.958 -14.815 1.00 92.06 186 PHE A N 1
ATOM 1521 C CA . PHE A 1 186 ? -4.937 -7.910 -13.786 1.00 92.06 186 PHE A CA 1
ATOM 1522 C C . PHE A 1 186 ? -4.975 -6.482 -14.347 1.00 92.06 186 PHE A C 1
ATOM 1524 O O . PHE A 1 186 ? -5.268 -5.532 -13.620 1.00 92.06 186 PHE A O 1
ATOM 1531 N N . CYS A 1 187 ? -4.699 -6.312 -15.638 1.00 89.00 187 CYS A N 1
ATOM 1532 C CA . CYS A 1 187 ? -4.703 -5.028 -16.324 1.00 89.00 187 CYS A CA 1
ATOM 1533 C C . CYS A 1 187 ? -5.495 -5.121 -17.642 1.00 89.00 187 CYS A C 1
ATOM 1535 O O . CYS A 1 187 ? -5.606 -6.196 -18.239 1.00 89.00 187 CYS A O 1
ATOM 1537 N N . PRO A 1 188 ? -6.107 -4.018 -18.114 1.00 84.75 188 PRO A N 1
ATOM 1538 C CA . PRO A 1 188 ? -6.680 -3.988 -19.453 1.00 84.75 188 PRO A CA 1
ATOM 1539 C C . PRO A 1 188 ? -5.568 -4.043 -20.515 1.00 84.75 188 PRO A C 1
ATOM 1541 O O . PRO A 1 188 ? -4.448 -3.599 -20.247 1.00 84.75 188 PRO A O 1
ATOM 1544 N N . PRO A 1 189 ? -5.869 -4.493 -21.748 1.00 84.25 189 PRO A N 1
ATOM 1545 C CA . PRO A 1 189 ? -4.919 -4.418 -22.853 1.00 84.25 189 PRO A CA 1
ATOM 1546 C C . PRO A 1 189 ? -4.372 -2.992 -23.020 1.00 84.25 189 PRO A C 1
ATOM 1548 O O . PRO A 1 189 ? -5.117 -2.053 -23.315 1.00 84.25 189 PRO A O 1
ATOM 1551 N N . ARG A 1 190 ? -3.062 -2.807 -22.813 1.00 82.81 190 ARG A N 1
ATOM 1552 C CA . ARG A 1 190 ? -2.423 -1.487 -22.910 1.00 82.81 190 ARG A CA 1
ATOM 1553 C C . ARG A 1 190 ? -2.043 -1.175 -24.356 1.00 82.81 190 ARG A C 1
ATOM 1555 O O . ARG A 1 190 ? -1.525 -2.025 -25.080 1.00 82.81 190 ARG A O 1
ATOM 1562 N N . LYS A 1 191 ? -2.225 0.080 -24.781 1.00 77.62 191 LYS A N 1
ATOM 1563 C CA . LYS A 1 191 ? -1.625 0.567 -26.036 1.00 77.62 191 LYS A CA 1
ATOM 1564 C C . LYS A 1 191 ? -0.102 0.486 -25.890 1.00 77.62 191 LYS A C 1
ATOM 1566 O O . LYS A 1 191 ? 0.426 1.002 -24.909 1.00 77.62 191 LYS A O 1
ATOM 1571 N N . LYS A 1 192 ? 0.596 -0.119 -26.862 1.00 64.88 192 LYS A N 1
ATOM 1572 C CA . LYS A 1 192 ? 2.016 -0.538 -26.779 1.00 64.88 192 LYS A CA 1
ATOM 1573 C C . LYS A 1 192 ? 3.051 0.524 -26.340 1.00 64.88 192 LYS A C 1
ATOM 1575 O O . LYS A 1 192 ? 4.186 0.136 -26.083 1.00 64.88 192 LYS A O 1
ATOM 1580 N N . HIS A 1 193 ? 2.702 1.807 -26.188 1.00 63.91 193 HIS A N 1
ATOM 1581 C CA . HIS A 1 193 ? 3.666 2.911 -26.068 1.00 63.91 193 HIS A CA 1
ATOM 1582 C C . HIS A 1 193 ? 3.347 4.007 -25.035 1.00 63.91 193 HIS A C 1
ATOM 1584 O O . HIS A 1 193 ? 4.075 4.995 -24.987 1.00 63.91 193 HIS A O 1
ATOM 1590 N N . SER A 1 194 ? 2.288 3.904 -24.221 1.00 82.94 194 SER A N 1
ATOM 1591 C CA . SER A 1 194 ? 1.888 5.053 -23.382 1.00 82.94 194 SER A CA 1
ATOM 1592 C C . SER A 1 194 ? 2.927 5.415 -22.314 1.00 82.94 194 SER A C 1
ATOM 1594 O O . SER A 1 194 ? 3.235 6.591 -22.142 1.00 82.94 194 SER A O 1
ATOM 1596 N N . ILE A 1 195 ? 3.501 4.418 -21.634 1.00 89.56 195 ILE A N 1
ATOM 1597 C CA . ILE A 1 195 ? 4.500 4.657 -20.584 1.00 89.56 195 ILE A CA 1
ATOM 1598 C C . ILE A 1 195 ? 5.901 4.927 -21.153 1.00 89.56 195 ILE A C 1
ATOM 1600 O O . ILE A 1 195 ? 6.671 5.681 -20.572 1.00 89.56 195 ILE A O 1
ATOM 1604 N N . ASP A 1 196 ? 6.220 4.400 -22.339 1.00 90.19 196 ASP A N 1
ATOM 1605 C CA . ASP A 1 196 ? 7.547 4.563 -22.956 1.00 90.19 196 ASP A CA 1
ATOM 1606 C C . ASP A 1 196 ? 7.866 6.020 -23.306 1.00 90.19 196 ASP A C 1
ATOM 1608 O O . ASP A 1 196 ? 9.033 6.398 -23.395 1.00 90.19 196 ASP A O 1
ATOM 1612 N N . ALA A 1 197 ? 6.835 6.856 -23.463 1.00 93.12 197 ALA A N 1
ATOM 1613 C CA . ALA A 1 197 ? 6.978 8.294 -23.652 1.00 93.12 197 ALA A CA 1
ATOM 1614 C C . ALA A 1 197 ? 7.615 9.007 -22.444 1.00 93.12 197 ALA A C 1
ATOM 1616 O O . ALA A 1 197 ? 7.994 10.174 -22.568 1.00 93.12 197 ALA A O 1
ATOM 1617 N N . TYR A 1 198 ? 7.722 8.344 -21.289 1.00 93.81 198 TYR A N 1
ATOM 1618 C CA . TYR A 1 198 ? 8.372 8.859 -20.082 1.00 93.81 198 TYR A CA 1
ATOM 1619 C C . TYR A 1 198 ? 9.816 8.371 -19.913 1.00 93.81 198 TYR A C 1
ATOM 1621 O O . TYR A 1 198 ? 10.516 8.830 -19.015 1.00 93.81 198 TYR A O 1
ATOM 1629 N N . TYR A 1 199 ? 10.300 7.488 -20.791 1.00 92.81 199 TYR A N 1
ATOM 1630 C CA . TYR A 1 199 ? 11.675 7.007 -20.728 1.00 92.81 199 TYR A CA 1
ATOM 1631 C C . TYR A 1 199 ? 12.682 8.146 -20.943 1.00 92.81 199 TYR A C 1
ATOM 1633 O O . TYR A 1 199 ? 12.567 8.906 -21.905 1.00 92.81 199 TYR A O 1
ATOM 1641 N N . GLY A 1 200 ? 13.682 8.249 -20.064 1.00 91.00 200 GLY A N 1
ATOM 1642 C CA . GLY A 1 200 ? 14.695 9.310 -20.112 1.00 91.00 200 GLY A CA 1
ATOM 1643 C C . GLY A 1 200 ? 14.200 10.685 -19.640 1.00 91.00 200 GLY A C 1
ATOM 1644 O O . GLY A 1 200 ? 14.945 11.662 -19.731 1.00 91.00 200 GLY A O 1
ATOM 1645 N N . LYS A 1 201 ? 12.972 10.783 -19.115 1.00 93.06 201 LYS A N 1
ATOM 1646 C CA . LYS A 1 201 ? 12.460 11.987 -18.446 1.00 93.06 201 LYS A CA 1
ATOM 1647 C C . LYS A 1 201 ? 12.668 11.893 -16.934 1.00 93.06 201 LYS A C 1
ATOM 1649 O O . LYS A 1 201 ? 12.806 10.804 -16.393 1.00 93.06 201 LYS A O 1
ATOM 1654 N N . SER A 1 202 ? 12.656 13.042 -16.261 1.00 89.44 202 SER A N 1
ATOM 1655 C CA . SER A 1 202 ? 12.733 13.128 -14.796 1.00 89.44 202 SER A CA 1
ATOM 1656 C C . SER A 1 202 ? 11.366 13.234 -14.118 1.00 89.44 202 SER A C 1
ATOM 1658 O O . SER A 1 202 ? 11.251 12.872 -12.957 1.00 89.44 202 SER A O 1
ATOM 1660 N N . GLN A 1 203 ? 10.317 13.690 -14.817 1.00 91.31 203 GLN A N 1
ATOM 1661 C CA . GLN A 1 203 ? 8.986 13.888 -14.231 1.00 91.31 203 GLN A CA 1
ATOM 1662 C C . GLN A 1 203 ? 7.835 13.491 -15.186 1.00 91.31 203 GLN A C 1
ATOM 1664 O O . GLN A 1 203 ? 7.978 13.635 -16.408 1.00 91.31 203 GLN A O 1
ATOM 1669 N N . PRO A 1 204 ? 6.681 13.029 -14.652 1.00 93.88 204 PRO A N 1
ATOM 1670 C CA . PRO A 1 204 ? 6.425 12.739 -13.239 1.00 93.88 204 PRO A CA 1
ATOM 1671 C C . PRO A 1 204 ? 7.165 11.472 -12.778 1.00 93.88 204 PRO A C 1
ATOM 1673 O O . PRO A 1 204 ? 7.145 10.462 -13.487 1.00 93.88 204 PRO A O 1
ATOM 1676 N N . PHE A 1 205 ? 7.800 11.532 -11.601 1.00 94.38 205 PHE A N 1
ATOM 1677 C CA . PHE A 1 205 ? 8.717 10.510 -11.074 1.00 94.38 205 PHE A CA 1
ATOM 1678 C C . PHE A 1 205 ? 8.204 9.073 -11.247 1.00 94.38 205 PHE A C 1
ATOM 1680 O O . PHE A 1 205 ? 8.875 8.251 -11.870 1.00 94.38 205 PHE A O 1
ATOM 1687 N N . ALA A 1 206 ? 6.976 8.787 -10.799 1.00 94.31 206 ALA A N 1
ATOM 1688 C CA . ALA A 1 206 ? 6.402 7.443 -10.869 1.00 94.31 206 ALA A CA 1
ATOM 1689 C C . ALA A 1 206 ? 6.313 6.894 -12.304 1.00 94.31 206 ALA A C 1
ATOM 1691 O O . ALA A 1 206 ? 6.666 5.741 -12.554 1.00 94.31 206 ALA A O 1
ATOM 1692 N N . LYS A 1 207 ? 5.914 7.725 -13.277 1.00 94.88 207 LYS A N 1
ATOM 1693 C CA . LYS A 1 207 ? 5.831 7.311 -14.687 1.00 94.88 207 LYS A CA 1
ATOM 1694 C C . LYS A 1 207 ? 7.213 7.113 -15.301 1.00 94.88 207 LYS A C 1
ATOM 1696 O O . LYS A 1 207 ? 7.406 6.179 -16.077 1.00 94.88 207 LYS A O 1
ATOM 1701 N N . CYS A 1 208 ? 8.172 7.965 -14.947 1.00 95.19 208 CYS A N 1
ATOM 1702 C CA . CYS A 1 208 ? 9.560 7.836 -15.386 1.00 95.19 208 CYS A CA 1
ATOM 1703 C C . CYS A 1 208 ? 10.198 6.552 -14.845 1.00 95.19 208 CYS A C 1
ATOM 1705 O O . CYS A 1 208 ? 10.832 5.822 -15.608 1.00 95.19 208 CYS A O 1
ATOM 1707 N N . LEU A 1 209 ? 9.968 6.236 -13.567 1.00 95.25 209 LEU A N 1
ATOM 1708 C CA . LEU A 1 209 ? 10.438 5.007 -12.937 1.00 95.25 209 LEU A CA 1
ATOM 1709 C C . LEU A 1 209 ? 9.807 3.771 -13.592 1.00 95.25 209 LEU A C 1
ATOM 1711 O O . LEU A 1 209 ? 10.532 2.882 -14.029 1.00 95.25 209 LEU A O 1
ATOM 1715 N N . GLN A 1 210 ? 8.480 3.744 -13.761 1.00 95.00 210 GLN A N 1
ATOM 1716 C CA . GLN A 1 210 ? 7.780 2.666 -14.477 1.00 95.00 210 GLN A CA 1
ATOM 1717 C C . GLN A 1 210 ? 8.347 2.455 -15.894 1.00 95.00 210 GLN A C 1
ATOM 1719 O O . GLN A 1 210 ? 8.631 1.324 -16.292 1.00 95.00 210 GLN A O 1
ATOM 1724 N N . ALA A 1 211 ? 8.560 3.538 -16.654 1.00 94.19 211 ALA A N 1
ATOM 1725 C CA . ALA A 1 211 ? 9.136 3.474 -17.997 1.00 94.19 211 ALA A CA 1
ATOM 1726 C C . ALA A 1 211 ? 10.573 2.932 -17.993 1.00 94.19 211 ALA A C 1
ATOM 1728 O O . ALA A 1 211 ? 10.945 2.144 -18.866 1.00 94.19 211 ALA A O 1
ATOM 1729 N N . PHE A 1 212 ? 11.382 3.358 -17.019 1.00 93.88 212 PHE A N 1
ATOM 1730 C CA . PHE A 1 212 ? 12.759 2.908 -16.858 1.00 93.88 212 PHE A CA 1
ATOM 1731 C C . PHE A 1 212 ? 12.834 1.416 -16.530 1.00 93.88 212 PHE A C 1
ATOM 1733 O O . PHE A 1 212 ? 13.557 0.695 -17.220 1.00 93.88 212 PHE A O 1
ATOM 1740 N N . LEU A 1 213 ? 12.072 0.953 -15.533 1.00 92.88 213 LEU A N 1
ATOM 1741 C CA . LEU A 1 213 ? 12.036 -0.451 -15.117 1.00 92.88 213 LEU A CA 1
ATOM 1742 C C . LEU A 1 213 ? 11.562 -1.343 -16.270 1.00 92.88 213 LEU A C 1
ATOM 1744 O O . LEU A 1 213 ? 12.245 -2.298 -16.632 1.00 92.88 213 LEU A O 1
ATOM 1748 N N . ARG A 1 214 ? 10.462 -0.970 -16.939 1.00 91.19 214 ARG A N 1
ATOM 1749 C CA . ARG A 1 214 ? 9.941 -1.712 -18.097 1.00 91.19 214 ARG A CA 1
ATOM 1750 C C . ARG A 1 214 ? 10.994 -1.890 -19.193 1.00 91.19 214 ARG A C 1
ATOM 1752 O O . ARG A 1 214 ? 11.130 -2.982 -19.737 1.00 91.19 214 ARG A O 1
ATOM 1759 N N . ARG A 1 215 ? 11.737 -0.835 -19.545 1.00 88.88 215 ARG A N 1
ATOM 1760 C CA . ARG A 1 215 ? 12.724 -0.911 -20.637 1.00 88.88 215 ARG A CA 1
ATOM 1761 C C . ARG A 1 215 ? 14.014 -1.629 -20.271 1.00 88.88 215 ARG A C 1
ATOM 1763 O O . ARG A 1 215 ? 14.584 -2.267 -21.148 1.00 88.88 215 ARG A O 1
ATOM 1770 N N . ASN A 1 216 ? 14.486 -1.496 -19.034 1.00 83.38 216 ASN A N 1
ATOM 1771 C CA . ASN A 1 216 ? 15.807 -2.001 -18.653 1.00 83.38 216 ASN A CA 1
ATOM 1772 C C . ASN A 1 216 ? 15.771 -3.355 -17.940 1.00 83.38 216 ASN A C 1
ATOM 1774 O O . ASN A 1 216 ? 16.805 -4.006 -17.871 1.00 83.38 216 ASN A O 1
ATOM 1778 N N . MET A 1 217 ? 14.619 -3.778 -17.410 1.00 76.88 217 MET A N 1
ATOM 1779 C CA . MET A 1 217 ? 14.541 -4.926 -16.495 1.00 76.88 217 MET A CA 1
ATOM 1780 C C . MET A 1 217 ? 13.558 -6.011 -16.935 1.00 76.88 217 MET A C 1
ATOM 1782 O O . MET A 1 217 ? 13.325 -6.967 -16.200 1.00 76.88 217 MET A O 1
ATOM 1786 N N . THR A 1 218 ? 12.998 -5.917 -18.146 1.00 67.31 218 THR A N 1
ATOM 1787 C CA . THR A 1 218 ? 12.231 -7.039 -18.707 1.00 67.31 218 THR A CA 1
ATOM 1788 C C . THR A 1 218 ? 13.200 -8.187 -19.011 1.00 67.31 218 THR A C 1
ATOM 1790 O O . THR A 1 218 ? 13.931 -8.132 -19.997 1.00 67.31 218 THR A O 1
ATOM 1793 N N . GLY A 1 219 ? 13.231 -9.205 -18.145 1.00 60.09 219 GLY A N 1
ATOM 1794 C CA . GLY A 1 219 ? 14.130 -10.362 -18.268 1.00 60.09 219 GLY A CA 1
ATOM 1795 C C . GLY A 1 219 ? 15.576 -10.122 -17.814 1.00 60.09 219 GLY A C 1
ATOM 1796 O O . GLY A 1 219 ? 16.430 -10.973 -18.056 1.00 60.09 219 GLY A O 1
ATOM 1797 N N . HIS A 1 220 ? 15.861 -8.991 -17.160 1.00 59.84 220 HIS A N 1
ATOM 1798 C CA . HIS A 1 220 ? 17.184 -8.658 -16.630 1.00 59.84 220 HIS A CA 1
ATOM 1799 C C . HIS A 1 220 ? 17.099 -8.281 -15.147 1.00 59.84 220 HIS A C 1
ATOM 1801 O O . HIS A 1 220 ? 16.220 -7.520 -14.746 1.00 59.84 220 HIS A O 1
ATOM 1807 N N . GLN A 1 221 ? 18.047 -8.799 -14.365 1.00 64.06 221 GLN A N 1
ATOM 1808 C CA . GLN A 1 221 ? 18.177 -8.572 -12.927 1.00 64.06 221 GLN A CA 1
ATOM 1809 C C . GLN A 1 221 ? 18.835 -7.215 -12.639 1.00 64.06 221 GLN A C 1
ATOM 1811 O O . GLN A 1 221 ? 19.850 -6.868 -13.249 1.00 64.06 221 GLN A O 1
ATOM 1816 N N . LEU A 1 222 ? 18.284 -6.465 -11.681 1.00 66.56 222 LEU A N 1
ATOM 1817 C CA . LEU A 1 222 ? 18.942 -5.297 -11.097 1.00 66.56 222 LEU A CA 1
ATOM 1818 C C . LEU A 1 222 ? 19.529 -5.674 -9.740 1.00 66.56 222 LEU A C 1
ATOM 1820 O O . LEU A 1 222 ? 18.794 -5.859 -8.776 1.00 66.56 222 LEU A O 1
ATOM 1824 N N . SER A 1 223 ? 20.854 -5.721 -9.645 1.00 64.06 223 SER A N 1
ATOM 1825 C CA . SER A 1 223 ? 21.538 -5.823 -8.356 1.00 64.06 223 SER A CA 1
ATOM 1826 C C . SER A 1 223 ? 21.442 -4.494 -7.609 1.00 64.06 223 SER A C 1
ATOM 1828 O O . SER A 1 223 ? 21.821 -3.447 -8.141 1.00 64.06 223 SER A O 1
ATOM 1830 N N . LEU A 1 224 ? 20.943 -4.530 -6.374 1.00 63.97 224 LEU A N 1
ATOM 1831 C CA . LEU A 1 224 ? 21.037 -3.388 -5.474 1.00 63.97 224 LEU A CA 1
ATOM 1832 C C . LEU A 1 224 ? 22.489 -3.282 -4.970 1.00 63.97 224 LEU A C 1
ATOM 1834 O O . LEU A 1 224 ? 23.094 -4.313 -4.679 1.00 63.97 224 LEU A O 1
ATOM 1838 N N . PRO A 1 225 ? 23.082 -2.077 -4.891 1.00 52.38 225 PRO A N 1
ATOM 1839 C CA . PRO A 1 225 ? 24.402 -1.905 -4.300 1.00 52.38 225 PRO A CA 1
ATOM 1840 C C . PRO A 1 225 ? 24.301 -2.150 -2.789 1.00 52.38 225 PRO A C 1
ATOM 1842 O O . PRO A 1 225 ? 23.815 -1.281 -2.076 1.00 52.38 225 PRO A O 1
ATOM 1845 N N . ASP A 1 226 ? 24.642 -3.368 -2.365 1.00 54.50 226 ASP A N 1
ATOM 1846 C CA . ASP A 1 226 ? 25.088 -3.825 -1.036 1.00 54.50 226 ASP A CA 1
ATOM 1847 C C . ASP A 1 226 ? 24.958 -5.364 -0.993 1.00 54.50 226 ASP A C 1
ATOM 1849 O O . ASP A 1 226 ? 23.931 -5.915 -1.391 1.00 54.50 226 ASP A O 1
ATOM 1853 N N . ASP A 1 227 ? 25.981 -6.066 -0.488 1.00 46.25 227 ASP A N 1
ATOM 1854 C CA . ASP A 1 227 ? 26.164 -7.536 -0.558 1.00 46.25 227 ASP A CA 1
ATOM 1855 C C . ASP A 1 227 ? 25.093 -8.394 0.171 1.00 46.25 227 ASP A C 1
ATOM 1857 O O . ASP A 1 227 ? 25.222 -9.616 0.244 1.00 46.25 227 ASP A O 1
ATOM 1861 N N . ALA A 1 228 ? 24.024 -7.791 0.705 1.00 47.06 228 ALA A N 1
ATOM 1862 C CA . ALA A 1 228 ? 22.969 -8.481 1.457 1.00 47.06 228 ALA A CA 1
ATOM 1863 C C . ALA A 1 228 ? 21.565 -8.416 0.823 1.00 47.06 228 ALA A C 1
ATOM 1865 O O . ALA A 1 228 ? 20.681 -9.155 1.251 1.00 47.06 228 ALA A O 1
ATOM 1866 N N . ALA A 1 229 ? 21.324 -7.566 -0.183 1.00 55.34 229 ALA A N 1
ATOM 1867 C CA . ALA A 1 229 ? 19.998 -7.440 -0.790 1.00 55.34 229 ALA A CA 1
ATOM 1868 C C . ALA A 1 229 ? 19.960 -8.119 -2.162 1.00 55.34 229 ALA A C 1
ATOM 1870 O O . ALA A 1 229 ? 20.584 -7.658 -3.119 1.00 55.34 229 ALA A O 1
ATOM 1871 N N . ALA A 1 230 ? 19.188 -9.203 -2.267 1.00 65.38 230 ALA A N 1
ATOM 1872 C CA . ALA A 1 230 ? 18.834 -9.759 -3.564 1.00 65.38 230 ALA A CA 1
ATOM 1873 C C . ALA A 1 230 ? 18.208 -8.667 -4.450 1.00 65.38 230 ALA A C 1
ATOM 1875 O O . ALA A 1 230 ? 17.479 -7.791 -3.973 1.00 65.38 230 ALA A O 1
ATOM 1876 N N . GLY A 1 231 ? 18.543 -8.705 -5.739 1.00 86.00 231 GLY A N 1
ATOM 1877 C CA . GLY A 1 231 ? 17.965 -7.813 -6.735 1.00 86.00 231 GLY A CA 1
ATOM 1878 C C . GLY A 1 231 ? 16.461 -8.010 -6.909 1.00 86.00 231 GLY A C 1
ATOM 1879 O O . GLY A 1 231 ? 15.842 -8.865 -6.273 1.00 86.00 231 GLY A O 1
ATOM 1880 N N . PHE A 1 232 ? 15.871 -7.231 -7.807 1.00 92.06 232 PHE A N 1
ATOM 1881 C CA . PHE A 1 232 ? 14.517 -7.498 -8.279 1.00 92.06 232 PHE A CA 1
ATOM 1882 C C . PHE A 1 232 ? 14.422 -7.377 -9.792 1.00 92.06 232 PHE A C 1
ATOM 1884 O O . PHE A 1 232 ? 15.213 -6.680 -10.428 1.00 92.06 232 PHE A O 1
ATOM 1891 N N . SER A 1 233 ? 13.395 -8.011 -10.348 1.00 92.38 233 SER A N 1
ATOM 1892 C CA . SER A 1 233 ? 13.041 -7.966 -11.763 1.00 92.38 233 SER A CA 1
ATOM 1893 C C . SER A 1 233 ? 11.665 -7.328 -11.959 1.00 92.38 233 SER A C 1
ATOM 1895 O O . SER A 1 233 ? 10.755 -7.495 -11.145 1.00 92.38 233 SER A O 1
ATOM 1897 N N . PHE A 1 234 ? 11.494 -6.590 -13.056 1.00 93.81 234 PHE A N 1
ATOM 1898 C CA . PHE A 1 234 ? 10.214 -5.973 -13.403 1.00 93.81 234 PHE A CA 1
ATOM 1899 C C . PHE A 1 234 ? 9.257 -7.006 -14.020 1.00 93.81 234 PHE A C 1
ATOM 1901 O O . PHE A 1 234 ? 9.653 -7.729 -14.935 1.00 93.81 234 PHE A O 1
ATOM 1908 N N . VAL A 1 235 ? 7.997 -7.044 -13.564 1.00 93.81 235 VAL A N 1
ATOM 1909 C CA . VAL A 1 235 ? 6.952 -7.922 -14.125 1.00 93.81 235 VAL A CA 1
ATOM 1910 C C . VAL A 1 235 ? 5.866 -7.100 -14.813 1.00 93.81 235 VAL A C 1
ATOM 1912 O O . VAL A 1 235 ? 5.652 -7.256 -16.015 1.00 93.81 235 VAL A O 1
ATOM 1915 N N . ASP A 1 236 ? 5.194 -6.207 -14.081 1.00 94.19 236 ASP A N 1
ATOM 1916 C CA . ASP A 1 236 ? 4.151 -5.343 -14.641 1.00 94.19 236 ASP A CA 1
ATOM 1917 C C . ASP A 1 236 ? 3.954 -4.035 -13.836 1.00 94.19 236 ASP A C 1
ATOM 1919 O O . ASP A 1 236 ? 4.609 -3.818 -12.820 1.00 94.19 236 ASP A O 1
ATOM 1923 N N . TYR A 1 237 ? 3.082 -3.126 -14.286 1.00 94.38 237 TYR A N 1
ATOM 1924 C CA . TYR A 1 237 ? 2.757 -1.864 -13.600 1.00 94.38 237 TYR A CA 1
ATOM 1925 C C . TYR A 1 237 ? 1.249 -1.578 -13.563 1.00 94.38 237 TYR A C 1
ATOM 1927 O O . TYR A 1 237 ? 0.524 -1.977 -14.469 1.00 94.38 237 TYR A O 1
ATOM 1935 N N . GLU A 1 238 ? 0.766 -0.842 -12.562 1.00 92.75 238 GLU A N 1
ATOM 1936 C CA . GLU A 1 238 ? -0.657 -0.468 -12.412 1.00 92.75 238 GLU A CA 1
ATOM 1937 C C . GLU A 1 238 ? -1.617 -1.669 -12.543 1.00 92.75 238 GLU A C 1
ATOM 1939 O O . GLU A 1 238 ? -2.579 -1.650 -13.321 1.00 92.75 238 GLU A O 1
ATOM 1944 N N . ILE A 1 239 ? -1.329 -2.753 -11.820 1.00 93.06 239 ILE A N 1
ATOM 1945 C CA . ILE A 1 239 ? -2.161 -3.963 -11.828 1.00 93.06 239 ILE A CA 1
ATOM 1946 C C . ILE A 1 239 ? -3.262 -3.867 -10.767 1.00 93.06 239 ILE A C 1
ATOM 1948 O O . ILE A 1 239 ? -3.050 -3.296 -9.704 1.00 93.06 239 ILE A O 1
ATOM 1952 N N . SER A 1 240 ? -4.441 -4.441 -11.007 1.00 92.25 240 SER A N 1
ATOM 1953 C CA . SER A 1 240 ? -5.549 -4.391 -10.043 1.00 92.25 240 SER A CA 1
ATOM 1954 C C . SER A 1 240 ? -5.974 -5.802 -9.609 1.00 92.25 240 SER A C 1
ATOM 1956 O O . SER A 1 240 ? -6.533 -6.551 -10.420 1.00 92.25 240 SER A O 1
ATOM 1958 N N . PRO A 1 241 ? -5.740 -6.185 -8.336 1.00 90.62 241 PRO A N 1
ATOM 1959 C CA . PRO A 1 241 ? -6.121 -7.500 -7.813 1.00 90.62 241 PRO A CA 1
ATOM 1960 C C . PRO A 1 241 ? -7.625 -7.773 -7.888 1.00 90.62 241 PRO A C 1
ATOM 1962 O O . PRO A 1 241 ? -8.048 -8.884 -8.190 1.00 90.62 241 PRO A O 1
ATOM 1965 N N . PHE A 1 242 ? -8.456 -6.751 -7.707 1.00 87.62 242 PHE A N 1
ATOM 1966 C CA . PHE A 1 242 ? -9.907 -6.900 -7.783 1.00 87.62 242 PHE A CA 1
ATOM 1967 C C . PHE A 1 242 ? -10.486 -6.718 -9.194 1.00 87.62 242 PHE A C 1
ATOM 1969 O O . PHE A 1 242 ? -11.703 -6.744 -9.359 1.00 87.62 242 PHE A O 1
ATOM 1976 N N . ARG A 1 243 ? -9.658 -6.564 -10.237 1.00 81.88 243 ARG A N 1
ATOM 1977 C CA . ARG A 1 243 ? -10.156 -6.393 -11.608 1.00 81.88 243 ARG A CA 1
ATOM 1978 C C . ARG A 1 243 ? -10.959 -7.603 -12.083 1.00 81.88 243 ARG A C 1
ATOM 1980 O O . ARG A 1 243 ? -10.469 -8.732 -12.040 1.00 81.88 243 ARG A O 1
ATOM 1987 N N . THR A 1 244 ? -12.117 -7.307 -12.653 1.00 77.56 244 THR A N 1
ATOM 1988 C CA . THR A 1 244 ? -13.016 -8.230 -13.352 1.00 77.56 244 THR A CA 1
ATOM 1989 C C . THR A 1 244 ? -13.532 -7.556 -14.613 1.00 77.56 244 THR A C 1
ATOM 1991 O O . THR A 1 244 ? -13.827 -6.355 -14.623 1.00 77.56 244 THR A O 1
ATOM 1994 N N . THR A 1 245 ? -13.609 -8.302 -15.712 1.00 73.38 245 THR A N 1
ATOM 1995 C CA . THR A 1 245 ? -14.324 -7.833 -16.897 1.00 73.38 245 THR A CA 1
ATOM 1996 C C . THR A 1 245 ? -15.833 -7.948 -16.660 1.00 73.38 245 THR A C 1
ATOM 1998 O O . THR A 1 245 ? -16.290 -8.776 -15.883 1.00 73.38 245 THR A O 1
ATOM 2001 N N . GLY A 1 246 ? -16.631 -7.066 -17.271 1.00 68.56 246 GLY A N 1
ATOM 2002 C CA . GLY A 1 246 ? -18.097 -7.170 -17.204 1.00 68.56 246 GLY A CA 1
ATOM 2003 C C . GLY A 1 246 ? -18.802 -6.401 -16.079 1.00 68.56 246 GLY A C 1
ATOM 2004 O O . GLY A 1 246 ? -20.014 -6.522 -15.959 1.00 68.56 246 GLY A O 1
ATOM 2005 N N . GLY A 1 247 ? -18.099 -5.561 -15.310 1.00 70.75 247 GLY A N 1
ATOM 2006 C CA . GLY A 1 247 ? -18.743 -4.647 -14.354 1.00 70.75 247 GLY A CA 1
ATOM 2007 C C . GLY A 1 247 ? -19.198 -5.312 -13.054 1.00 70.75 247 GLY A C 1
ATOM 2008 O O . GLY A 1 247 ? -20.278 -4.994 -12.559 1.00 70.75 247 GLY A O 1
ATOM 2009 N N . ALA A 1 248 ? -18.381 -6.218 -12.506 1.00 80.88 248 ALA A N 1
ATOM 2010 C CA . ALA A 1 248 ? -18.633 -6.834 -11.204 1.00 80.88 248 ALA A CA 1
ATOM 2011 C C . ALA A 1 248 ? -18.894 -5.778 -10.123 1.00 80.88 248 ALA A C 1
ATOM 2013 O O . ALA A 1 248 ? -18.319 -4.687 -10.150 1.00 80.88 248 ALA A O 1
ATOM 2014 N N . ALA A 1 249 ? -19.753 -6.108 -9.165 1.00 85.31 249 ALA A N 1
ATOM 2015 C CA . ALA A 1 249 ? -20.049 -5.236 -8.041 1.00 85.31 249 ALA A CA 1
ATOM 2016 C C . ALA A 1 249 ? -19.184 -5.599 -6.830 1.00 85.31 249 ALA A C 1
ATOM 2018 O O . ALA A 1 249 ? -18.849 -6.758 -6.595 1.00 85.31 249 ALA A O 1
ATOM 2019 N N . PHE A 1 250 ? -18.845 -4.596 -6.037 1.00 85.12 250 PHE A N 1
ATOM 2020 C CA . PHE A 1 250 ? -18.369 -4.784 -4.679 1.00 85.12 250 PHE A CA 1
ATOM 2021 C C . PHE A 1 250 ? -19.506 -5.284 -3.779 1.00 85.12 250 PHE A C 1
ATOM 2023 O O . PHE A 1 250 ? -20.684 -5.078 -4.069 1.00 85.12 250 PHE A O 1
ATOM 2030 N N . GLU A 1 251 ? -19.159 -5.887 -2.642 1.00 85.38 251 GLU A N 1
ATOM 2031 C CA . GLU A 1 251 ? -20.135 -6.316 -1.623 1.00 85.38 251 GLU A CA 1
ATOM 2032 C C . GLU A 1 251 ? -21.040 -5.188 -1.090 1.00 85.38 251 GLU A C 1
ATOM 2034 O O . GLU A 1 251 ? -22.104 -5.466 -0.546 1.00 85.38 251 GLU A O 1
ATOM 2039 N N . ASP A 1 252 ? -20.644 -3.920 -1.241 1.00 78.44 252 ASP A N 1
ATOM 2040 C CA . ASP A 1 252 ? -21.468 -2.753 -0.893 1.00 78.44 252 ASP A CA 1
ATOM 2041 C C . ASP A 1 252 ? -22.409 -2.308 -2.032 1.00 78.44 252 ASP A C 1
ATOM 2043 O O . ASP A 1 252 ? -23.051 -1.263 -1.939 1.00 78.44 252 ASP A O 1
ATOM 2047 N N . GLY A 1 253 ? -22.481 -3.080 -3.119 1.00 82.06 253 GLY A N 1
ATOM 2048 C CA . GLY A 1 253 ? -23.311 -2.807 -4.290 1.00 82.06 253 GLY A CA 1
ATOM 2049 C C . GLY A 1 253 ? -22.720 -1.790 -5.268 1.00 82.06 253 GLY A C 1
ATOM 2050 O O . GLY A 1 253 ? -23.315 -1.553 -6.321 1.00 82.06 253 GLY A O 1
ATOM 2051 N N . LYS A 1 254 ? -21.555 -1.189 -4.982 1.00 79.75 254 LYS A N 1
ATOM 2052 C CA . LYS A 1 254 ? -20.898 -0.289 -5.941 1.00 79.75 254 LYS A CA 1
ATOM 2053 C C . LYS A 1 254 ? -20.344 -1.085 -7.110 1.00 79.75 254 LYS A C 1
ATOM 2055 O O . LYS A 1 254 ? -19.716 -2.120 -6.925 1.00 79.75 254 LYS A O 1
ATOM 2060 N N . VAL A 1 255 ? -20.509 -0.570 -8.322 1.00 78.50 255 VAL A N 1
ATOM 2061 C CA . VAL A 1 255 ? -19.898 -1.179 -9.507 1.00 78.50 255 VAL A CA 1
ATOM 2062 C C . VAL A 1 255 ? -18.384 -0.981 -9.456 1.00 78.50 255 VAL A C 1
ATOM 2064 O O . VAL A 1 255 ? -17.897 0.129 -9.227 1.00 78.50 255 VAL A O 1
ATOM 2067 N N . GLY A 1 256 ? -17.641 -2.058 -9.697 1.00 69.25 256 GLY A N 1
ATOM 2068 C CA . GLY A 1 256 ? -16.201 -2.057 -9.892 1.00 69.25 256 GLY A CA 1
ATOM 2069 C C . GLY A 1 256 ? -15.823 -1.181 -11.078 1.00 69.25 256 GLY A C 1
ATOM 2070 O O . GLY A 1 256 ? -15.926 -1.590 -12.232 1.00 69.25 256 GLY A O 1
ATOM 2071 N N . ALA A 1 257 ? -15.390 0.049 -10.810 1.00 60.56 257 ALA A N 1
ATOM 2072 C CA . ALA A 1 257 ? -14.878 0.927 -11.849 1.00 60.56 257 ALA A CA 1
ATOM 2073 C C . ALA A 1 257 ? -13.456 0.499 -12.243 1.00 60.56 257 ALA A C 1
ATOM 2075 O O . ALA A 1 257 ? -12.591 0.290 -11.387 1.00 60.56 257 ALA A O 1
ATOM 2076 N N . SER A 1 258 ? -13.190 0.428 -13.550 1.00 54.75 258 SER A N 1
ATOM 2077 C CA . SER A 1 258 ? -11.844 0.263 -14.104 1.00 54.75 258 SER A CA 1
ATOM 2078 C C . SER A 1 258 ? -11.008 1.516 -13.801 1.00 54.75 258 SER A C 1
ATOM 2080 O O . SER A 1 258 ? -10.947 2.440 -14.609 1.00 54.75 258 SER A O 1
ATOM 2082 N N . GLY A 1 259 ? -10.436 1.589 -12.600 1.00 58.28 259 GLY A N 1
ATOM 2083 C CA . GLY A 1 259 ? -9.687 2.755 -12.120 1.00 58.28 259 GLY A CA 1
ATOM 2084 C C . GLY A 1 259 ? -9.636 2.930 -10.599 1.00 58.28 259 GLY A C 1
ATOM 2085 O O . GLY A 1 259 ? -9.016 3.882 -10.141 1.00 58.28 259 GLY A O 1
ATOM 2086 N N . GLY A 1 260 ? -10.254 2.040 -9.812 1.00 58.00 260 GLY A N 1
ATOM 2087 C CA . GLY A 1 260 ? -10.332 2.130 -8.343 1.00 58.00 260 GLY A CA 1
ATOM 2088 C C . GLY A 1 260 ? -9.023 1.939 -7.561 1.00 58.00 260 GLY A C 1
ATOM 2089 O O . GLY A 1 260 ? -9.080 1.597 -6.387 1.00 58.00 260 GLY A O 1
ATOM 2090 N N . GLY A 1 261 ? -7.862 2.135 -8.186 1.00 68.69 261 GLY A N 1
ATOM 2091 C CA . GLY A 1 261 ? -6.556 1.858 -7.590 1.00 68.69 261 GLY A CA 1
ATOM 2092 C C . GLY A 1 261 ? -6.000 0.485 -7.971 1.00 68.69 261 GLY A C 1
ATOM 2093 O O . GLY A 1 261 ? -6.707 -0.398 -8.468 1.00 68.69 261 GLY A O 1
ATOM 2094 N N . GLY A 1 262 ? -4.695 0.339 -7.788 1.00 85.62 262 GLY A N 1
ATOM 2095 C CA . GLY A 1 262 ? -3.932 -0.837 -8.166 1.00 85.62 262 GLY A CA 1
ATOM 2096 C C . GLY A 1 262 ? -2.510 -0.750 -7.632 1.00 85.62 262 GLY A C 1
ATOM 2097 O O . GLY A 1 262 ? -2.077 0.300 -7.166 1.00 85.62 262 GLY A O 1
ATOM 2098 N N . VAL A 1 263 ? -1.799 -1.866 -7.699 1.00 94.06 263 VAL A N 1
ATOM 2099 C CA . VAL A 1 263 ? -0.380 -1.935 -7.364 1.00 94.06 263 VAL A CA 1
ATOM 2100 C C . VAL A 1 263 ? 0.407 -1.175 -8.425 1.00 94.06 263 VAL A C 1
ATOM 2102 O O . VAL A 1 263 ? 0.298 -1.499 -9.612 1.00 94.06 263 VAL A O 1
ATOM 2105 N N . ASP A 1 264 ? 1.208 -0.193 -8.013 1.00 95.94 264 ASP A N 1
ATOM 2106 C CA . ASP A 1 264 ? 1.995 0.627 -8.940 1.00 95.94 264 ASP A CA 1
ATOM 2107 C C . ASP A 1 264 ? 2.965 -0.217 -9.767 1.00 95.94 264 ASP A C 1
ATOM 2109 O O . ASP A 1 264 ? 3.111 0.012 -10.972 1.00 95.94 264 ASP A O 1
ATOM 2113 N N . LEU A 1 265 ? 3.611 -1.191 -9.123 1.00 96.94 265 LEU A N 1
ATOM 2114 C CA . LEU A 1 265 ? 4.574 -2.112 -9.711 1.00 96.94 265 LEU A CA 1
ATOM 2115 C C . LEU A 1 265 ? 4.341 -3.534 -9.199 1.00 96.94 265 LEU A C 1
ATOM 2117 O O . LEU A 1 265 ? 4.372 -3.788 -8.000 1.00 96.94 265 LEU A O 1
ATOM 2121 N N . LEU A 1 266 ? 4.204 -4.483 -10.115 1.00 97.06 266 LEU A N 1
ATOM 2122 C CA . LEU A 1 266 ? 4.423 -5.891 -9.817 1.00 97.06 266 LEU A CA 1
ATOM 2123 C C . LEU A 1 266 ? 5.884 -6.203 -10.149 1.00 97.06 266 LEU A C 1
ATOM 2125 O O . LEU A 1 266 ? 6.304 -6.066 -11.302 1.00 97.06 266 LEU A O 1
ATOM 2129 N N . LEU A 1 267 ? 6.661 -6.599 -9.143 1.00 96.25 267 LEU A N 1
ATOM 2130 C CA . LEU A 1 267 ? 8.053 -7.024 -9.314 1.00 96.25 267 LEU A CA 1
ATOM 2131 C C . LEU A 1 267 ? 8.197 -8.491 -8.896 1.00 96.25 267 LEU A C 1
ATOM 2133 O O . LEU A 1 267 ? 7.251 -9.119 -8.416 1.00 96.25 267 LEU A O 1
ATOM 2137 N N . ARG A 1 268 ? 9.398 -9.025 -9.076 1.00 94.81 268 ARG A N 1
ATOM 2138 C CA . ARG A 1 268 ? 9.824 -10.314 -8.543 1.00 94.81 268 ARG A CA 1
ATOM 2139 C C . ARG A 1 268 ? 11.108 -10.106 -7.756 1.00 94.81 268 ARG A C 1
ATOM 2141 O O . ARG A 1 268 ? 12.031 -9.501 -8.294 1.00 94.81 268 ARG A O 1
ATOM 2148 N N . ASP A 1 269 ? 11.163 -10.589 -6.522 1.00 92.88 269 ASP A N 1
ATOM 2149 C CA . ASP A 1 269 ? 12.416 -10.647 -5.766 1.00 92.88 269 ASP A CA 1
ATOM 2150 C C . ASP A 1 269 ? 13.300 -11.731 -6.394 1.00 92.88 269 ASP A C 1
ATOM 2152 O O . ASP A 1 269 ? 12.860 -12.864 -6.593 1.00 92.88 269 ASP A O 1
ATOM 2156 N N . ASP A 1 270 ? 14.531 -11.390 -6.764 1.00 90.25 270 ASP A N 1
ATOM 2157 C CA . ASP A 1 270 ? 15.392 -12.325 -7.492 1.00 90.25 270 ASP A CA 1
ATOM 2158 C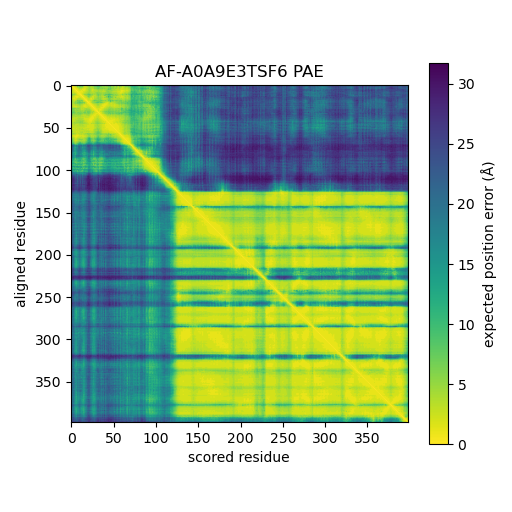 C . ASP A 1 270 ? 15.993 -13.410 -6.584 1.00 90.25 270 ASP A C 1
ATOM 2160 O O . ASP A 1 270 ? 16.467 -14.429 -7.085 1.00 90.25 270 ASP A O 1
ATOM 2164 N N . GLY A 1 271 ? 16.004 -13.198 -5.266 1.00 88.88 271 GLY A N 1
ATOM 2165 C CA . GLY A 1 271 ? 16.544 -14.141 -4.290 1.00 88.88 271 GLY A CA 1
ATOM 2166 C C . GLY A 1 271 ? 15.512 -15.182 -3.870 1.00 88.88 271 GLY A C 1
ATOM 2167 O O . GLY A 1 271 ? 15.780 -16.379 -3.932 1.00 88.88 271 GLY A O 1
ATOM 2168 N N . SER A 1 272 ? 14.325 -14.732 -3.464 1.00 89.44 272 SER A N 1
ATOM 2169 C CA . SER A 1 272 ? 13.211 -15.581 -3.033 1.00 89.44 272 SER A CA 1
ATOM 2170 C C . SER A 1 272 ? 12.365 -16.081 -4.208 1.00 89.44 272 SER A C 1
ATOM 2172 O O . SER A 1 272 ? 11.682 -17.099 -4.099 1.00 89.44 272 SER A O 1
ATOM 2174 N N . GLY A 1 273 ? 12.392 -15.377 -5.343 1.00 90.94 273 GLY A N 1
ATOM 2175 C CA . GLY A 1 273 ? 11.514 -15.629 -6.482 1.00 90.94 273 GLY A CA 1
ATOM 2176 C C . GLY A 1 273 ? 10.064 -15.192 -6.256 1.00 90.94 273 GLY A C 1
ATOM 2177 O O . GLY A 1 273 ? 9.245 -15.412 -7.151 1.00 90.94 273 GLY A O 1
ATOM 2178 N N . LEU A 1 274 ? 9.741 -14.601 -5.100 1.00 93.94 274 LEU A N 1
ATOM 2179 C CA . LEU A 1 274 ? 8.382 -14.217 -4.731 1.00 93.94 274 LEU A CA 1
ATOM 2180 C C . LEU A 1 274 ? 7.894 -13.007 -5.541 1.00 93.94 274 LEU A C 1
ATOM 2182 O O . LEU A 1 274 ? 8.692 -12.132 -5.899 1.00 93.94 274 LEU A O 1
ATOM 2186 N N . PRO A 1 275 ? 6.578 -12.914 -5.817 1.00 96.25 275 PRO A N 1
ATOM 2187 C CA . PRO A 1 275 ? 5.994 -11.676 -6.307 1.00 96.25 275 PRO A CA 1
ATOM 2188 C C . PRO A 1 275 ? 6.161 -10.569 -5.265 1.00 96.25 275 PRO A C 1
ATOM 2190 O O . PRO A 1 275 ? 6.038 -10.793 -4.062 1.00 96.25 275 PRO A O 1
ATOM 2193 N N . VAL A 1 276 ? 6.391 -9.352 -5.736 1.00 97.25 276 VAL A N 1
ATOM 2194 C CA . VAL A 1 276 ? 6.586 -8.171 -4.896 1.00 97.25 276 VAL A CA 1
ATOM 2195 C C . VAL A 1 276 ? 5.503 -7.148 -5.218 1.00 97.25 276 VAL A C 1
ATOM 2197 O O . VAL A 1 276 ? 5.323 -6.759 -6.376 1.00 97.25 276 VAL A O 1
ATOM 2200 N N . VAL A 1 277 ? 4.830 -6.663 -4.177 1.00 98.06 277 VAL A N 1
ATOM 2201 C CA . VAL A 1 277 ? 3.998 -5.458 -4.226 1.00 98.06 277 VAL A CA 1
ATOM 2202 C C . VAL A 1 277 ? 4.915 -4.243 -4.165 1.00 98.06 277 VAL A C 1
ATOM 2204 O O . VAL A 1 277 ? 5.457 -3.925 -3.106 1.00 98.06 277 VAL A O 1
ATOM 2207 N N . GLY A 1 278 ? 5.103 -3.575 -5.299 1.00 97.81 278 GLY A N 1
ATOM 2208 C CA . GLY A 1 278 ? 5.859 -2.334 -5.396 1.00 97.81 278 GLY A CA 1
ATOM 2209 C C . GLY A 1 278 ? 4.944 -1.112 -5.370 1.00 97.81 278 GLY A C 1
ATOM 2210 O O . GLY A 1 278 ? 4.100 -0.953 -6.251 1.00 97.81 278 GLY A O 1
ATOM 2211 N N . GLU A 1 279 ? 5.136 -0.237 -4.388 1.00 97.50 279 GLU A N 1
ATOM 2212 C CA . GLU A 1 279 ? 4.436 1.049 -4.256 1.00 97.50 279 GLU A CA 1
ATOM 2213 C C . GLU A 1 279 ? 5.436 2.191 -4.474 1.00 97.50 279 GLU A C 1
ATOM 2215 O O . GLU A 1 279 ? 6.523 2.174 -3.888 1.00 97.50 279 GLU A O 1
ATOM 2220 N N . ILE A 1 280 ? 5.091 3.177 -5.312 1.00 96.38 280 ILE A N 1
ATOM 2221 C CA . ILE A 1 280 ? 5.981 4.292 -5.649 1.00 96.38 280 ILE A CA 1
ATOM 2222 C C . ILE A 1 280 ? 5.552 5.559 -4.904 1.00 96.38 280 ILE A C 1
ATOM 2224 O O . ILE A 1 280 ? 4.388 5.953 -4.938 1.00 96.38 280 ILE A O 1
ATOM 2228 N N . LYS A 1 281 ? 6.511 6.270 -4.301 1.00 95.38 281 LYS A N 1
ATOM 2229 C CA . LYS A 1 281 ? 6.282 7.588 -3.694 1.00 95.38 281 LYS A CA 1
ATOM 2230 C C . LYS A 1 281 ? 7.231 8.651 -4.234 1.00 95.38 281 LYS A C 1
ATOM 2232 O O . LYS A 1 281 ? 8.446 8.541 -4.111 1.00 95.38 281 LYS A O 1
ATOM 2237 N N . ALA A 1 282 ? 6.662 9.676 -4.863 1.00 92.88 282 ALA A N 1
ATOM 2238 C CA . ALA A 1 282 ? 7.412 10.848 -5.307 1.00 92.88 282 ALA A CA 1
ATOM 2239 C C . ALA A 1 282 ? 7.752 11.754 -4.116 1.00 92.88 282 ALA A C 1
ATOM 2241 O O . ALA A 1 282 ? 7.120 11.680 -3.061 1.00 92.88 282 ALA A O 1
ATOM 2242 N N . ASP A 1 283 ? 8.698 12.667 -4.299 1.00 85.44 283 ASP A N 1
ATOM 2243 C CA . ASP A 1 283 ? 9.100 13.633 -3.273 1.00 85.44 283 ASP A CA 1
ATOM 2244 C C . ASP A 1 283 ? 7.963 14.565 -2.810 1.00 85.44 283 ASP A C 1
ATOM 2246 O O . ASP A 1 283 ? 8.048 15.176 -1.746 1.00 85.44 283 ASP A O 1
ATOM 2250 N N . THR A 1 284 ? 6.904 14.684 -3.602 1.00 79.69 284 THR A N 1
ATOM 2251 C CA . THR A 1 284 ? 5.713 15.498 -3.346 1.00 79.69 284 THR A CA 1
ATOM 2252 C C . THR A 1 284 ? 4.624 14.724 -2.600 1.00 79.69 284 THR A C 1
ATOM 2254 O O . THR A 1 284 ? 3.804 15.347 -1.930 1.00 79.69 284 THR A O 1
ATOM 2257 N N . ASP A 1 285 ? 4.653 13.387 -2.644 1.00 78.50 285 ASP A N 1
ATOM 2258 C CA . ASP A 1 285 ? 3.736 12.470 -1.951 1.00 78.50 285 ASP A CA 1
ATOM 2259 C C . ASP A 1 285 ? 4.505 11.699 -0.862 1.00 78.50 285 ASP A C 1
ATOM 2261 O O . ASP A 1 285 ? 4.860 10.529 -1.010 1.00 78.50 285 ASP A O 1
ATOM 2265 N N . ARG A 1 286 ? 4.858 12.402 0.224 1.00 68.25 286 ARG A N 1
ATOM 2266 C CA . ARG A 1 286 ? 5.831 11.917 1.223 1.00 68.25 286 ARG A CA 1
ATOM 2267 C C . ARG A 1 286 ? 5.258 11.017 2.319 1.00 68.25 286 ARG A C 1
ATOM 2269 O O . ARG A 1 286 ? 6.018 10.674 3.224 1.00 68.25 286 ARG A O 1
ATOM 2276 N N . ASP A 1 287 ? 3.965 10.692 2.326 1.00 88.31 287 ASP A N 1
ATOM 2277 C CA . ASP A 1 287 ? 3.388 9.893 3.416 1.00 88.31 287 ASP A CA 1
ATOM 2278 C C . ASP A 1 287 ? 3.686 8.397 3.225 1.00 88.31 287 ASP A C 1
ATOM 2280 O O . ASP A 1 287 ? 2.911 7.635 2.640 1.00 88.31 287 ASP A O 1
ATOM 2284 N N . LEU A 1 288 ? 4.844 7.967 3.736 1.00 94.38 288 LEU A N 1
ATOM 2285 C CA . LEU A 1 288 ? 5.235 6.557 3.694 1.00 94.38 288 LEU A CA 1
ATOM 2286 C C . LEU A 1 288 ? 4.347 5.662 4.552 1.00 94.38 288 LEU A C 1
ATOM 2288 O O . LEU A 1 288 ? 4.251 4.470 4.262 1.00 94.38 288 LEU A O 1
ATOM 2292 N N . PHE A 1 289 ? 3.699 6.200 5.585 1.00 94.50 289 PHE A N 1
ATOM 2293 C CA . PHE A 1 289 ? 2.805 5.407 6.416 1.00 94.50 289 PHE A CA 1
ATOM 2294 C C . PHE A 1 289 ? 1.572 4.992 5.608 1.00 94.50 289 PHE A C 1
ATOM 2296 O O . PHE A 1 289 ? 1.228 3.808 5.577 1.00 94.50 289 PHE A O 1
ATOM 2303 N N . LEU A 1 290 ? 0.960 5.931 4.878 1.00 92.81 290 LEU A N 1
ATOM 2304 C CA . LEU A 1 290 ? -0.151 5.624 3.978 1.00 92.81 290 LEU A CA 1
ATOM 2305 C C . LEU A 1 290 ? 0.276 4.657 2.862 1.00 92.81 290 LEU A C 1
ATOM 2307 O O . LEU A 1 290 ? -0.433 3.684 2.607 1.00 92.81 290 LEU A O 1
ATOM 2311 N N . ALA A 1 291 ? 1.452 4.877 2.258 1.00 95.38 291 ALA A N 1
ATOM 2312 C CA . ALA A 1 291 ? 2.038 3.979 1.255 1.00 95.38 291 ALA A CA 1
ATOM 2313 C C . ALA A 1 291 ? 2.176 2.540 1.777 1.00 95.38 291 ALA A C 1
ATOM 2315 O O . ALA A 1 291 ? 1.854 1.570 1.094 1.00 95.38 291 ALA A O 1
ATOM 2316 N N . PHE A 1 292 ? 2.628 2.395 3.021 1.00 97.56 292 PHE A N 1
ATOM 2317 C CA . PHE A 1 292 ? 2.817 1.096 3.643 1.00 97.56 292 PHE A CA 1
ATOM 2318 C C . PHE A 1 292 ? 1.485 0.396 3.944 1.00 97.56 292 PHE A C 1
ATOM 2320 O O . PHE A 1 292 ? 1.337 -0.789 3.650 1.00 97.56 292 PHE A O 1
ATOM 2327 N N . VAL A 1 293 ? 0.480 1.113 4.461 1.00 96.19 293 VAL A N 1
ATOM 2328 C CA . VAL A 1 293 ? -0.866 0.545 4.672 1.00 96.19 293 VAL A CA 1
ATOM 2329 C C . VAL A 1 293 ? -1.519 0.151 3.340 1.00 96.19 293 VAL A C 1
ATOM 2331 O O . VAL A 1 293 ? -2.159 -0.901 3.247 1.00 96.19 293 VAL A O 1
ATOM 2334 N N . GLN A 1 294 ? -1.319 0.951 2.293 1.00 95.69 294 GLN A N 1
ATOM 2335 C CA . GLN A 1 294 ? -1.740 0.632 0.931 1.00 95.69 294 GLN A CA 1
ATOM 2336 C C . GLN A 1 294 ? -1.091 -0.668 0.438 1.00 95.69 294 GLN A C 1
ATOM 2338 O O . GLN A 1 294 ? -1.794 -1.583 0.008 1.00 95.69 294 GLN A O 1
ATOM 2343 N N . ALA A 1 295 ? 0.228 -0.798 0.582 1.00 98.00 295 ALA A N 1
ATOM 2344 C CA . ALA A 1 295 ? 0.949 -1.999 0.180 1.00 98.00 295 ALA A CA 1
ATOM 2345 C C . ALA A 1 295 ? 0.523 -3.245 0.977 1.00 98.00 295 ALA A C 1
ATOM 2347 O O . ALA A 1 295 ? 0.351 -4.310 0.388 1.00 98.00 295 ALA A O 1
ATOM 2348 N N . LEU A 1 296 ? 0.260 -3.123 2.286 1.00 98.25 296 LEU A N 1
ATOM 2349 C CA . LEU A 1 296 ? -0.327 -4.210 3.086 1.00 98.25 296 LEU A CA 1
ATOM 2350 C C . LEU A 1 296 ? -1.705 -4.628 2.554 1.00 98.25 296 LEU A C 1
ATOM 2352 O O . LEU A 1 296 ? -2.022 -5.817 2.528 1.00 98.25 296 LEU A O 1
ATOM 2356 N N . THR A 1 297 ? -2.516 -3.663 2.115 1.00 97.06 297 THR A N 1
ATOM 2357 C CA . THR A 1 297 ? -3.829 -3.933 1.515 1.00 97.06 297 THR A CA 1
ATOM 2358 C C . THR A 1 297 ? -3.682 -4.725 0.219 1.00 97.06 297 THR A C 1
ATOM 2360 O O . THR A 1 297 ? -4.347 -5.741 0.041 1.00 97.06 297 THR A O 1
ATOM 2363 N N . TYR A 1 298 ? -2.771 -4.324 -0.664 1.00 97.56 298 TYR A N 1
ATOM 2364 C CA . TYR A 1 298 ? -2.527 -5.062 -1.902 1.00 97.56 298 TYR A CA 1
ATOM 2365 C C . TYR A 1 298 ? -1.872 -6.426 -1.676 1.00 97.56 298 TYR A C 1
ATOM 2367 O O . TYR A 1 298 ? -2.172 -7.368 -2.406 1.00 97.56 298 TYR A O 1
ATOM 2375 N N . ALA A 1 299 ? -1.025 -6.565 -0.653 1.00 97.94 299 ALA A N 1
ATOM 2376 C CA . ALA A 1 299 ? -0.456 -7.852 -0.273 1.00 97.94 299 ALA A CA 1
ATOM 2377 C C . ALA A 1 299 ? -1.549 -8.830 0.180 1.00 97.94 299 ALA A C 1
ATOM 2379 O O . ALA A 1 299 ? -1.540 -9.976 -0.254 1.00 97.94 299 ALA A O 1
ATOM 2380 N N . VAL A 1 300 ? -2.533 -8.377 0.973 1.00 97.56 300 VAL A N 1
ATOM 2381 C CA . VAL A 1 300 ? -3.730 -9.178 1.294 1.00 97.56 300 VAL A CA 1
ATOM 2382 C C . VAL A 1 300 ? -4.427 -9.653 0.028 1.00 97.56 300 VAL A C 1
ATOM 2384 O O . VAL A 1 300 ? -4.816 -10.815 -0.068 1.00 97.56 300 VAL A O 1
ATOM 2387 N N . GLU A 1 301 ? -4.608 -8.750 -0.928 1.00 96.25 301 GLU A N 1
ATOM 2388 C CA . GLU A 1 301 ? -5.380 -9.053 -2.121 1.00 96.25 301 GLU A CA 1
ATOM 2389 C C . GLU A 1 301 ? -4.638 -10.042 -3.017 1.00 96.25 301 GLU A C 1
ATOM 2391 O O . GLU A 1 301 ? -5.251 -11.001 -3.469 1.00 96.25 301 GLU A O 1
ATOM 2396 N N . LEU A 1 302 ? -3.322 -9.892 -3.195 1.00 96.19 302 LEU A N 1
ATOM 2397 C CA . LEU A 1 302 ? -2.504 -10.766 -4.043 1.00 96.19 302 LEU A CA 1
ATOM 2398 C C . LEU A 1 302 ? -2.113 -12.104 -3.405 1.00 96.19 302 LEU A C 1
ATOM 2400 O O . LEU A 1 302 ? -1.896 -13.070 -4.129 1.00 96.19 302 LEU A O 1
ATOM 2404 N N . ALA A 1 303 ? -2.044 -12.191 -2.076 1.00 96.19 303 ALA A N 1
ATOM 2405 C CA . ALA A 1 303 ? -1.568 -13.385 -1.374 1.00 96.19 303 ALA A CA 1
ATOM 2406 C C . ALA A 1 303 ? -2.615 -14.504 -1.226 1.00 96.19 303 ALA A C 1
ATOM 2408 O O . ALA A 1 303 ? -2.362 -15.514 -0.568 1.00 96.19 303 ALA A O 1
ATOM 2409 N N . THR A 1 304 ? -3.814 -14.341 -1.788 1.00 95.44 304 THR A N 1
ATOM 2410 C CA . THR A 1 304 ? -4.837 -15.394 -1.736 1.00 95.44 304 THR A CA 1
ATOM 2411 C C . THR A 1 304 ? -4.535 -16.513 -2.737 1.00 95.44 304 THR A C 1
ATOM 2413 O O . THR A 1 304 ? -3.980 -16.237 -3.800 1.00 95.44 304 THR A O 1
ATOM 2416 N N . PRO A 1 305 ? -4.956 -17.766 -2.479 1.00 93.94 305 PRO A N 1
ATOM 2417 C CA . PRO A 1 305 ? -4.711 -18.875 -3.404 1.00 93.94 305 PRO A CA 1
ATOM 2418 C C . PRO A 1 305 ? -5.183 -18.604 -4.841 1.00 93.94 305 PRO A C 1
ATOM 2420 O O . PRO A 1 305 ? -4.460 -18.892 -5.792 1.00 93.94 305 PRO A O 1
ATOM 2423 N N . HIS A 1 306 ? -6.362 -17.992 -5.010 1.00 93.75 306 HIS A N 1
ATOM 2424 C CA . HIS A 1 306 ? -6.891 -17.659 -6.334 1.00 93.75 306 HIS A CA 1
ATOM 2425 C C . HIS A 1 306 ? -6.081 -16.563 -7.030 1.00 93.75 306 HIS A C 1
ATOM 2427 O O . HIS A 1 306 ? -5.843 -16.677 -8.230 1.00 93.75 306 HIS A O 1
ATOM 2433 N N . GLN A 1 307 ? -5.610 -15.539 -6.306 1.00 94.75 307 GLN A N 1
ATOM 2434 C CA . GLN A 1 307 ? -4.737 -14.528 -6.907 1.00 94.75 307 GLN A CA 1
ATOM 2435 C C . GLN A 1 307 ? -3.341 -15.072 -7.220 1.00 94.75 307 GLN A C 1
ATOM 2437 O O . GLN A 1 307 ? -2.784 -14.711 -8.250 1.00 94.75 307 GLN A O 1
ATOM 2442 N N . LEU A 1 308 ? -2.787 -15.964 -6.398 1.00 94.81 308 LEU A N 1
ATOM 2443 C CA . LEU A 1 308 ? -1.506 -16.614 -6.684 1.00 94.81 308 LEU A CA 1
ATOM 2444 C C . LEU A 1 308 ? -1.603 -17.483 -7.946 1.00 94.81 308 LEU A C 1
ATOM 2446 O O . LEU A 1 308 ? -0.766 -17.360 -8.839 1.00 94.81 308 LEU A O 1
ATOM 2450 N N . LEU A 1 309 ? -2.677 -18.272 -8.082 1.00 93.19 309 LEU A N 1
ATOM 2451 C CA . LEU A 1 309 ? -2.966 -19.022 -9.309 1.00 93.19 309 LEU A CA 1
ATOM 2452 C C . LEU A 1 309 ? -3.113 -18.090 -10.523 1.00 93.19 309 LEU A C 1
ATOM 2454 O O . LEU A 1 309 ? -2.596 -18.362 -11.606 1.00 93.19 309 LEU A O 1
ATOM 2458 N N . ARG A 1 310 ? -3.801 -16.964 -10.342 1.00 94.25 310 ARG A N 1
ATOM 2459 C CA . ARG A 1 310 ? -3.974 -15.943 -11.376 1.00 94.25 310 ARG A CA 1
ATOM 2460 C C . ARG A 1 310 ? -2.640 -15.313 -11.790 1.00 94.25 310 ARG A C 1
ATOM 2462 O O . ARG A 1 310 ? -2.417 -15.094 -12.978 1.00 94.25 310 ARG A O 1
ATOM 2469 N N . LEU A 1 311 ? -1.741 -15.038 -10.840 1.00 94.81 311 LEU A N 1
ATOM 2470 C CA . LEU A 1 311 ? -0.406 -14.499 -11.116 1.00 94.81 311 LEU A CA 1
ATOM 2471 C C . LEU A 1 311 ? 0.402 -15.461 -11.988 1.00 94.81 311 LEU A C 1
ATOM 2473 O O . LEU A 1 311 ? 0.896 -15.032 -13.025 1.00 94.81 311 LEU A O 1
ATOM 2477 N N . VAL A 1 312 ? 0.476 -16.747 -11.630 1.00 93.19 312 VAL A N 1
ATOM 2478 C CA . VAL A 1 312 ? 1.220 -17.740 -12.432 1.00 93.19 312 VAL A CA 1
ATOM 2479 C C . VAL A 1 312 ? 0.579 -17.990 -13.798 1.00 93.19 312 VAL A C 1
ATOM 2481 O O . VAL A 1 312 ? 1.279 -18.258 -14.767 1.00 93.19 312 VAL A O 1
ATOM 2484 N N . THR A 1 313 ? -0.746 -17.847 -13.904 1.00 92.81 313 THR A N 1
ATOM 2485 C CA . THR A 1 313 ? -1.478 -18.001 -15.173 1.00 92.81 313 THR A CA 1
ATOM 2486 C C . THR A 1 313 ? -1.177 -16.864 -16.152 1.00 92.81 313 THR A C 1
ATOM 2488 O O . THR A 1 313 ? -1.139 -17.081 -17.362 1.00 92.81 313 THR A O 1
ATOM 2491 N N . HIS A 1 314 ? -0.987 -15.642 -15.649 1.00 93.38 314 HIS A N 1
ATOM 2492 C CA . HIS A 1 314 ? -0.826 -14.451 -16.486 1.00 93.38 314 HIS A CA 1
ATOM 2493 C C . HIS A 1 314 ? 0.616 -13.936 -16.589 1.00 93.38 314 HIS A C 1
ATOM 2495 O O . HIS A 1 314 ? 0.897 -13.129 -17.477 1.00 93.38 314 HIS A O 1
ATOM 2501 N N . TYR A 1 315 ? 1.523 -14.390 -15.721 1.00 93.38 315 TYR A N 1
ATOM 2502 C CA . TYR A 1 315 ? 2.912 -13.944 -15.680 1.00 93.38 315 TYR A CA 1
ATOM 2503 C C . TYR A 1 315 ? 3.872 -15.127 -15.496 1.00 93.38 315 TYR A C 1
ATOM 2505 O O . TYR A 1 315 ? 4.198 -15.504 -14.371 1.00 93.38 315 TYR A O 1
ATOM 2513 N N . ASP A 1 316 ? 4.421 -15.638 -16.602 1.00 89.44 316 ASP A N 1
ATOM 2514 C CA . ASP A 1 316 ? 5.391 -16.751 -16.605 1.00 89.44 316 ASP A CA 1
ATOM 2515 C C . ASP A 1 316 ? 6.603 -16.512 -15.686 1.00 89.44 316 ASP A C 1
ATOM 2517 O O . ASP A 1 316 ? 7.187 -17.449 -15.138 1.00 89.44 316 ASP A O 1
ATOM 2521 N N . ALA A 1 317 ? 6.976 -15.241 -15.495 1.00 86.44 317 ALA A N 1
ATOM 2522 C CA . ALA A 1 317 ? 8.076 -14.831 -14.628 1.00 86.44 317 ALA A CA 1
ATOM 2523 C C . ALA A 1 317 ? 7.854 -15.186 -13.145 1.00 86.44 317 ALA A C 1
ATOM 2525 O O . ALA A 1 317 ? 8.825 -15.233 -12.394 1.00 86.44 317 ALA A O 1
ATOM 2526 N N . LEU A 1 318 ? 6.609 -15.426 -12.722 1.00 88.69 318 LEU A N 1
ATOM 2527 C CA . LEU A 1 318 ? 6.213 -15.626 -11.326 1.00 88.69 318 LEU A CA 1
ATOM 2528 C C . LEU A 1 318 ? 5.873 -17.079 -10.973 1.00 88.69 318 LEU A C 1
ATOM 2530 O O . LEU A 1 318 ? 5.219 -17.302 -9.960 1.00 88.69 318 LEU A O 1
ATOM 2534 N N . ASN A 1 319 ? 6.307 -18.065 -11.764 1.00 75.88 319 ASN A N 1
ATOM 2535 C CA . ASN A 1 319 ? 6.108 -19.487 -11.456 1.00 75.88 319 ASN A CA 1
ATOM 2536 C C . ASN A 1 319 ? 6.772 -19.880 -10.119 1.00 75.88 319 ASN A C 1
ATOM 2538 O O . ASN A 1 319 ? 7.931 -20.291 -10.076 1.00 75.88 319 ASN A O 1
ATOM 2542 N N . CYS A 1 320 ? 6.034 -19.737 -9.016 1.00 63.38 320 CYS A N 1
ATOM 2543 C CA . CYS A 1 320 ? 6.429 -20.154 -7.678 1.00 63.38 320 CYS A CA 1
ATOM 2544 C C . CYS A 1 320 ? 5.784 -21.510 -7.352 1.00 63.38 320 CYS A C 1
ATOM 2546 O O . CYS A 1 320 ? 4.594 -21.724 -7.580 1.00 63.38 320 CYS A O 1
ATOM 2548 N N . HIS A 1 321 ? 6.588 -22.454 -6.857 1.00 57.47 321 HIS A N 1
ATOM 2549 C CA . HIS A 1 321 ? 6.176 -23.853 -6.681 1.00 57.47 321 HIS A CA 1
ATOM 2550 C C . HIS A 1 321 ? 6.044 -24.297 -5.216 1.00 57.47 321 HIS A C 1
ATOM 2552 O O . HIS A 1 321 ? 5.820 -25.479 -4.970 1.00 57.47 321 HIS A O 1
ATOM 2558 N N . ASP A 1 322 ? 6.127 -23.383 -4.247 1.00 65.75 322 ASP A N 1
ATOM 2559 C CA . ASP A 1 322 ? 5.953 -23.726 -2.834 1.00 65.75 322 ASP A CA 1
ATOM 2560 C C . ASP A 1 322 ? 5.251 -22.601 -2.057 1.00 65.75 322 ASP A C 1
ATOM 2562 O O . ASP A 1 322 ? 5.701 -21.457 -2.061 1.00 65.75 322 ASP A O 1
ATOM 2566 N N . TYR A 1 323 ? 4.139 -22.934 -1.392 1.00 66.62 323 TYR A N 1
ATOM 2567 C CA . TYR A 1 323 ? 3.368 -22.020 -0.537 1.00 66.62 323 TYR A CA 1
ATOM 2568 C C . TYR A 1 323 ? 3.479 -22.386 0.955 1.00 66.62 323 TYR A C 1
ATOM 2570 O O . TYR A 1 323 ? 2.686 -21.921 1.773 1.00 66.62 323 TYR A O 1
ATOM 2578 N N . GLY A 1 324 ? 4.449 -23.229 1.335 1.00 78.56 324 GLY A N 1
ATOM 2579 C CA . GLY A 1 324 ? 4.734 -23.580 2.731 1.00 78.56 324 GLY A CA 1
ATOM 2580 C C . GLY A 1 324 ? 5.305 -22.431 3.577 1.00 78.56 324 GLY A C 1
ATOM 2581 O O . GLY A 1 324 ? 5.486 -22.588 4.786 1.00 78.56 324 GLY A O 1
ATOM 2582 N N . GLY A 1 325 ? 5.573 -21.276 2.962 1.00 89.00 325 GLY A N 1
ATOM 2583 C CA . GLY A 1 325 ? 6.159 -20.093 3.583 1.00 89.00 325 GLY A CA 1
ATOM 2584 C C . GLY A 1 325 ? 5.494 -18.786 3.134 1.00 89.00 325 GLY A C 1
ATOM 2585 O O . GLY A 1 325 ? 4.331 -18.796 2.726 1.00 89.00 325 GLY A O 1
ATOM 2586 N N . PRO A 1 326 ? 6.212 -17.653 3.236 1.00 94.44 326 PRO A N 1
ATOM 2587 C CA . PRO A 1 326 ? 5.751 -16.388 2.682 1.00 94.44 326 PRO A CA 1
ATOM 2588 C C . PRO A 1 326 ? 5.484 -16.507 1.181 1.00 94.44 326 PRO A C 1
ATOM 2590 O O . PRO A 1 326 ? 6.151 -17.267 0.484 1.00 94.44 326 PRO A O 1
ATOM 2593 N N . VAL A 1 327 ? 4.506 -15.750 0.693 1.00 96.19 327 VAL A N 1
ATOM 2594 C CA . VAL A 1 327 ? 4.013 -15.853 -0.690 1.00 96.19 327 VAL A CA 1
ATOM 2595 C C . VAL A 1 327 ? 4.137 -14.549 -1.469 1.00 96.19 327 VAL A C 1
ATOM 2597 O O . VAL A 1 327 ? 3.886 -14.529 -2.670 1.00 96.19 327 VAL A O 1
ATOM 2600 N N . VAL A 1 328 ? 4.500 -13.457 -0.796 1.00 96.69 328 VAL A N 1
ATOM 2601 C CA . VAL A 1 328 ? 4.649 -12.128 -1.388 1.00 96.69 328 VAL A CA 1
ATOM 2602 C C . VAL A 1 328 ? 5.685 -11.321 -0.603 1.00 96.69 328 VAL A C 1
ATOM 2604 O O . VAL A 1 328 ? 5.887 -11.563 0.582 1.00 96.69 328 VAL A O 1
ATOM 2607 N N . ASP A 1 329 ? 6.312 -10.342 -1.237 1.00 97.31 329 ASP A N 1
ATOM 2608 C CA . ASP A 1 329 ? 7.158 -9.330 -0.596 1.00 97.31 329 ASP A CA 1
ATOM 2609 C C . ASP A 1 329 ? 6.576 -7.922 -0.816 1.00 97.31 329 ASP A C 1
ATOM 2611 O O . ASP A 1 329 ? 5.746 -7.709 -1.703 1.00 97.31 329 ASP A O 1
ATOM 2615 N N . ILE A 1 330 ? 6.983 -6.936 -0.008 1.00 98.38 330 ILE A N 1
ATOM 2616 C CA . ILE A 1 330 ? 6.550 -5.534 -0.167 1.00 98.38 330 ILE A CA 1
ATOM 2617 C C . ILE A 1 330 ? 7.751 -4.623 -0.336 1.00 98.38 330 ILE A C 1
ATOM 2619 O O . ILE A 1 330 ? 8.587 -4.528 0.563 1.00 98.38 330 ILE A O 1
ATOM 2623 N N . TYR A 1 331 ? 7.806 -3.881 -1.440 1.00 97.88 331 TYR A N 1
ATOM 2624 C CA . TYR A 1 331 ? 8.818 -2.852 -1.658 1.00 97.88 331 TYR A CA 1
ATOM 2625 C C . TYR A 1 331 ? 8.159 -1.477 -1.763 1.00 97.88 331 TYR A C 1
ATOM 2627 O O . TYR A 1 331 ? 7.354 -1.219 -2.655 1.00 97.88 331 TYR A O 1
ATOM 2635 N N . ILE A 1 332 ? 8.545 -0.564 -0.878 1.00 97.69 332 ILE A N 1
ATOM 2636 C CA . ILE A 1 332 ? 8.169 0.846 -0.964 1.00 97.69 332 ILE A CA 1
ATOM 2637 C C . ILE A 1 332 ? 9.333 1.598 -1.607 1.00 97.69 332 ILE A C 1
ATOM 2639 O O . ILE A 1 332 ? 10.389 1.756 -0.988 1.00 97.69 332 ILE A O 1
ATOM 2643 N N . ILE A 1 333 ? 9.158 2.035 -2.855 1.00 97.00 333 ILE A N 1
ATOM 2644 C CA . ILE A 1 333 ? 10.182 2.734 -3.634 1.00 97.00 333 ILE A CA 1
ATOM 2645 C C . ILE A 1 333 ? 9.884 4.230 -3.612 1.00 97.00 333 ILE A C 1
ATOM 2647 O O . ILE A 1 333 ? 8.855 4.665 -4.119 1.00 97.00 333 ILE A O 1
ATOM 2651 N N . PHE A 1 334 ? 10.783 5.035 -3.057 1.00 96.38 334 PHE A N 1
ATOM 2652 C CA . PHE A 1 334 ? 10.575 6.476 -2.931 1.00 96.38 334 PHE A CA 1
ATOM 2653 C C . PHE A 1 334 ? 11.673 7.297 -3.603 1.00 96.38 334 PHE A C 1
ATOM 2655 O O . PHE A 1 334 ? 12.827 6.878 -3.672 1.00 96.38 334 PHE A O 1
ATOM 2662 N N . GLU A 1 335 ? 11.308 8.475 -4.101 1.00 95.44 335 GLU A N 1
ATOM 2663 C CA . GLU A 1 335 ? 12.238 9.436 -4.693 1.00 95.44 335 GLU A CA 1
ATOM 2664 C C . GLU A 1 335 ? 13.247 9.920 -3.647 1.00 95.44 335 GLU A C 1
ATOM 2666 O O . GLU A 1 335 ? 12.888 10.354 -2.549 1.00 95.44 335 GLU A O 1
ATOM 2671 N N . SER A 1 336 ? 14.532 9.812 -3.979 1.00 93.81 336 SER A N 1
ATOM 2672 C CA . SER A 1 336 ? 15.612 10.287 -3.122 1.00 93.81 336 SER A CA 1
ATOM 2673 C C . SER A 1 336 ? 15.594 11.810 -3.063 1.00 93.81 336 SER A C 1
ATOM 2675 O O . SER A 1 336 ? 15.544 12.484 -4.087 1.00 93.81 336 SER A O 1
ATOM 2677 N N . GLY A 1 337 ? 15.687 12.354 -1.854 1.00 90.88 337 GLY A N 1
ATOM 2678 C CA . GLY A 1 337 ? 15.771 13.788 -1.615 1.00 90.88 337 GLY A CA 1
ATOM 2679 C C . GLY A 1 337 ? 16.763 14.119 -0.500 1.00 90.88 337 GLY A C 1
ATOM 2680 O O . GLY A 1 337 ? 17.328 13.213 0.119 1.00 90.88 337 GLY A O 1
ATOM 2681 N N . PRO A 1 338 ? 16.980 15.416 -0.214 1.00 88.69 338 PRO A N 1
ATOM 2682 C CA . PRO A 1 338 ? 17.855 15.848 0.879 1.00 88.69 338 PRO A CA 1
ATOM 2683 C C . PRO A 1 338 ? 17.327 15.427 2.258 1.00 88.69 338 PRO A C 1
ATOM 2685 O O . PRO A 1 338 ? 18.091 15.324 3.215 1.00 88.69 338 PRO A O 1
ATOM 2688 N N . GLU A 1 339 ? 16.024 15.174 2.357 1.00 91.31 339 GLU A N 1
ATOM 2689 C CA . GLU A 1 339 ? 15.347 14.717 3.561 1.00 91.31 339 GLU A CA 1
ATOM 2690 C C . GLU A 1 339 ? 14.712 13.353 3.306 1.00 91.31 339 GLU A C 1
ATOM 2692 O O . GLU A 1 339 ? 14.252 13.061 2.199 1.00 91.31 339 GLU A O 1
ATOM 2697 N N . LEU A 1 340 ? 14.650 12.524 4.349 1.00 91.38 340 LEU A N 1
ATOM 2698 C CA . LEU A 1 340 ? 13.855 11.304 4.296 1.00 91.38 340 LEU A CA 1
ATOM 2699 C C . LEU A 1 340 ? 12.370 11.656 4.144 1.00 91.38 340 LEU A C 1
ATOM 2701 O O . LEU A 1 340 ? 11.930 12.686 4.670 1.00 91.38 340 LEU A O 1
ATOM 2705 N N . PRO A 1 341 ? 11.576 10.792 3.490 1.00 91.81 341 PRO A N 1
ATOM 2706 C CA . PRO A 1 341 ? 10.144 11.004 3.424 1.00 91.81 341 PRO A CA 1
ATOM 2707 C C . PRO A 1 341 ? 9.517 11.083 4.818 1.00 91.81 341 PRO A C 1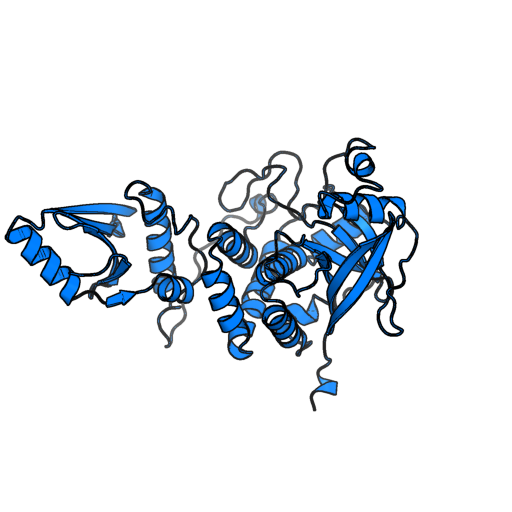
ATOM 2709 O O . PRO A 1 341 ? 10.044 10.598 5.828 1.00 91.81 341 PRO A O 1
ATOM 2712 N N . ARG A 1 342 ? 8.351 11.709 4.873 1.00 90.19 342 ARG A N 1
ATOM 2713 C CA . ARG A 1 342 ? 7.638 11.931 6.119 1.00 90.19 342 ARG A CA 1
ATOM 2714 C C . ARG A 1 342 ? 7.184 10.589 6.697 1.00 90.19 342 ARG A C 1
ATOM 2716 O O . ARG A 1 342 ? 6.888 9.646 5.971 1.00 90.19 342 ARG A O 1
ATOM 2723 N N . LEU A 1 343 ? 7.188 10.497 8.027 1.00 92.75 343 LEU A N 1
ATOM 2724 C CA . LEU A 1 343 ? 6.885 9.268 8.771 1.00 92.75 343 LEU A CA 1
ATOM 2725 C C . LEU A 1 343 ? 7.797 8.070 8.456 1.00 92.75 343 LEU A C 1
ATOM 2727 O O . LEU A 1 343 ? 7.490 6.963 8.892 1.00 92.75 343 LEU A O 1
ATOM 2731 N N . TYR A 1 344 ? 8.939 8.265 7.778 1.00 95.44 344 TYR A N 1
ATOM 2732 C CA . TYR A 1 344 ? 9.880 7.182 7.467 1.00 95.44 344 TYR A CA 1
ATOM 2733 C C . TYR A 1 344 ? 10.227 6.347 8.706 1.00 95.44 344 TYR A C 1
ATOM 2735 O O . TYR A 1 344 ? 9.997 5.143 8.725 1.00 95.44 344 TYR A O 1
ATOM 2743 N N . LYS A 1 345 ? 10.701 6.994 9.782 1.00 95.75 345 LYS A N 1
ATOM 2744 C CA . LYS A 1 345 ? 11.148 6.305 11.006 1.00 95.75 345 LYS A CA 1
ATOM 2745 C C . LYS A 1 345 ? 10.020 5.549 11.707 1.00 95.75 345 LYS A C 1
ATOM 2747 O O . LYS A 1 345 ? 10.240 4.461 12.230 1.00 95.75 345 LYS A O 1
ATOM 2752 N N . GLN A 1 346 ? 8.827 6.135 11.766 1.00 95.00 346 GLN A N 1
ATOM 2753 C CA . GLN A 1 346 ? 7.674 5.476 12.368 1.00 95.00 346 GLN A CA 1
ATOM 2754 C C . GLN A 1 346 ? 7.228 4.270 11.541 1.00 95.00 346 GLN A C 1
ATOM 2756 O O . GLN A 1 346 ? 6.928 3.221 12.106 1.00 95.00 346 GLN A O 1
ATOM 2761 N N . THR A 1 347 ? 7.229 4.412 10.216 1.00 96.81 347 THR A N 1
ATOM 2762 C CA . THR A 1 347 ? 6.795 3.369 9.283 1.00 96.81 347 THR A CA 1
ATOM 2763 C C . THR A 1 347 ? 7.760 2.188 9.285 1.00 96.81 347 THR A C 1
ATOM 2765 O O . THR A 1 347 ? 7.309 1.051 9.401 1.00 96.81 347 THR A O 1
ATOM 2768 N N . THR A 1 348 ? 9.077 2.425 9.248 1.00 97.62 348 THR A N 1
ATOM 2769 C CA . THR A 1 348 ? 10.070 1.340 9.325 1.00 97.62 348 THR A CA 1
ATOM 2770 C C . THR A 1 348 ? 10.008 0.615 10.667 1.00 97.62 348 THR A C 1
ATOM 2772 O O . THR A 1 348 ? 9.979 -0.611 10.698 1.00 97.62 348 THR A O 1
ATOM 2775 N N . ARG A 1 349 ? 9.856 1.348 11.779 1.00 97.12 349 ARG A N 1
ATOM 2776 C CA . ARG A 1 349 ? 9.663 0.746 13.108 1.00 97.12 349 ARG A CA 1
ATOM 2777 C C . ARG A 1 349 ? 8.383 -0.089 13.193 1.00 97.12 349 ARG A C 1
ATOM 2779 O O . ARG A 1 349 ? 8.371 -1.137 13.834 1.00 97.12 349 ARG A O 1
ATOM 2786 N N . LEU A 1 350 ? 7.291 0.383 12.592 1.00 96.62 350 LEU A N 1
ATOM 2787 C CA . LEU A 1 350 ? 6.053 -0.386 12.510 1.00 96.62 350 LEU A CA 1
ATOM 2788 C C . LEU A 1 350 ? 6.264 -1.662 11.687 1.00 96.62 350 LEU A C 1
ATOM 2790 O O . LEU A 1 350 ? 5.858 -2.728 12.140 1.00 96.62 350 LEU A O 1
ATOM 2794 N N . ALA A 1 351 ? 6.928 -1.572 10.531 1.00 98.06 351 ALA A N 1
ATOM 2795 C CA . ALA A 1 351 ? 7.263 -2.733 9.713 1.00 98.06 351 ALA A CA 1
ATOM 2796 C C . ALA A 1 351 ? 8.088 -3.760 10.509 1.00 98.06 351 ALA A C 1
ATOM 2798 O O . ALA A 1 351 ? 7.715 -4.929 10.539 1.00 98.06 351 ALA A O 1
ATOM 2799 N N . ASP A 1 352 ? 9.111 -3.325 11.251 1.00 97.38 352 ASP A N 1
ATOM 2800 C CA . ASP A 1 352 ? 9.901 -4.206 12.121 1.00 97.38 352 ASP A CA 1
ATOM 2801 C C . ASP A 1 352 ? 9.027 -4.925 13.152 1.00 97.38 352 ASP A C 1
ATOM 2803 O O . ASP A 1 352 ? 9.139 -6.137 13.326 1.00 97.38 352 ASP A O 1
ATOM 2807 N N . HIS A 1 353 ? 8.118 -4.208 13.821 1.00 95.88 353 HIS A N 1
ATOM 2808 C CA . HIS A 1 353 ? 7.211 -4.824 14.792 1.00 95.88 353 HIS A CA 1
ATOM 2809 C C . HIS A 1 353 ? 6.276 -5.858 14.157 1.00 95.88 353 HIS A C 1
ATOM 2811 O O . HIS A 1 353 ? 6.025 -6.895 14.769 1.00 95.88 353 HIS A O 1
ATOM 2817 N N . LEU A 1 354 ? 5.768 -5.595 12.950 1.00 96.56 354 LEU A N 1
ATOM 2818 C CA . LEU A 1 354 ? 4.891 -6.527 12.237 1.00 96.56 354 LEU A CA 1
ATOM 2819 C C . LEU A 1 354 ? 5.658 -7.754 11.711 1.00 96.56 354 LEU A C 1
ATOM 2821 O O . LEU A 1 354 ? 5.086 -8.839 11.623 1.00 96.56 354 LEU A O 1
ATOM 2825 N N . MET A 1 355 ? 6.946 -7.612 11.393 1.00 97.25 355 MET A N 1
ATOM 2826 C CA . MET A 1 355 ? 7.782 -8.708 10.885 1.00 97.25 355 MET A CA 1
ATOM 2827 C C . MET A 1 355 ? 8.500 -9.501 11.990 1.00 97.25 355 MET A C 1
ATOM 2829 O O . MET A 1 355 ? 8.959 -10.619 11.756 1.00 97.25 355 MET A O 1
ATOM 2833 N N . ALA A 1 356 ? 8.539 -8.984 13.221 1.00 95.62 356 ALA A N 1
ATOM 2834 C CA . ALA A 1 356 ? 9.280 -9.572 14.338 1.00 95.62 356 ALA A CA 1
ATOM 2835 C C . ALA A 1 356 ? 8.790 -10.953 14.808 1.00 95.62 356 ALA A C 1
ATOM 2837 O O . ALA A 1 356 ? 9.477 -11.582 15.604 1.00 95.62 356 ALA A O 1
ATOM 2838 N N . ASN A 1 357 ? 7.614 -11.429 14.389 1.00 92.69 357 ASN A N 1
ATOM 2839 C CA . ASN A 1 357 ? 7.104 -12.736 14.801 1.00 92.69 357 ASN A CA 1
ATOM 2840 C C . ASN A 1 357 ? 6.537 -13.511 13.609 1.00 92.69 357 ASN A C 1
ATOM 2842 O O . ASN A 1 357 ? 5.385 -13.305 13.221 1.00 92.69 357 ASN A O 1
ATOM 2846 N N . ALA A 1 358 ? 7.326 -14.464 13.108 1.00 94.19 358 ALA A N 1
ATOM 2847 C CA . ALA A 1 358 ? 6.981 -15.364 12.009 1.00 94.19 358 ALA A CA 1
ATOM 2848 C C . ALA A 1 358 ? 5.644 -16.111 12.154 1.00 94.19 358 ALA A C 1
ATOM 2850 O O . ALA A 1 358 ? 5.110 -16.570 11.152 1.00 94.19 358 ALA A O 1
ATOM 2851 N N . ALA A 1 359 ? 5.081 -16.259 13.358 1.00 93.56 359 ALA A N 1
ATOM 2852 C CA . ALA A 1 359 ? 3.792 -16.927 13.550 1.00 93.56 359 ALA A CA 1
ATOM 2853 C C . ALA A 1 359 ? 2.582 -16.019 13.253 1.00 93.56 359 ALA A C 1
ATOM 2855 O O . ALA A 1 359 ? 1.455 -16.512 13.128 1.00 93.56 359 ALA A O 1
ATOM 2856 N N . ARG A 1 360 ? 2.780 -14.698 13.151 1.00 95.50 360 ARG A N 1
ATOM 2857 C CA . ARG A 1 360 ? 1.699 -13.726 12.941 1.00 95.50 360 ARG A CA 1
ATOM 2858 C C . ARG A 1 360 ? 1.262 -13.664 11.472 1.00 95.50 360 ARG A C 1
ATOM 2860 O O . ARG A 1 360 ? 2.088 -13.860 10.587 1.00 95.50 360 ARG A O 1
ATOM 2867 N N . PRO A 1 361 ? -0.014 -13.332 11.182 1.00 96.75 361 PRO A N 1
ATOM 2868 C CA . PRO A 1 361 ? -0.554 -13.338 9.820 1.00 96.75 361 PRO A CA 1
ATOM 2869 C C . PRO A 1 361 ? 0.279 -12.579 8.780 1.00 96.75 361 PRO A C 1
ATOM 2871 O O . PRO A 1 361 ? 0.480 -13.099 7.688 1.00 96.75 361 PRO A O 1
ATOM 2874 N N . ILE A 1 362 ? 0.788 -11.389 9.120 1.00 97.56 362 ILE A N 1
ATOM 2875 C CA . ILE A 1 362 ? 1.600 -10.578 8.196 1.00 97.56 362 ILE A CA 1
ATOM 2876 C C . ILE A 1 362 ? 2.926 -11.282 7.903 1.00 97.56 362 ILE A C 1
ATOM 2878 O O . ILE A 1 362 ? 3.162 -11.611 6.752 1.00 97.56 362 ILE A O 1
ATOM 2882 N N . ALA A 1 363 ? 3.732 -11.616 8.915 1.00 96.56 363 ALA A N 1
ATOM 2883 C CA . ALA A 1 363 ? 5.036 -12.262 8.720 1.00 96.56 363 ALA A CA 1
ATOM 2884 C C . ALA A 1 363 ? 4.956 -13.698 8.159 1.00 96.56 363 ALA A C 1
ATOM 2886 O O . ALA A 1 363 ? 5.916 -14.196 7.582 1.00 96.56 363 ALA A O 1
ATOM 2887 N N . ARG A 1 364 ? 3.814 -14.386 8.307 1.00 95.75 364 ARG A N 1
ATOM 2888 C CA . ARG A 1 364 ? 3.557 -15.665 7.618 1.00 95.75 364 ARG A CA 1
ATOM 2889 C C . ARG A 1 364 ? 3.330 -15.498 6.122 1.00 95.75 364 ARG A C 1
ATOM 2891 O O . ARG A 1 364 ? 3.576 -16.437 5.378 1.00 95.75 364 ARG A O 1
ATOM 2898 N N . THR A 1 365 ? 2.798 -14.348 5.720 1.00 96.69 365 THR A N 1
ATOM 2899 C CA . THR A 1 365 ? 2.356 -14.079 4.347 1.00 96.69 365 THR A CA 1
ATOM 2900 C C . THR A 1 365 ? 3.414 -13.303 3.570 1.00 96.69 365 THR A C 1
ATOM 2902 O O . THR A 1 365 ? 3.654 -13.605 2.405 1.00 96.69 365 THR A O 1
ATOM 2905 N N . ILE A 1 366 ? 4.046 -12.326 4.221 1.00 97.44 366 ILE A N 1
ATOM 2906 C CA . ILE A 1 366 ? 5.024 -11.405 3.649 1.00 97.44 366 ILE A CA 1
ATOM 2907 C C . ILE A 1 366 ? 6.429 -11.831 4.078 1.00 97.44 366 ILE A C 1
ATOM 2909 O O . ILE A 1 366 ? 6.662 -12.022 5.272 1.00 97.44 366 ILE A O 1
ATOM 2913 N N . GLY A 1 367 ? 7.350 -12.001 3.125 1.00 95.38 367 GLY A N 1
ATOM 2914 C CA . GLY A 1 367 ? 8.723 -12.435 3.406 1.00 95.38 367 GLY A CA 1
ATOM 2915 C C . GLY A 1 367 ? 9.569 -11.303 3.983 1.00 95.38 367 GLY A C 1
ATOM 2916 O O . GLY A 1 367 ? 10.186 -11.445 5.042 1.00 95.38 367 GLY A O 1
ATOM 2917 N N . CYS A 1 368 ? 9.525 -10.147 3.329 1.00 96.25 368 CYS A N 1
ATOM 2918 C CA . CYS A 1 368 ? 10.180 -8.926 3.769 1.00 96.25 368 CYS A CA 1
ATOM 2919 C C . CYS A 1 368 ? 9.416 -7.657 3.363 1.00 96.25 368 CYS A C 1
ATOM 2921 O O . CYS A 1 368 ? 8.586 -7.644 2.448 1.00 96.25 368 CYS A O 1
ATOM 2923 N N . VAL A 1 369 ? 9.742 -6.562 4.053 1.00 97.88 369 VAL A N 1
ATOM 2924 C CA . VAL A 1 369 ? 9.361 -5.201 3.667 1.00 97.88 369 VAL A CA 1
ATOM 2925 C C . VAL A 1 369 ? 10.631 -4.387 3.433 1.00 97.88 369 VAL A C 1
ATOM 2927 O O . VAL A 1 369 ? 11.401 -4.172 4.371 1.00 97.88 369 VAL A O 1
ATOM 2930 N N . ARG A 1 370 ? 10.854 -3.914 2.203 1.00 97.12 370 ARG A N 1
ATOM 2931 C CA . ARG A 1 370 ? 12.020 -3.092 1.834 1.00 97.12 370 ARG A CA 1
ATOM 2932 C C . ARG A 1 370 ? 11.620 -1.654 1.536 1.00 97.12 370 ARG A C 1
ATOM 2934 O O . ARG A 1 370 ? 10.666 -1.401 0.806 1.00 97.12 370 ARG A O 1
ATOM 2941 N N . PHE A 1 371 ? 12.393 -0.713 2.064 1.00 96.56 371 PHE A N 1
ATOM 2942 C CA . PHE A 1 371 ? 12.268 0.717 1.790 1.00 96.56 371 PHE A CA 1
ATOM 2943 C C . PHE A 1 371 ? 13.441 1.136 0.907 1.00 96.56 371 PHE A C 1
ATOM 2945 O O . PHE A 1 371 ? 14.584 1.186 1.364 1.00 96.56 371 PHE A O 1
ATOM 2952 N N . ILE A 1 372 ? 13.163 1.408 -0.366 1.00 95.38 372 ILE A N 1
ATOM 2953 C CA . ILE A 1 372 ? 14.177 1.610 -1.403 1.00 95.38 372 ILE A CA 1
ATOM 2954 C C . ILE A 1 372 ? 14.132 3.065 -1.857 1.00 95.38 372 ILE A C 1
ATOM 2956 O O . ILE A 1 372 ? 13.125 3.530 -2.382 1.00 95.38 372 ILE A O 1
ATOM 2960 N N . ALA A 1 373 ? 15.238 3.781 -1.689 1.00 95.06 373 ALA A N 1
ATOM 2961 C CA . ALA A 1 373 ? 15.385 5.115 -2.244 1.00 95.06 373 ALA A CA 1
ATOM 2962 C C . ALA A 1 373 ? 15.872 5.006 -3.694 1.00 95.06 373 ALA A C 1
ATOM 2964 O O . ALA A 1 373 ? 16.881 4.346 -3.958 1.00 95.06 373 ALA A O 1
ATOM 2965 N N . ALA A 1 374 ? 15.169 5.652 -4.618 1.00 94.81 374 ALA A N 1
ATOM 2966 C CA . ALA A 1 374 ? 15.515 5.717 -6.029 1.00 94.81 374 ALA A CA 1
ATOM 2967 C C . ALA A 1 374 ? 15.910 7.150 -6.401 1.00 94.81 374 ALA A C 1
ATOM 2969 O O . ALA A 1 374 ? 15.187 8.096 -6.098 1.00 94.81 374 ALA A O 1
ATOM 2970 N N . ASP A 1 375 ? 17.072 7.320 -7.018 1.00 93.62 375 ASP A N 1
ATOM 2971 C CA . ASP A 1 375 ? 17.599 8.614 -7.458 1.00 93.62 375 ASP A CA 1
ATOM 2972 C C . ASP A 1 375 ? 17.690 8.649 -8.982 1.00 93.62 375 ASP A C 1
ATOM 2974 O O . ASP A 1 375 ? 18.138 7.676 -9.593 1.00 93.62 375 ASP A O 1
ATOM 2978 N N . TYR A 1 376 ? 17.277 9.759 -9.595 1.00 92.06 376 TYR A N 1
ATOM 2979 C CA . TYR A 1 376 ? 17.350 9.947 -11.040 1.00 92.06 376 TYR A CA 1
ATOM 2980 C C . TYR A 1 376 ? 18.448 10.944 -11.400 1.00 92.06 376 TYR A C 1
ATOM 2982 O O . TYR A 1 376 ? 18.259 12.160 -11.346 1.00 92.06 376 TYR A O 1
ATOM 2990 N N . ALA A 1 377 ? 19.581 10.422 -11.863 1.00 90.25 377 ALA A N 1
ATOM 2991 C CA . ALA A 1 377 ? 20.726 11.219 -12.275 1.00 90.25 377 ALA A CA 1
ATOM 2992 C C . ALA A 1 377 ? 21.189 10.813 -13.676 1.00 90.25 377 ALA A C 1
ATOM 2994 O O . ALA A 1 377 ? 21.275 9.634 -14.021 1.00 90.25 377 ALA A O 1
ATOM 2995 N N . THR A 1 378 ? 21.535 11.796 -14.513 1.00 86.75 378 THR A N 1
ATOM 2996 C CA . THR A 1 378 ? 22.149 11.568 -15.841 1.00 86.75 378 THR A CA 1
ATOM 2997 C C . THR A 1 378 ? 21.355 10.643 -16.779 1.00 86.75 378 THR A C 1
ATOM 2999 O O . THR A 1 378 ? 21.925 9.947 -17.616 1.00 86.75 378 THR A O 1
ATOM 3002 N N . GLY A 1 379 ? 20.023 10.627 -16.665 1.00 84.62 379 GLY A N 1
ATOM 3003 C CA . GLY A 1 379 ? 19.176 9.800 -17.528 1.00 84.62 379 GLY A CA 1
ATOM 3004 C C . GLY A 1 379 ? 18.941 8.370 -17.032 1.00 84.62 379 GLY A C 1
ATOM 3005 O O . GLY A 1 379 ? 18.393 7.557 -17.778 1.00 84.62 379 GLY A O 1
ATOM 3006 N N . ARG A 1 380 ? 19.380 8.031 -15.814 1.00 89.62 380 ARG A N 1
ATOM 3007 C CA . ARG A 1 380 ? 19.270 6.685 -15.236 1.00 89.62 380 ARG A CA 1
ATOM 3008 C C . ARG A 1 380 ? 18.789 6.747 -13.794 1.00 89.62 380 ARG A C 1
ATOM 3010 O O . ARG A 1 380 ? 19.091 7.700 -13.082 1.00 89.62 380 ARG A O 1
ATOM 3017 N N . PHE A 1 381 ? 18.076 5.703 -13.378 1.00 92.12 381 PHE A N 1
ATOM 3018 C CA . PHE A 1 381 ? 17.780 5.486 -11.969 1.00 92.12 381 PHE A CA 1
ATOM 3019 C C . PHE A 1 381 ? 18.906 4.697 -11.304 1.00 92.12 381 PHE A C 1
ATOM 3021 O O . PHE A 1 381 ? 19.405 3.719 -11.866 1.00 92.12 381 PHE A O 1
ATOM 3028 N N . SER A 1 382 ? 19.273 5.120 -10.103 1.00 91.50 382 SER A N 1
ATOM 3029 C CA . SER A 1 382 ? 20.040 4.332 -9.144 1.00 91.50 382 SER A CA 1
ATOM 3030 C C . SER A 1 382 ? 19.166 4.033 -7.931 1.00 91.50 382 SER A C 1
ATOM 3032 O O . SER A 1 382 ? 18.224 4.771 -7.645 1.00 91.50 382 SER A O 1
ATOM 3034 N N . PHE A 1 383 ? 19.446 2.931 -7.242 1.00 92.62 383 PHE A N 1
ATOM 3035 C CA . PHE A 1 383 ? 18.625 2.444 -6.139 1.00 92.62 383 PHE A CA 1
ATOM 3036 C C . PHE A 1 383 ? 19.508 2.157 -4.932 1.00 92.62 383 PHE A C 1
ATOM 3038 O O . PHE A 1 383 ? 20.625 1.671 -5.083 1.00 92.62 383 PHE A O 1
ATOM 3045 N N . SER A 1 384 ? 19.000 2.443 -3.738 1.00 92.06 384 SER A N 1
ATOM 3046 C CA . SER A 1 384 ? 19.659 2.122 -2.471 1.00 92.06 384 SER A CA 1
ATOM 3047 C C . SER A 1 384 ? 18.629 1.620 -1.467 1.00 92.06 384 SER A C 1
ATOM 3049 O O . SER A 1 384 ? 17.601 2.267 -1.250 1.00 92.06 384 SER A O 1
ATOM 3051 N N . CYS A 1 385 ? 18.884 0.465 -0.853 1.00 93.88 385 CYS A N 1
ATOM 3052 C CA . CYS A 1 385 ? 18.038 -0.017 0.232 1.00 93.88 385 CYS A CA 1
ATOM 3053 C C . CYS A 1 385 ? 18.331 0.805 1.494 1.00 93.88 385 CYS A C 1
ATOM 3055 O O . CYS A 1 385 ? 19.479 0.927 1.913 1.00 93.88 385 CYS A O 1
ATOM 3057 N N . ARG A 1 386 ? 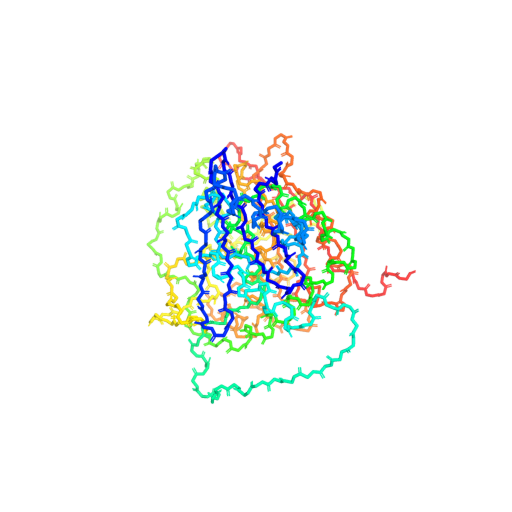17.304 1.415 2.086 1.00 94.38 386 ARG A N 1
ATOM 3058 C CA . ARG A 1 386 ? 17.442 2.246 3.293 1.00 94.38 386 ARG A CA 1
ATOM 3059 C C . ARG A 1 386 ? 17.011 1.522 4.561 1.00 94.38 386 ARG A C 1
ATOM 3061 O O . ARG A 1 386 ? 17.447 1.904 5.645 1.00 94.38 386 ARG A O 1
ATOM 3068 N N . HIS A 1 387 ? 16.148 0.518 4.431 1.00 95.56 387 HIS A N 1
ATOM 3069 C CA . HIS A 1 387 ? 15.684 -0.324 5.531 1.00 95.56 387 HIS A CA 1
ATOM 3070 C C . HIS A 1 387 ? 15.085 -1.618 4.988 1.00 95.56 387 HIS A C 1
ATOM 3072 O O . HIS A 1 387 ? 14.342 -1.583 4.004 1.00 95.56 387 HIS A O 1
ATOM 3078 N N . THR A 1 388 ? 15.333 -2.721 5.688 1.00 95.88 388 THR A N 1
ATOM 3079 C CA . THR A 1 388 ? 14.658 -4.000 5.461 1.00 95.88 388 THR A CA 1
ATOM 3080 C C . THR A 1 388 ? 14.078 -4.484 6.785 1.00 95.88 388 THR A C 1
ATOM 3082 O O . THR A 1 388 ? 14.815 -4.655 7.753 1.00 95.88 388 THR A O 1
ATOM 3085 N N . ALA A 1 389 ? 12.768 -4.724 6.818 1.00 96.38 389 ALA A N 1
ATOM 3086 C CA . ALA A 1 389 ? 12.124 -5.479 7.884 1.00 96.38 389 ALA A CA 1
ATOM 3087 C C . ALA A 1 389 ? 11.951 -6.926 7.411 1.00 96.38 389 ALA A C 1
ATOM 3089 O O . ALA A 1 389 ? 11.135 -7.207 6.529 1.00 96.38 389 ALA A O 1
ATOM 3090 N N . GLU A 1 390 ? 12.742 -7.834 7.972 1.00 94.75 390 GLU A N 1
ATOM 3091 C CA . GLU A 1 390 ? 12.704 -9.258 7.635 1.00 94.75 390 GLU A CA 1
ATOM 3092 C C . GLU A 1 390 ? 11.922 -10.037 8.680 1.00 94.75 390 GLU A C 1
ATOM 3094 O O . GLU A 1 390 ? 11.907 -9.703 9.872 1.00 94.75 390 GLU A O 1
ATOM 3099 N N . ARG A 1 391 ? 11.264 -11.099 8.218 1.00 91.50 391 ARG A N 1
ATOM 3100 C CA . ARG A 1 391 ? 10.673 -12.093 9.100 1.00 91.50 391 ARG A CA 1
ATOM 3101 C C . ARG A 1 391 ? 11.766 -12.685 9.994 1.00 91.50 391 ARG A C 1
ATOM 3103 O O . ARG A 1 391 ? 12.750 -13.212 9.492 1.00 91.50 391 ARG A O 1
ATOM 3110 N N . LYS A 1 392 ? 11.535 -12.683 11.307 1.00 88.19 392 LYS A N 1
ATOM 3111 C CA . LYS A 1 392 ? 12.383 -13.394 12.277 1.00 88.19 392 LYS A CA 1
ATOM 3112 C C . LYS A 1 392 ? 11.747 -14.715 12.666 1.00 88.19 392 LYS A C 1
ATOM 3114 O O . LYS A 1 392 ? 10.594 -14.735 13.118 1.00 88.19 392 LYS A O 1
ATOM 3119 N N . ASP A 1 393 ? 12.481 -15.807 12.495 1.00 84.06 393 ASP A N 1
ATOM 3120 C CA . ASP A 1 393 ? 12.024 -17.110 12.962 1.00 84.06 393 ASP A CA 1
ATOM 3121 C C . ASP A 1 393 ? 12.063 -17.177 14.493 1.00 84.06 393 ASP A C 1
ATOM 3123 O O . ASP A 1 393 ? 12.887 -16.555 15.160 1.00 84.06 393 ASP A O 1
ATOM 3127 N N . VAL A 1 394 ? 11.125 -17.931 15.074 1.00 71.06 394 VAL A N 1
ATOM 3128 C CA . VAL A 1 394 ? 10.913 -17.986 16.534 1.00 71.06 394 VAL A CA 1
ATOM 3129 C C . VAL A 1 394 ? 12.170 -18.458 17.281 1.00 71.06 394 VAL A C 1
ATOM 3131 O O . VAL A 1 394 ? 12.368 -18.091 18.437 1.00 71.06 394 VAL A O 1
ATOM 3134 N N . SER A 1 395 ? 13.040 -19.224 16.619 1.00 69.31 395 SER A N 1
ATOM 3135 C CA . SER A 1 395 ? 14.321 -19.692 17.156 1.00 69.31 395 SER A CA 1
ATOM 3136 C C . SER A 1 395 ? 15.374 -18.596 17.346 1.00 69.31 395 SER A C 1
ATOM 3138 O O . SER A 1 395 ? 16.349 -18.837 18.044 1.00 69.31 395 SER A O 1
ATOM 3140 N N . GLU A 1 396 ? 15.206 -17.414 16.750 1.00 59.00 396 GLU A N 1
ATOM 3141 C CA . GLU A 1 396 ? 16.182 -16.313 16.823 1.00 59.00 396 GLU A CA 1
ATOM 3142 C C . GLU A 1 396 ? 15.854 -15.273 17.910 1.00 59.00 396 GLU A C 1
ATOM 3144 O O . GLU A 1 396 ? 16.567 -14.284 18.064 1.00 59.00 396 GLU A O 1
ATOM 3149 N N . ILE A 1 397 ? 14.749 -15.457 18.643 1.00 57.50 397 ILE A N 1
ATOM 3150 C CA . ILE A 1 397 ? 14.218 -14.480 19.616 1.00 57.50 397 ILE A CA 1
ATOM 3151 C C . ILE A 1 397 ? 14.488 -14.910 21.075 1.00 57.50 397 ILE A C 1
ATOM 3153 O O . ILE A 1 397 ? 14.179 -14.171 22.012 1.00 57.50 397 ILE A O 1
ATOM 3157 N N . SER A 1 398 ? 15.076 -16.091 21.278 1.00 44.06 398 SER A N 1
ATOM 3158 C CA . SER A 1 398 ? 15.580 -16.570 22.575 1.00 44.06 398 SER A CA 1
ATOM 3159 C C . SER A 1 398 ? 16.977 -16.043 22.860 1.00 44.06 398 SER A C 1
ATOM 3161 O O . SER A 1 398 ? 17.218 -15.647 24.021 1.00 44.06 398 SER A O 1
#

pLDDT: mean 78.93, std 18.15, range [30.92, 98.38]

Nearest PDB structures (foldseek):
  6hxt-assembly2_C  TM=6.019E-01  e=9.063E-01  Homo sapiens
  5i6e-assembly1_A  TM=2.394E-01  e=2.150E-02  Saccharomyces cerevisiae S288C
  5csk-assembly1_B  TM=2.394E-01  e=1.916E-01  Saccharomyces cerevisiae S288C
  5csl-assembly1_B  TM=2.059E-01  e=4.288E-01  Saccharomyces cerevisiae S288C
  5csa-assembly1_A  TM=2.120E-01  e=8.556E-01  Saccharomyces cerevisiae S288C